Protein AF-A0A920MP39-F1 (afdb_monomer)

Solvent-accessible surface area (backbone atoms only — not comparable to full-atom values): 20447 Å² total; per-residue (Å²): 135,59,80,25,40,63,61,51,47,53,52,56,56,58,80,54,87,76,55,66,72,56,45,55,50,44,54,76,31,20,51,50,72,76,39,32,69,80,55,41,68,71,54,46,62,74,77,83,82,54,74,63,27,29,41,28,31,32,85,77,44,39,49,45,43,71,36,78,58,86,88,71,52,76,43,76,50,66,45,13,62,20,40,43,62,31,44,30,60,87,63,60,72,44,81,73,47,58,46,62,48,91,55,66,40,26,39,40,34,32,25,38,38,35,32,25,53,74,91,46,35,39,28,43,37,17,29,54,41,51,89,27,56,26,84,73,63,41,52,67,60,56,46,53,48,28,59,74,70,73,51,78,53,53,32,40,37,38,28,38,23,23,25,25,89,72,40,55,59,66,72,71,65,43,60,88,81,32,80,40,74,48,79,48,67,43,86,44,72,52,36,51,50,6,24,75,74,39,28,12,56,40,38,37,41,33,26,35,70,93,66,37,47,78,50,67,83,51,72,80,45,64,51,71,58,49,76,29,34,37,42,33,41,35,37,30,41,31,47,89,98,42,75,49,37,38,31,42,31,39,30,31,44,70,75,72,92,48,62,68,66,51,35,52,53,44,50,55,50,50,54,53,56,56,73,72,46,92,52,56,32,38,39,43,32,16,30,54,39,33,36,32,66,61,41,80,47,69,76,76,67,72,61,42,38,39,41,75,91,72,75,41,78,33,48,47,76,60,42,60,60,54,43,61,61,49,50,64,53,47,45,75,72,60,76,65,89,77,87,89,69,56,72,74,59,99,84,64,91,75,69,60,71,56,78,61,97,84,57,104,59,82,50,79,39,77,70,77,129

Secondary structure (DSSP, 8-state):
-PPBHHHHHHHHTT-SPPPHHHHHHHHHTBTTGGGHHHHSTT-B-PPP-SPP-B-B-TTT-SB--EEEETTTEEEEPPPB--EEEEEEESS-EEEEEEEE---SS-SB--EEEEEEETTEEEEEEEEE-TT--GGGS-HHHHHHHHHHTT---SEEEEEEEEE-TTTSPPGGGGBTTBSEEEEEE--SHHHHHHHHTT-EEEEEEEE-TTT-EEEEEEEEEEEEETTEEEEEEEEEEEETTEEEEEEEEEEEPPP-S-HHHHHHHHHHHHHHHHHT---SEEEEEEE----B--BSSTT-PPPEEEETTTTEEEEHHHHHHHHHHHHHHHHHHH-------B---SS--S-EEE--TTSS--EEE----

Radius of gyration: 24.28 Å; Cα contacts (8 Å, |Δi|>4): 755; chains: 1; bounding box: 64×44×70 Å

Foldseek 3Di:
DADFPVNLVCQQQVPDDRDQVSVVLLCVQWLCNVCVCPLPVQKDFPDDREDQFAFADQAPLGHDQFDPDPVFDTDGHFGHNFWGKIKGFPFDKDPWDWYWDRDHQHRGTKIKIWIDRNNFTEIEIADAQARGQLVSVAVVSVVVVCVVSPHQGQKYKYKYFLAAPRNHHDPCSCPPSFDDKDKDWAPDPLQNLLNVRRGHIIMMMTHHCVFKDKDDKDDWDWDDGSRWTKTKIWIWMDGPPDIFIEIEIAGGHDADPDPVNLSVRSVVVVVVSCVVPDGNMYMYTYRSNIGRNGHNDPVSQAFWWQQPVVRDIHRPVVCLVVCVVVVVVCCVPPVDPDDATATDDPPDQAFDWDDDPDDPDTHGDGHDD

Mean predicted aligned error: 11.93 Å

Sequence (369 aa):
MSVTFFQIKKILESNKKIPYHIVKYLITTDFLLNNITQILPEYTEPPIYFEPTYKRDSLTGNFKLKKNKYGLCPVGRLPGYTDRVMIKTLLQTKNTLYDSISIIGNDHFPVILITQIFSINIAVLTWNIGNANPKKICPNLLKTIFDTYGTKPDILIIGFQEADKNTIPDISVWNGIYNSNIRLHGNSFKSLLGHIIGFGLETTILWDNKLVHVKQILKESNRGTVTKGVHTSKFRFSKKFMSITCSLANIHAPFTKNQTKYSNFYNSTLTYLNQLGNSDVLLLFGDFNSRCMLKLTEYGKPLFVKDIRLNNTHSLYQFTKSIKKRITKSIKKHNITKLNLTIQSPLYQHNLLLQSKFSHWLLYFKLKL

Nearest PDB structures (foldseek):
  5dv2-assembly1_A  TM=5.136E-01  e=4.645E-03  Homo sapiens
  5dv4-assembly1_A  TM=4.324E-01  e=7.106E-04  Homo sapiens
  3ngn-assembly1_A  TM=4.566E-01  e=2.043E-03  Homo sapiens
  7ax1-assembly1_A  TM=3.909E-01  e=8.474E-04  Homo sapiens
  3tal-assembly1_B  TM=4.013E-01  e=2.366E-01  Pyrococcus furiosus DSM 3638

pLDDT: mean 74.64, std 21.5, range [25.19, 97.81]

Structure (mmCIF, N/CA/C/O backbone):
data_AF-A0A920MP39-F1
#
_entry.id   AF-A0A920MP39-F1
#
loop_
_atom_site.group_PDB
_atom_site.id
_atom_site.type_symbol
_atom_site.label_atom_id
_atom_site.label_alt_id
_atom_site.label_comp_id
_atom_site.label_asym_id
_atom_site.label_entity_id
_atom_site.label_seq_id
_atom_site.pdbx_PDB_ins_code
_atom_site.Cartn_x
_atom_site.Cartn_y
_atom_site.Cartn_z
_atom_site.occupancy
_atom_site.B_iso_or_equiv
_atom_site.auth_seq_id
_atom_site.auth_comp_id
_atom_site.auth_asym_id
_atom_site.auth_atom_id
_atom_site.pdbx_PDB_model_num
ATOM 1 N N . MET A 1 1 ? 24.506 -16.772 -12.265 1.00 51.19 1 MET A N 1
ATOM 2 C CA . MET A 1 1 ? 23.957 -15.992 -13.398 1.00 51.19 1 MET A CA 1
ATOM 3 C C . MET A 1 1 ? 23.100 -14.867 -12.826 1.00 51.19 1 MET A C 1
ATOM 5 O O . MET A 1 1 ? 22.300 -15.137 -11.939 1.00 51.19 1 MET A O 1
ATOM 9 N N . SER A 1 2 ? 23.321 -13.610 -13.205 1.00 58.94 2 SER A N 1
ATOM 10 C CA . SER A 1 2 ? 22.588 -12.455 -12.664 1.00 58.94 2 SER A CA 1
ATOM 11 C C . SER A 1 2 ? 21.292 -12.234 -13.446 1.00 58.94 2 SER A C 1
ATOM 13 O O . SER A 1 2 ? 21.328 -11.945 -14.635 1.00 58.94 2 SER A O 1
ATOM 15 N N . VAL A 1 3 ? 20.139 -12.335 -12.782 1.00 70.56 3 VAL A N 1
ATOM 16 C CA . VAL A 1 3 ? 18.840 -12.091 -13.427 1.00 70.56 3 VAL A CA 1
ATOM 17 C C . VAL A 1 3 ? 18.721 -10.613 -13.835 1.00 70.56 3 VAL A C 1
ATOM 19 O O . VAL A 1 3 ? 19.009 -9.705 -13.052 1.00 70.56 3 VAL A O 1
ATOM 22 N N . THR A 1 4 ? 18.320 -10.361 -15.080 1.00 72.88 4 THR A N 1
ATOM 23 C CA . THR A 1 4 ? 18.220 -9.016 -15.671 1.00 72.88 4 THR A CA 1
ATOM 24 C C . THR A 1 4 ? 16.782 -8.517 -15.765 1.00 72.88 4 THR A C 1
ATOM 26 O O . THR A 1 4 ? 15.821 -9.286 -15.768 1.00 72.88 4 THR A O 1
ATOM 29 N N . PHE A 1 5 ? 16.626 -7.203 -15.943 1.00 78.94 5 PHE A N 1
ATOM 30 C CA . PHE A 1 5 ? 15.346 -6.563 -16.234 1.00 78.94 5 PHE A CA 1
ATOM 31 C C . PHE A 1 5 ? 14.626 -7.201 -17.429 1.00 78.94 5 PHE A C 1
ATOM 33 O O . PHE A 1 5 ? 13.416 -7.379 -17.371 1.00 78.94 5 PHE A O 1
ATOM 40 N N . PHE A 1 6 ? 15.337 -7.554 -18.506 1.00 76.62 6 PHE A N 1
ATOM 41 C CA . PHE A 1 6 ? 14.706 -8.107 -19.708 1.00 76.62 6 PHE A CA 1
ATOM 42 C C . PHE A 1 6 ? 14.177 -9.527 -19.492 1.00 76.62 6 PHE A C 1
ATOM 44 O O . PHE A 1 6 ? 13.077 -9.835 -19.951 1.00 76.62 6 PHE A O 1
ATOM 51 N N . GLN A 1 7 ? 14.916 -10.359 -18.750 1.00 81.44 7 GLN A N 1
ATOM 52 C CA . GLN A 1 7 ? 14.453 -11.689 -18.342 1.00 81.44 7 GLN A CA 1
ATOM 53 C C . GLN A 1 7 ? 13.208 -11.575 -17.456 1.00 81.44 7 GLN A C 1
ATOM 55 O O . GLN A 1 7 ? 12.184 -12.180 -17.766 1.00 81.44 7 GLN A O 1
ATOM 60 N N . ILE A 1 8 ? 13.253 -10.721 -16.426 1.00 85.94 8 ILE A N 1
ATOM 61 C CA . ILE A 1 8 ? 12.094 -10.451 -15.565 1.00 85.94 8 ILE A CA 1
ATOM 62 C C . ILE A 1 8 ? 10.913 -9.938 -16.381 1.00 85.94 8 ILE A C 1
ATOM 64 O O . ILE A 1 8 ? 9.816 -10.464 -16.258 1.00 85.94 8 ILE A O 1
ATOM 68 N N . LYS A 1 9 ? 11.121 -8.950 -17.255 1.00 85.31 9 LYS A N 1
ATOM 69 C CA . LYS A 1 9 ? 10.057 -8.388 -18.090 1.00 85.31 9 LYS A CA 1
ATOM 70 C C . LYS A 1 9 ? 9.368 -9.469 -18.919 1.00 85.31 9 LYS A C 1
ATOM 72 O O . LYS A 1 9 ? 8.146 -9.484 -18.960 1.00 85.31 9 LYS A O 1
ATOM 77 N N . LYS A 1 10 ? 10.128 -10.365 -19.557 1.00 86.50 10 LYS A N 1
ATOM 78 C CA . LYS A 1 10 ? 9.560 -11.467 -20.348 1.00 86.50 10 LYS A CA 1
ATOM 79 C C . LYS A 1 10 ? 8.698 -12.394 -19.489 1.00 86.50 10 LYS A C 1
ATOM 81 O O . LYS A 1 10 ? 7.657 -12.831 -19.957 1.00 86.50 10 LYS A O 1
ATOM 86 N N . ILE A 1 11 ? 9.118 -12.673 -18.254 1.00 89.56 11 ILE A N 1
ATOM 87 C CA . ILE A 1 11 ? 8.354 -13.497 -17.307 1.00 89.56 11 ILE A CA 1
ATOM 88 C C . ILE A 1 11 ? 7.071 -12.774 -16.887 1.00 89.56 11 ILE A C 1
ATOM 90 O O . ILE A 1 11 ? 5.989 -13.338 -17.014 1.00 89.56 11 ILE A O 1
ATOM 94 N N . LEU A 1 12 ? 7.179 -11.518 -16.446 1.00 90.38 12 LEU A N 1
ATOM 95 C CA . LEU A 1 12 ? 6.043 -10.726 -15.965 1.00 90.38 12 LEU A CA 1
ATOM 96 C C . LEU A 1 12 ? 4.999 -10.480 -17.066 1.00 90.38 12 LEU A C 1
ATOM 98 O O . LEU A 1 12 ? 3.804 -10.559 -16.816 1.00 90.38 12 LEU A O 1
ATOM 102 N N . GLU A 1 13 ? 5.432 -10.223 -18.301 1.00 90.69 13 GLU A N 1
ATOM 103 C CA . GLU A 1 13 ? 4.541 -9.991 -19.448 1.00 90.69 1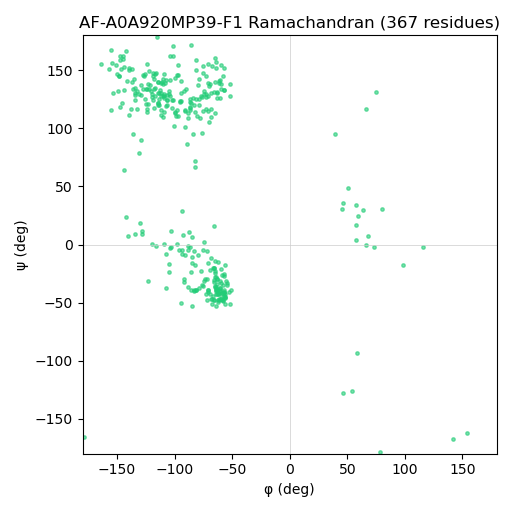3 GLU A CA 1
ATOM 104 C C . GLU A 1 13 ? 4.134 -11.290 -20.176 1.00 90.69 13 GLU A C 1
ATOM 106 O O . GLU A 1 13 ? 3.575 -11.230 -21.268 1.00 90.69 13 GLU A O 1
ATOM 111 N N . SER A 1 14 ? 4.420 -12.473 -19.613 1.00 88.94 14 SER A N 1
ATOM 112 C CA . SER A 1 14 ? 4.064 -13.763 -20.235 1.00 88.94 14 SER A CA 1
ATOM 113 C C . SER A 1 14 ? 2.605 -14.179 -20.034 1.00 88.94 14 SER A C 1
ATOM 115 O O . SER A 1 14 ? 2.179 -15.171 -20.622 1.00 88.94 14 SER A O 1
ATOM 117 N N . ASN A 1 15 ? 1.862 -13.463 -19.182 1.00 82.62 15 ASN A N 1
ATOM 118 C CA . ASN A 1 15 ? 0.507 -13.798 -18.723 1.00 82.62 15 ASN A CA 1
ATOM 119 C C . ASN A 1 15 ? 0.398 -15.174 -18.038 1.00 82.62 15 ASN A C 1
ATOM 121 O O . ASN A 1 15 ? -0.695 -15.713 -17.884 1.00 82.62 15 ASN A O 1
ATOM 125 N N . LYS A 1 16 ? 1.529 -15.759 -17.627 1.00 88.75 16 LYS A N 1
ATOM 126 C CA . LYS A 1 16 ? 1.579 -16.974 -16.808 1.00 88.75 16 LYS A CA 1
ATOM 127 C C . LYS A 1 16 ? 1.755 -16.599 -15.342 1.00 88.75 16 LYS A C 1
ATOM 129 O O . LYS A 1 16 ? 2.359 -15.572 -15.035 1.00 88.75 16 LYS A O 1
ATOM 134 N N . LYS A 1 17 ? 1.297 -17.481 -14.448 1.00 88.25 17 LYS A N 1
ATOM 135 C CA . LYS A 1 17 ? 1.540 -17.367 -13.005 1.00 88.25 17 LYS A CA 1
ATOM 136 C C . LYS A 1 17 ? 3.033 -17.178 -12.742 1.00 88.25 17 LYS A C 1
ATOM 138 O O . LYS A 1 17 ? 3.851 -17.972 -13.215 1.00 88.25 17 LYS A O 1
ATOM 143 N N . ILE A 1 18 ? 3.383 -16.143 -11.984 1.00 90.44 18 ILE A N 1
ATOM 144 C CA . ILE A 1 18 ? 4.783 -15.841 -11.696 1.00 90.44 18 ILE A CA 1
ATOM 145 C C . ILE A 1 18 ? 5.328 -16.877 -10.703 1.00 90.44 18 ILE A C 1
ATOM 147 O O . ILE A 1 18 ? 4.748 -17.071 -9.633 1.00 90.44 18 ILE A O 1
ATOM 151 N N . PRO A 1 19 ? 6.456 -17.544 -11.009 1.00 90.88 19 PRO A N 1
ATOM 152 C CA . PRO A 1 19 ? 7.063 -18.478 -10.073 1.00 90.88 19 PRO A CA 1
ATOM 153 C C . PRO A 1 19 ? 7.485 -17.792 -8.770 1.00 90.88 19 PRO A C 1
ATOM 155 O O . PRO A 1 19 ? 8.071 -16.709 -8.788 1.00 90.88 19 PRO A O 1
ATOM 158 N N . TYR A 1 20 ? 7.288 -18.462 -7.634 1.00 91.81 20 TYR A N 1
ATOM 159 C CA . TYR A 1 20 ? 7.600 -17.894 -6.318 1.00 91.81 20 TYR A CA 1
ATOM 160 C C . TYR A 1 20 ? 9.070 -17.460 -6.161 1.00 91.81 20 TYR A C 1
ATOM 162 O O . TYR A 1 20 ? 9.361 -16.434 -5.551 1.00 91.81 20 TYR A O 1
ATOM 170 N N . HIS A 1 21 ? 10.021 -18.172 -6.775 1.00 92.00 21 HIS A N 1
ATOM 171 C CA . HIS A 1 21 ? 11.432 -17.769 -6.744 1.00 92.00 21 HIS A CA 1
ATOM 172 C C . HIS A 1 21 ? 11.683 -16.417 -7.443 1.00 92.00 21 HIS A C 1
ATOM 174 O O . HIS A 1 21 ? 12.593 -15.688 -7.048 1.00 92.00 21 HIS A O 1
ATOM 180 N N . ILE A 1 22 ? 10.863 -16.049 -8.437 1.00 92.75 22 ILE A N 1
ATOM 181 C CA . ILE A 1 22 ? 10.906 -14.731 -9.085 1.00 92.75 22 ILE A CA 1
ATOM 182 C C . ILE A 1 22 ? 10.339 -13.664 -8.151 1.00 92.75 22 ILE A C 1
ATOM 184 O O . ILE A 1 22 ? 10.953 -12.610 -8.011 1.00 92.75 22 ILE A O 1
ATOM 188 N N . VAL A 1 23 ? 9.226 -13.942 -7.463 1.00 94.31 23 VAL A N 1
ATOM 189 C CA . VAL A 1 23 ? 8.667 -13.053 -6.426 1.00 94.31 23 VAL A CA 1
ATOM 190 C C . VAL A 1 23 ? 9.714 -12.773 -5.344 1.00 94.31 23 VAL A C 1
ATOM 192 O O . VAL A 1 23 ? 10.041 -11.610 -5.096 1.00 94.31 23 VAL A O 1
ATOM 195 N N . LYS A 1 24 ? 10.332 -13.827 -4.793 1.00 94.31 24 LYS A N 1
ATOM 196 C CA . LYS A 1 24 ? 11.415 -13.728 -3.802 1.00 94.31 24 LYS A CA 1
ATOM 197 C C . LYS A 1 24 ? 12.584 -12.891 -4.321 1.00 94.31 24 LYS A C 1
ATOM 199 O O . LYS A 1 24 ? 13.059 -12.000 -3.623 1.00 94.31 24 LYS A O 1
ATOM 204 N N . TYR A 1 25 ? 13.023 -13.123 -5.558 1.00 92.81 25 TYR A N 1
ATOM 205 C CA . TYR A 1 25 ? 14.075 -12.317 -6.172 1.00 92.81 25 TYR A CA 1
ATOM 206 C C . TYR A 1 25 ? 13.683 -10.833 -6.269 1.00 92.81 25 TYR A C 1
ATOM 208 O O . TYR A 1 25 ? 14.453 -9.962 -5.868 1.00 92.81 25 TYR A O 1
ATOM 216 N N . LEU A 1 26 ? 12.470 -10.523 -6.729 1.00 93.94 26 LEU A N 1
ATOM 217 C CA . LEU A 1 26 ? 11.991 -9.144 -6.845 1.00 93.94 26 LEU A CA 1
ATOM 218 C C . LEU A 1 26 ? 11.952 -8.425 -5.496 1.00 93.94 26 LEU A C 1
ATOM 220 O O . LEU A 1 26 ? 12.382 -7.273 -5.432 1.00 93.94 26 LEU A O 1
ATOM 224 N N . ILE A 1 27 ? 11.532 -9.115 -4.435 1.00 94.75 27 ILE A N 1
ATOM 225 C CA . ILE A 1 27 ? 11.554 -8.623 -3.050 1.00 94.75 27 ILE A CA 1
ATOM 226 C C . ILE A 1 27 ? 12.984 -8.255 -2.633 1.00 94.75 27 ILE A C 1
ATOM 228 O O . ILE A 1 27 ? 13.211 -7.136 -2.185 1.00 94.75 27 ILE A O 1
ATOM 232 N N . THR A 1 28 ? 13.976 -9.121 -2.885 1.00 92.62 28 THR A N 1
ATOM 233 C CA . THR A 1 28 ? 15.392 -8.824 -2.558 1.00 92.62 28 THR A CA 1
ATOM 234 C C . THR A 1 28 ? 15.988 -7.663 -3.355 1.00 92.62 28 THR A C 1
ATOM 236 O O . THR A 1 28 ? 17.050 -7.148 -3.018 1.00 92.62 28 THR A O 1
ATOM 239 N N . THR A 1 29 ? 15.330 -7.234 -4.432 1.00 91.31 29 THR A N 1
ATOM 240 C CA . THR A 1 29 ? 15.762 -6.077 -5.231 1.00 91.31 29 THR A CA 1
ATOM 241 C C . THR A 1 29 ? 14.926 -4.832 -4.967 1.00 91.31 29 THR A C 1
ATOM 243 O O . THR A 1 29 ? 15.206 -3.784 -5.547 1.00 91.31 29 THR A O 1
ATOM 246 N N . ASP A 1 30 ? 13.893 -4.912 -4.133 1.00 94.31 30 ASP A N 1
ATOM 247 C CA . ASP A 1 30 ? 13.043 -3.772 -3.838 1.00 94.31 30 ASP A CA 1
ATOM 248 C C . ASP A 1 30 ? 13.805 -2.705 -3.041 1.00 94.31 30 ASP A C 1
ATOM 250 O O . ASP A 1 30 ? 14.480 -2.992 -2.052 1.00 94.31 30 ASP A O 1
ATOM 254 N N . PHE A 1 31 ? 13.723 -1.456 -3.503 1.00 92.62 31 PHE A N 1
ATOM 255 C CA . PHE A 1 31 ? 14.487 -0.362 -2.913 1.00 92.62 31 PHE A CA 1
ATOM 256 C C . PHE A 1 31 ? 14.116 -0.102 -1.449 1.00 92.62 31 PHE A C 1
ATOM 258 O O . PHE A 1 31 ? 15.012 0.034 -0.619 1.00 92.62 31 PHE A O 1
ATOM 265 N N . LEU A 1 32 ? 12.823 -0.018 -1.130 1.00 92.62 32 LEU A N 1
ATOM 266 C CA . LEU A 1 32 ? 12.372 0.288 0.223 1.00 92.62 32 LEU A CA 1
ATOM 267 C C . LEU A 1 32 ? 12.689 -0.858 1.182 1.00 92.62 32 LEU A C 1
ATOM 269 O O . LEU A 1 32 ? 13.247 -0.583 2.234 1.00 92.62 32 LEU A O 1
ATOM 273 N N . LEU A 1 33 ? 12.402 -2.113 0.820 1.00 92.62 33 LEU A N 1
ATOM 274 C CA . LEU A 1 33 ? 12.663 -3.261 1.704 1.00 92.62 33 LEU A CA 1
ATOM 275 C C . LEU A 1 33 ? 14.139 -3.375 2.085 1.00 92.62 33 LEU A C 1
ATOM 277 O O . LEU A 1 33 ? 14.462 -3.576 3.251 1.00 92.62 33 LEU A O 1
ATOM 281 N N . ASN A 1 34 ? 15.036 -3.152 1.124 1.00 91.06 34 ASN A N 1
ATOM 282 C CA . ASN A 1 34 ? 16.478 -3.182 1.369 1.00 91.06 34 ASN A CA 1
ATOM 283 C C . ASN A 1 34 ? 16.988 -2.035 2.256 1.00 91.06 34 ASN A C 1
ATOM 285 O O . ASN A 1 34 ? 18.137 -2.063 2.682 1.00 91.06 34 ASN A O 1
ATOM 289 N N . ASN A 1 35 ? 16.165 -1.017 2.514 1.00 91.00 35 ASN A N 1
ATOM 290 C CA . ASN A 1 35 ? 16.533 0.159 3.300 1.00 91.00 35 ASN A CA 1
ATOM 291 C C . ASN A 1 35 ? 15.518 0.444 4.423 1.00 91.00 35 ASN A C 1
ATOM 293 O O . ASN A 1 35 ? 15.550 1.523 5.016 1.00 91.00 35 ASN A O 1
ATOM 297 N N . ILE A 1 36 ? 14.601 -0.488 4.715 1.00 90.88 36 ILE A N 1
ATOM 298 C CA . ILE A 1 36 ? 13.432 -0.214 5.561 1.00 90.88 36 ILE A CA 1
ATOM 299 C C . ILE A 1 36 ? 13.840 0.134 6.990 1.00 90.88 36 ILE A C 1
ATOM 301 O O . ILE A 1 36 ? 13.327 1.096 7.541 1.00 90.88 36 ILE A O 1
ATOM 305 N N . THR A 1 37 ? 14.848 -0.541 7.542 1.00 90.06 37 THR A N 1
ATOM 306 C CA . THR A 1 37 ? 15.369 -0.266 8.890 1.00 90.06 37 THR A CA 1
ATOM 307 C C . THR A 1 37 ? 16.008 1.117 9.011 1.00 90.06 37 THR A C 1
ATOM 309 O O . THR A 1 37 ? 16.083 1.662 10.102 1.00 90.06 37 THR A O 1
ATOM 312 N N . GLN A 1 38 ? 16.453 1.713 7.903 1.00 90.75 38 GLN A N 1
ATOM 313 C CA . GLN A 1 38 ? 17.030 3.060 7.886 1.00 90.75 38 GLN A CA 1
ATOM 314 C C . GLN A 1 38 ? 15.976 4.137 7.609 1.00 90.75 38 GLN A C 1
ATOM 316 O O . GLN A 1 38 ? 16.106 5.265 8.075 1.00 90.75 38 GLN A O 1
ATOM 321 N N . ILE A 1 39 ? 14.950 3.819 6.814 1.00 90.69 39 ILE A N 1
ATOM 322 C CA . ILE A 1 39 ? 13.906 4.773 6.411 1.00 90.69 39 ILE A CA 1
ATOM 323 C C . ILE A 1 39 ? 12.760 4.797 7.436 1.00 90.69 39 ILE A C 1
ATOM 325 O O . ILE A 1 39 ? 12.187 5.854 7.683 1.00 90.69 39 ILE A O 1
ATOM 329 N N . LEU A 1 40 ? 12.427 3.644 8.018 1.00 92.88 40 LEU A N 1
ATOM 330 C CA . LEU A 1 40 ? 11.298 3.399 8.918 1.00 92.88 40 LEU A CA 1
ATOM 331 C C . LEU A 1 40 ? 11.690 2.379 10.023 1.00 92.88 40 LEU A C 1
ATOM 333 O O . LEU A 1 40 ? 11.114 1.294 10.075 1.00 92.88 40 LEU A O 1
ATOM 337 N N . PRO A 1 41 ? 12.653 2.703 10.913 1.00 89.25 41 PRO A N 1
ATOM 338 C CA . PRO A 1 41 ? 13.302 1.763 11.849 1.00 89.25 41 PRO A CA 1
ATOM 339 C C . PRO A 1 41 ? 12.380 0.985 12.805 1.00 89.25 41 PRO A C 1
ATOM 341 O O . PRO A 1 41 ? 12.800 -0.019 13.368 1.00 89.25 41 PRO A O 1
ATOM 344 N N . GLU A 1 42 ? 11.140 1.429 12.998 1.00 93.00 42 GLU A N 1
ATOM 345 C CA . GLU A 1 42 ? 10.189 0.859 13.966 1.00 93.00 42 GLU A CA 1
ATOM 346 C C . GLU A 1 42 ? 8.912 0.324 13.309 1.00 93.00 42 GLU A C 1
ATOM 348 O O . GLU A 1 42 ? 7.997 -0.133 13.994 1.00 93.00 42 GLU A O 1
ATOM 353 N N . TYR A 1 43 ? 8.820 0.423 11.984 1.00 95.62 43 TYR A N 1
ATOM 354 C CA . TYR A 1 43 ? 7.699 -0.124 11.239 1.00 95.62 43 TYR A CA 1
ATOM 355 C C . TYR A 1 43 ? 8.038 -1.513 10.737 1.00 95.62 43 TYR A C 1
ATOM 357 O O . TYR A 1 43 ? 9.139 -1.790 10.266 1.00 95.62 43 TYR A O 1
ATOM 365 N N . THR A 1 44 ? 7.035 -2.373 10.795 1.00 94.62 44 THR A N 1
ATOM 366 C CA . THR A 1 44 ? 7.096 -3.730 10.274 1.00 94.62 44 THR A CA 1
ATOM 367 C C . THR A 1 44 ? 6.119 -3.867 9.117 1.00 94.62 44 THR A C 1
ATOM 369 O O . THR A 1 44 ? 5.016 -3.320 9.148 1.00 94.62 44 THR A O 1
ATOM 372 N N . GLU A 1 45 ? 6.536 -4.582 8.080 1.00 95.62 45 GLU A N 1
ATOM 373 C CA . GLU A 1 45 ? 5.681 -5.007 6.974 1.00 95.62 45 GLU A CA 1
ATOM 374 C C . GLU A 1 45 ? 5.581 -6.536 7.042 1.00 95.62 45 GLU A C 1
ATOM 376 O O . GLU A 1 45 ? 6.623 -7.193 7.167 1.00 95.62 45 GLU A O 1
ATOM 381 N N . PRO A 1 46 ? 4.375 -7.130 6.994 1.00 95.31 46 PRO A N 1
ATOM 382 C CA . PRO A 1 46 ? 4.260 -8.579 6.917 1.00 95.31 46 PRO A CA 1
ATOM 383 C C . PRO A 1 46 ? 4.958 -9.132 5.662 1.00 95.31 46 PRO A C 1
ATOM 385 O O . PRO A 1 46 ? 5.083 -8.424 4.658 1.00 95.31 46 PRO A O 1
ATOM 388 N N . PRO A 1 47 ? 5.409 -10.398 5.673 1.00 94.94 47 PRO A N 1
ATOM 389 C CA . PRO A 1 47 ? 6.081 -10.980 4.518 1.00 94.94 47 PRO A CA 1
ATOM 390 C C . PRO A 1 47 ? 5.217 -10.930 3.249 1.00 94.94 47 PRO A C 1
ATOM 392 O O . PRO A 1 47 ? 4.042 -11.292 3.264 1.00 94.94 47 PRO A O 1
ATOM 395 N N . ILE A 1 48 ? 5.817 -10.499 2.138 1.00 95.50 48 ILE A N 1
ATOM 396 C CA . ILE A 1 48 ? 5.153 -10.421 0.832 1.00 95.50 48 ILE A CA 1
ATOM 397 C C . ILE A 1 48 ? 5.275 -11.773 0.124 1.00 95.50 48 ILE A C 1
ATOM 399 O O . ILE A 1 48 ? 6.383 -12.241 -0.144 1.00 95.50 48 ILE A O 1
ATOM 403 N N . TYR A 1 49 ? 4.137 -12.368 -0.237 1.00 94.00 49 TYR A N 1
ATOM 404 C CA . TYR A 1 49 ? 4.072 -13.612 -1.023 1.00 94.00 49 TYR A CA 1
ATOM 405 C C . TYR A 1 49 ? 3.402 -13.439 -2.393 1.00 94.00 49 TYR A C 1
ATOM 407 O O . TYR A 1 49 ? 3.319 -14.392 -3.168 1.00 94.00 49 TYR A O 1
ATOM 415 N N . PHE A 1 50 ? 2.952 -12.225 -2.702 1.00 94.12 50 PHE A N 1
ATOM 416 C CA . PHE A 1 50 ? 2.199 -11.894 -3.905 1.00 94.12 50 PHE A CA 1
ATOM 417 C C . PHE A 1 50 ? 3.065 -11.228 -4.985 1.00 94.12 50 PHE A C 1
ATOM 419 O O . PHE A 1 50 ? 4.232 -10.903 -4.772 1.00 94.12 50 PHE A O 1
ATOM 426 N N . GLU A 1 51 ? 2.507 -11.060 -6.184 1.00 94.00 51 GLU A N 1
ATOM 427 C CA . GLU A 1 51 ? 3.193 -10.450 -7.328 1.00 94.00 51 GLU A CA 1
ATOM 428 C C . GLU A 1 51 ? 3.389 -8.931 -7.148 1.00 94.00 51 GLU A C 1
A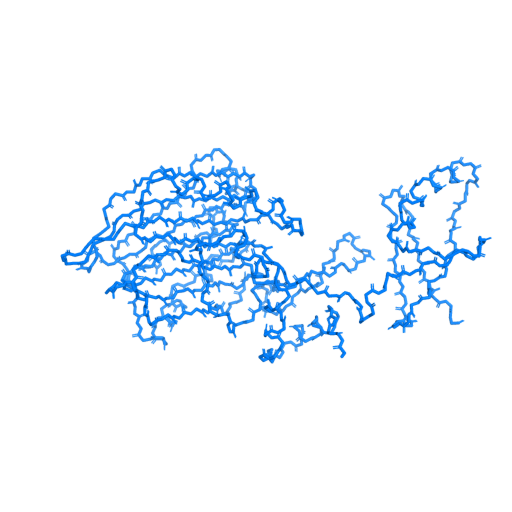TOM 430 O O . GLU A 1 51 ? 2.591 -8.288 -6.473 1.00 94.00 51 GLU A O 1
ATOM 435 N N . PRO A 1 52 ? 4.380 -8.294 -7.804 1.00 94.19 52 PRO A N 1
ATOM 436 C CA . PRO A 1 52 ? 4.503 -6.836 -7.780 1.00 94.19 52 PRO A CA 1
ATOM 437 C C . PRO A 1 52 ? 3.189 -6.160 -8.167 1.00 94.19 52 PRO A C 1
ATOM 439 O O . PRO A 1 52 ? 2.554 -6.573 -9.137 1.00 94.19 52 PRO A O 1
ATOM 442 N N . THR A 1 53 ? 2.810 -5.099 -7.465 1.00 92.94 53 THR A N 1
ATOM 443 C CA . THR A 1 53 ? 1.526 -4.409 -7.651 1.00 92.94 53 THR A CA 1
ATOM 444 C C . THR A 1 53 ? 1.549 -3.413 -8.810 1.00 92.94 53 THR A C 1
ATOM 446 O O . THR A 1 53 ? 0.503 -3.111 -9.370 1.00 92.94 53 THR A O 1
ATOM 449 N N . TYR A 1 54 ? 2.736 -3.000 -9.272 1.00 91.06 54 TYR A N 1
ATOM 450 C CA . TYR A 1 54 ? 2.934 -2.085 -10.403 1.00 91.06 54 TYR A CA 1
ATOM 451 C C . TYR A 1 54 ? 3.895 -2.663 -11.460 1.00 91.06 54 TYR A C 1
ATOM 453 O O . TYR A 1 54 ? 4.888 -3.304 -11.118 1.00 91.06 54 TYR A O 1
ATOM 461 N N . LYS A 1 55 ? 3.729 -2.428 -12.772 1.00 89.19 55 LYS A N 1
ATOM 462 C CA . LYS A 1 55 ? 2.653 -1.713 -13.485 1.00 89.19 55 LYS A CA 1
ATOM 463 C C . LYS A 1 55 ? 1.843 -2.681 -14.339 1.00 89.19 55 LYS A C 1
ATOM 465 O O . LYS A 1 55 ? 2.441 -3.414 -15.132 1.00 89.19 55 LYS A O 1
ATOM 470 N N . ARG A 1 56 ? 0.518 -2.595 -14.265 1.00 87.31 56 ARG A N 1
ATOM 471 C CA . ARG A 1 56 ? -0.420 -3.352 -15.099 1.00 87.31 56 ARG A CA 1
ATOM 472 C C . ARG A 1 56 ? -1.010 -2.527 -16.247 1.00 87.31 56 ARG A C 1
ATOM 474 O O . ARG A 1 56 ? -0.923 -1.299 -16.296 1.00 87.31 56 ARG A O 1
ATOM 481 N N . ASP A 1 57 ? -1.557 -3.227 -17.222 1.00 87.12 57 ASP A N 1
ATOM 482 C CA . ASP A 1 57 ? -2.461 -2.698 -18.225 1.00 87.12 57 ASP A CA 1
ATOM 483 C C . ASP A 1 57 ? -3.883 -2.741 -17.658 1.00 87.12 57 ASP A C 1
ATOM 485 O O . ASP A 1 57 ? -4.371 -3.806 -17.292 1.00 87.12 57 ASP A O 1
ATOM 489 N N . SER A 1 58 ? -4.550 -1.591 -17.577 1.00 83.62 58 SER A N 1
ATOM 490 C CA . SER A 1 58 ? -5.863 -1.488 -16.936 1.00 83.62 58 SER A CA 1
ATOM 491 C C . SER A 1 58 ? -6.971 -2.252 -17.666 1.00 83.62 58 SER A C 1
ATOM 493 O O . SER A 1 58 ? -7.986 -2.558 -17.048 1.00 83.62 58 SER A O 1
ATOM 495 N N . LEU A 1 59 ? -6.808 -2.577 -18.953 1.00 83.44 59 LEU A N 1
ATOM 496 C CA . LEU A 1 59 ?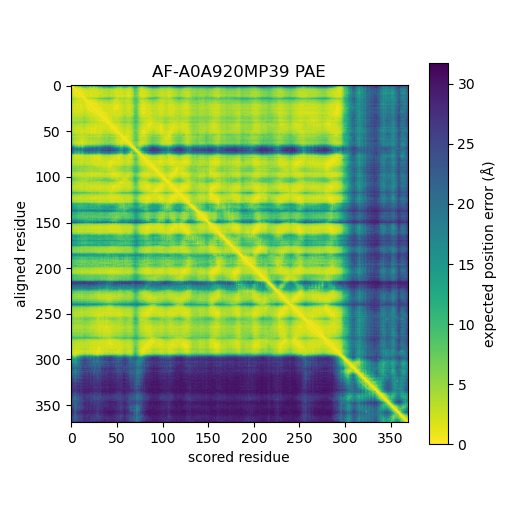 -7.813 -3.320 -19.719 1.00 83.44 59 LEU A CA 1
ATOM 497 C C . LEU A 1 59 ? -7.662 -4.827 -19.539 1.00 83.44 59 LEU A C 1
ATOM 499 O O . LEU A 1 59 ? -8.659 -5.535 -19.453 1.00 83.44 59 LEU A O 1
ATOM 503 N N . THR A 1 60 ? -6.422 -5.310 -19.490 1.00 84.81 60 THR A N 1
ATOM 504 C CA . THR A 1 60 ? -6.132 -6.752 -19.483 1.00 84.81 60 THR A CA 1
ATOM 505 C C . THR A 1 60 ? -5.706 -7.294 -18.121 1.00 84.81 60 THR A C 1
ATOM 507 O O . THR A 1 60 ? -5.711 -8.503 -17.931 1.00 84.81 60 THR A O 1
ATOM 510 N N . GLY A 1 61 ? -5.302 -6.434 -17.180 1.00 83.75 61 GLY A N 1
ATOM 511 C CA . GLY A 1 61 ? -4.725 -6.832 -15.890 1.00 83.75 61 GLY A CA 1
ATOM 512 C C . GLY A 1 61 ? -3.291 -7.375 -15.981 1.00 83.75 61 GLY A C 1
ATOM 513 O O . GLY A 1 61 ? -2.682 -7.668 -14.955 1.00 83.75 61 GLY A O 1
ATOM 514 N N . ASN A 1 62 ? -2.724 -7.475 -17.188 1.00 88.12 62 ASN A N 1
ATOM 515 C CA . ASN A 1 62 ? -1.382 -8.007 -17.434 1.00 88.12 62 ASN A CA 1
ATOM 516 C C . ASN A 1 62 ? -0.302 -6.958 -17.175 1.00 88.12 62 ASN A C 1
ATOM 518 O O . ASN A 1 62 ? -0.563 -5.758 -17.230 1.00 88.12 62 ASN A O 1
ATOM 522 N N . PHE A 1 63 ? 0.942 -7.370 -16.927 1.00 89.12 63 PHE A N 1
ATOM 523 C CA . PHE A 1 63 ? 2.037 -6.409 -16.779 1.00 89.12 63 PHE A CA 1
ATOM 524 C C . PHE A 1 63 ? 2.263 -5.591 -18.058 1.00 89.12 63 PHE A C 1
ATOM 526 O O . PHE A 1 63 ? 2.262 -6.110 -19.171 1.00 89.12 63 PHE A O 1
ATOM 533 N N . LYS A 1 64 ? 2.520 -4.290 -17.883 1.00 88.81 64 LYS A N 1
ATOM 534 C CA . LYS A 1 64 ? 2.837 -3.349 -18.966 1.00 88.81 64 LYS A CA 1
ATOM 535 C C . LYS A 1 64 ? 4.075 -2.547 -18.614 1.00 88.81 64 LYS A C 1
ATOM 537 O O . LYS A 1 64 ? 4.019 -1.379 -18.212 1.00 88.81 64 LYS A O 1
ATOM 542 N N . LEU A 1 65 ? 5.229 -3.179 -18.782 1.00 84.12 65 LEU A N 1
ATOM 543 C CA . LEU A 1 65 ? 6.515 -2.587 -18.431 1.00 84.12 65 LEU A CA 1
ATOM 544 C C . LEU A 1 65 ? 7.116 -1.785 -19.586 1.00 84.12 65 LEU A C 1
ATOM 546 O O . LEU A 1 65 ? 8.159 -1.157 -19.430 1.00 84.12 65 LEU A O 1
ATOM 550 N N . LYS A 1 66 ? 6.458 -1.723 -20.744 1.00 78.50 66 LYS A N 1
ATOM 551 C CA . LYS A 1 66 ? 6.836 -0.808 -21.826 1.00 78.50 66 LYS A CA 1
ATOM 552 C C . LYS A 1 66 ? 6.279 0.597 -21.563 1.00 78.50 66 LYS A C 1
ATOM 554 O O . LYS A 1 66 ? 5.075 0.788 -21.404 1.00 78.50 66 LYS A O 1
ATOM 559 N N . LYS A 1 67 ? 7.141 1.619 -21.564 1.00 67.19 67 LYS A N 1
ATOM 560 C CA . LYS A 1 67 ? 6.730 3.029 -21.644 1.00 67.19 67 LYS A CA 1
ATOM 561 C C . LYS A 1 67 ? 7.123 3.585 -23.004 1.00 67.19 67 LYS A C 1
ATOM 563 O O . LYS A 1 67 ? 8.298 3.832 -23.265 1.00 67.19 67 LYS A O 1
ATOM 568 N N . ASN A 1 68 ? 6.127 3.847 -23.842 1.00 56.16 68 ASN A N 1
ATOM 569 C CA . ASN A 1 68 ? 6.322 4.658 -25.037 1.00 56.16 68 ASN A CA 1
ATOM 570 C C . ASN A 1 68 ? 6.396 6.115 -24.576 1.00 56.16 68 ASN A C 1
ATOM 572 O O . ASN A 1 68 ? 5.371 6.741 -24.319 1.00 56.16 68 ASN A O 1
ATOM 576 N N . LYS A 1 69 ? 7.605 6.644 -24.374 1.00 45.66 69 LYS A N 1
ATOM 577 C CA . LYS A 1 69 ? 7.789 8.078 -24.140 1.00 45.66 69 LYS A CA 1
ATOM 578 C C . LYS A 1 69 ? 8.285 8.688 -25.449 1.00 45.66 69 LYS A C 1
ATOM 580 O O . LYS A 1 69 ? 9.352 8.309 -25.916 1.00 45.66 69 LYS A O 1
ATOM 585 N N . TYR A 1 70 ? 7.497 9.596 -26.026 1.00 41.97 70 TYR A N 1
ATOM 586 C CA . TYR A 1 70 ? 7.825 10.346 -27.249 1.00 41.97 70 TYR A CA 1
ATOM 587 C C . TYR A 1 70 ? 7.997 9.515 -28.531 1.00 41.97 70 TYR A C 1
ATOM 589 O O . TYR A 1 70 ? 8.781 9.902 -29.381 1.00 41.97 70 TYR A O 1
ATOM 597 N N . GLY A 1 71 ? 7.307 8.376 -28.678 1.00 40.19 71 GLY A N 1
ATOM 598 C CA . GLY A 1 71 ? 7.231 7.636 -29.952 1.00 40.19 71 GLY A CA 1
ATOM 599 C C . GLY A 1 71 ? 8.529 7.002 -30.477 1.00 40.19 71 GLY A C 1
ATOM 600 O O . GLY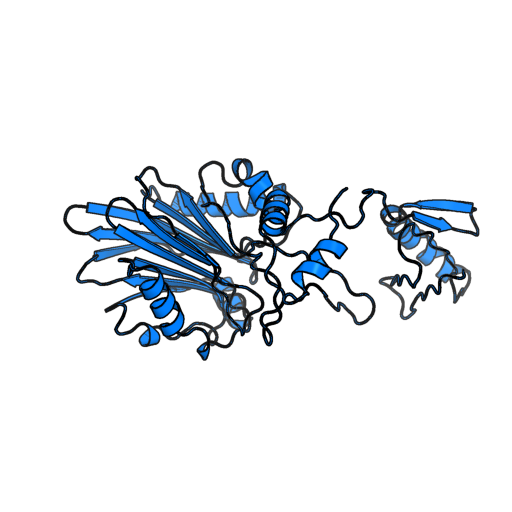 A 1 71 ? 8.486 6.367 -31.521 1.00 40.19 71 GLY A O 1
ATOM 601 N N . LEU A 1 72 ? 9.665 7.149 -29.782 1.00 35.62 72 LEU A N 1
ATOM 602 C CA . LEU A 1 72 ? 10.975 6.937 -30.411 1.00 35.62 72 LEU A CA 1
ATOM 603 C C . LEU A 1 72 ? 11.857 5.876 -29.734 1.00 35.62 72 LEU A C 1
ATOM 605 O O . LEU A 1 72 ? 12.538 5.152 -30.444 1.00 35.62 72 LEU A O 1
ATOM 609 N N . CYS A 1 73 ? 11.781 5.658 -28.413 1.00 37.56 73 CYS A N 1
ATOM 610 C CA . CYS A 1 73 ? 12.403 4.486 -27.770 1.00 37.56 73 CYS A CA 1
ATOM 611 C C . CYS A 1 73 ? 11.540 3.964 -26.611 1.00 37.56 73 CYS A C 1
ATOM 613 O O . CYS A 1 73 ? 11.134 4.757 -25.753 1.00 37.56 73 CYS A O 1
ATOM 615 N N . PRO A 1 74 ? 11.288 2.646 -26.507 1.00 46.00 74 PRO A N 1
ATOM 616 C CA . PRO A 1 74 ? 10.646 2.087 -25.329 1.00 46.00 74 PRO A CA 1
ATOM 617 C C . PRO A 1 74 ? 11.590 2.182 -24.126 1.00 46.00 74 PRO A C 1
ATOM 619 O O . PRO A 1 74 ? 12.586 1.469 -24.042 1.00 46.00 74 PRO A O 1
ATOM 622 N N . VAL A 1 75 ? 11.267 3.052 -23.169 1.00 54.06 75 VAL A N 1
ATOM 623 C CA . VAL A 1 75 ? 11.907 3.026 -21.848 1.00 54.06 75 VAL A CA 1
ATOM 624 C C . VAL A 1 75 ? 11.154 1.995 -21.011 1.00 54.06 75 VAL A C 1
ATOM 626 O O . VAL A 1 75 ? 9.929 2.055 -20.905 1.00 54.06 75 VAL A O 1
ATOM 629 N N . GLY A 1 76 ? 11.863 1.029 -20.431 1.00 67.19 76 GLY A N 1
ATOM 630 C CA . GLY A 1 76 ? 11.260 0.076 -19.501 1.00 67.19 76 GLY A CA 1
ATOM 631 C C . GLY A 1 76 ? 10.764 0.775 -18.229 1.00 67.19 76 GLY A C 1
ATOM 632 O O . GLY A 1 76 ? 11.427 1.670 -17.704 1.00 67.19 76 GLY A O 1
ATOM 633 N N . ARG A 1 77 ? 9.599 0.381 -17.718 1.00 79.00 77 ARG A N 1
ATOM 634 C CA . ARG A 1 77 ? 9.165 0.665 -16.350 1.00 79.00 77 ARG A CA 1
ATOM 635 C C . ARG A 1 77 ? 9.642 -0.482 -15.478 1.00 79.00 77 ARG A C 1
ATOM 637 O O . ARG A 1 77 ? 9.481 -1.639 -15.850 1.00 79.00 77 ARG A O 1
ATOM 644 N N . LEU A 1 78 ? 10.220 -0.157 -14.331 1.00 85.56 78 LEU A N 1
ATOM 645 C CA . LEU A 1 78 ? 10.537 -1.177 -13.343 1.00 85.56 78 LEU A CA 1
ATOM 646 C C . LEU A 1 78 ? 9.232 -1.680 -12.713 1.00 85.56 78 LEU A C 1
ATOM 648 O O . LEU A 1 78 ? 8.354 -0.847 -12.444 1.00 85.56 78 LEU A O 1
ATOM 652 N N . PRO A 1 79 ? 9.102 -2.996 -12.477 1.00 91.06 79 PRO A N 1
ATOM 653 C CA . PRO A 1 79 ? 8.059 -3.497 -11.602 1.00 91.06 79 PRO A CA 1
ATOM 654 C C . PRO A 1 79 ? 8.306 -3.003 -10.170 1.00 91.06 79 PRO A C 1
ATOM 656 O O . PRO A 1 79 ? 9.421 -2.590 -9.825 1.00 91.06 79 PRO A O 1
ATOM 659 N N . GLY A 1 80 ? 7.279 -3.018 -9.330 1.00 92.38 80 GLY A N 1
ATOM 660 C CA . GLY A 1 80 ? 7.441 -2.670 -7.924 1.00 92.38 80 GLY A CA 1
ATOM 661 C C . GLY A 1 80 ? 6.276 -3.099 -7.058 1.00 92.38 80 GLY A C 1
ATOM 662 O O . GLY A 1 80 ? 5.156 -3.234 -7.543 1.00 92.38 80 GLY A O 1
ATOM 663 N N . TYR A 1 81 ? 6.581 -3.279 -5.778 1.00 95.25 81 TYR A N 1
ATOM 664 C CA . TYR A 1 81 ? 5.609 -3.372 -4.696 1.00 95.25 81 TYR A CA 1
ATOM 665 C C . TYR A 1 81 ? 5.372 -1.946 -4.202 1.00 95.25 81 TYR A C 1
ATOM 667 O O . TYR A 1 81 ? 6.124 -1.425 -3.371 1.00 95.25 81 TYR A O 1
ATOM 675 N N . THR A 1 82 ? 4.438 -1.265 -4.857 1.00 94.12 82 THR A N 1
ATOM 676 C CA . THR A 1 82 ? 4.162 0.160 -4.656 1.00 94.12 82 THR A CA 1
ATOM 677 C C . THR A 1 82 ? 3.215 0.379 -3.504 1.00 94.12 82 THR A C 1
ATOM 679 O O . THR A 1 82 ? 3.536 1.117 -2.580 1.00 94.12 82 THR A O 1
ATOM 682 N N . ASP A 1 83 ? 2.091 -0.312 -3.564 1.00 95.50 83 ASP A N 1
ATOM 683 C CA . ASP A 1 83 ? 1.027 -0.294 -2.580 1.00 95.50 83 ASP A CA 1
ATOM 684 C C . ASP A 1 83 ? 1.436 -1.179 -1.401 1.00 95.50 83 ASP A C 1
ATOM 686 O O . ASP A 1 83 ? 1.849 -2.321 -1.615 1.00 95.50 83 ASP A O 1
ATOM 690 N N . ARG A 1 84 ? 1.414 -0.636 -0.180 1.00 96.69 84 ARG A N 1
ATOM 691 C CA . ARG A 1 84 ? 1.897 -1.329 1.026 1.00 96.69 84 ARG A CA 1
ATOM 692 C C . ARG A 1 84 ? 1.129 -0.943 2.269 1.00 96.69 84 ARG A C 1
ATOM 694 O O . ARG A 1 84 ? 0.582 0.156 2.337 1.00 96.69 84 ARG A O 1
ATOM 701 N N . VAL A 1 85 ? 1.185 -1.810 3.275 1.00 97.81 85 VAL A N 1
ATOM 702 C CA . VAL A 1 85 ? 0.739 -1.517 4.636 1.00 97.81 85 VAL A CA 1
ATOM 703 C C . VAL A 1 85 ? 1.841 -1.889 5.622 1.00 97.81 85 VAL A C 1
ATOM 705 O O . VAL A 1 85 ? 2.355 -3.003 5.607 1.00 97.81 85 VAL A O 1
ATOM 708 N N . MET A 1 86 ? 2.190 -0.953 6.497 1.00 96.88 86 MET A N 1
ATOM 709 C CA . MET A 1 86 ? 3.165 -1.134 7.563 1.00 96.88 86 MET A CA 1
ATOM 710 C C . MET A 1 86 ? 2.563 -0.757 8.910 1.00 96.88 86 MET A C 1
ATOM 712 O O . MET A 1 86 ? 1.767 0.180 9.013 1.00 96.88 86 MET A O 1
ATOM 716 N N . ILE A 1 87 ? 2.991 -1.465 9.951 1.00 96.50 87 ILE A N 1
ATOM 717 C CA . ILE A 1 87 ? 2.472 -1.329 11.309 1.00 96.50 87 ILE A CA 1
ATOM 718 C C . ILE A 1 87 ? 3.627 -1.044 12.263 1.00 96.50 87 ILE A C 1
ATOM 720 O O . ILE A 1 87 ? 4.646 -1.738 12.247 1.00 96.50 87 ILE A O 1
ATOM 724 N N . LYS A 1 88 ? 3.432 -0.060 13.137 1.00 96.12 88 LYS A N 1
ATOM 725 C CA . LYS A 1 88 ? 4.209 0.120 14.363 1.00 96.12 88 LYS A CA 1
ATOM 726 C C . LYS A 1 88 ? 3.257 -0.003 15.549 1.00 96.12 88 LYS A C 1
ATOM 728 O O . LYS A 1 88 ? 2.328 0.791 15.688 1.00 96.12 88 LYS A O 1
ATOM 733 N N . THR A 1 89 ? 3.471 -0.997 16.403 1.00 95.38 89 THR A N 1
ATOM 734 C CA . THR A 1 89 ? 2.695 -1.189 17.634 1.00 95.38 89 THR A CA 1
ATOM 735 C C . THR A 1 89 ? 3.488 -2.017 18.641 1.00 95.38 89 THR A C 1
ATOM 737 O O . THR A 1 89 ? 4.313 -2.840 18.252 1.00 95.38 89 THR A O 1
ATOM 740 N N . LEU A 1 90 ? 3.230 -1.792 19.931 1.00 92.69 90 LEU A N 1
ATOM 741 C CA . LEU A 1 90 ? 3.687 -2.666 21.018 1.00 92.69 90 LEU A CA 1
ATOM 742 C C . LEU A 1 90 ? 2.633 -3.720 21.391 1.00 92.69 90 LEU A C 1
ATOM 744 O O . LEU A 1 90 ? 2.902 -4.612 22.192 1.00 92.69 90 LEU A O 1
ATOM 748 N N . LEU A 1 91 ? 1.421 -3.611 20.839 1.00 93.44 91 LEU A N 1
ATOM 749 C CA . LEU A 1 91 ? 0.345 -4.558 21.086 1.00 93.44 91 LEU A CA 1
ATOM 750 C C . LEU A 1 91 ? 0.593 -5.856 20.320 1.00 93.44 91 LEU A C 1
ATOM 752 O O . LEU A 1 91 ? 1.122 -5.860 19.207 1.00 93.44 91 LEU A O 1
ATOM 756 N N . GLN A 1 92 ? 0.153 -6.970 20.900 1.00 92.12 92 GLN A N 1
ATOM 757 C CA . GLN A 1 92 ? 0.238 -8.262 20.237 1.00 92.12 92 GLN A CA 1
ATOM 758 C C . GLN A 1 92 ? -0.611 -8.269 18.958 1.00 92.12 92 GLN A C 1
ATOM 760 O O . GLN A 1 92 ? -1.799 -7.932 18.992 1.00 92.12 92 GLN A O 1
ATOM 765 N N . THR A 1 93 ? -0.006 -8.709 17.854 1.00 93.06 93 THR A N 1
ATOM 766 C CA . THR A 1 93 ? -0.693 -8.966 16.585 1.00 93.06 93 THR A CA 1
ATOM 767 C C . THR A 1 93 ? -0.803 -10.471 16.333 1.00 93.06 93 THR A C 1
ATOM 769 O O . THR A 1 93 ? 0.101 -11.236 16.677 1.00 93.06 93 THR A O 1
ATOM 772 N N . LYS A 1 94 ? -1.936 -10.920 15.786 1.00 92.50 94 LYS A N 1
ATOM 773 C CA . LYS A 1 94 ? -2.213 -12.327 15.441 1.00 92.50 94 LYS A CA 1
ATOM 774 C C . LYS A 1 94 ? -3.002 -12.415 14.140 1.00 92.50 94 LYS A C 1
ATOM 776 O O . LYS A 1 94 ? -3.578 -11.425 13.696 1.00 92.50 94 LYS A O 1
ATOM 781 N N . ASN A 1 95 ? -3.067 -13.622 13.573 1.00 89.56 95 ASN A N 1
ATOM 782 C CA . ASN A 1 95 ? -3.916 -13.950 12.422 1.00 89.56 95 ASN A CA 1
ATOM 783 C C . ASN A 1 95 ? -3.744 -12.950 11.270 1.00 89.56 95 ASN A C 1
ATOM 785 O O . ASN A 1 95 ? -4.710 -12.385 10.764 1.00 89.56 95 ASN A O 1
ATOM 789 N N . THR A 1 96 ? -2.485 -12.681 10.920 1.00 91.94 96 THR A N 1
ATOM 790 C CA . THR A 1 96 ? -2.141 -11.686 9.909 1.00 91.94 96 THR A CA 1
ATOM 791 C C . THR A 1 96 ? -2.246 -12.283 8.511 1.00 91.94 96 THR A C 1
ATOM 793 O O . THR A 1 96 ? -1.516 -13.211 8.170 1.00 91.94 96 THR A O 1
ATOM 796 N N . LEU A 1 97 ? -3.113 -11.697 7.695 1.00 91.44 97 LEU A N 1
ATOM 797 C CA . LEU A 1 97 ? -3.183 -11.875 6.252 1.00 91.44 97 LEU A CA 1
ATOM 798 C C . LEU A 1 97 ? -2.614 -10.627 5.579 1.00 91.44 97 LEU A C 1
ATOM 800 O O . LEU A 1 97 ? -3.004 -9.511 5.920 1.00 91.44 97 LEU A O 1
ATOM 804 N N . TYR A 1 98 ? -1.731 -10.810 4.603 1.00 94.69 98 TYR A N 1
ATOM 805 C CA . TYR A 1 98 ? -1.196 -9.717 3.799 1.00 94.69 98 TYR A CA 1
ATOM 806 C C . TYR A 1 98 ? -1.103 -10.150 2.341 1.00 94.69 98 TYR A C 1
ATOM 808 O O . TYR A 1 98 ? -0.319 -11.039 2.007 1.00 94.69 98 TYR A O 1
ATOM 816 N N . ASP A 1 99 ? -1.939 -9.559 1.490 1.00 92.81 99 ASP A N 1
ATOM 817 C CA . ASP A 1 99 ? -2.090 -10.000 0.104 1.00 92.81 99 ASP A CA 1
ATOM 818 C C . ASP A 1 99 ? -2.412 -8.842 -0.848 1.00 92.81 99 ASP A C 1
ATOM 820 O O . ASP A 1 99 ? -2.862 -7.771 -0.435 1.00 92.81 99 ASP A O 1
ATOM 824 N N . SER A 1 100 ? -2.200 -9.067 -2.142 1.00 91.62 100 SER A N 1
ATOM 825 C CA . SER A 1 100 ? -2.680 -8.187 -3.204 1.00 91.62 100 SER A CA 1
ATOM 826 C C . SER A 1 100 ? -3.984 -8.704 -3.793 1.00 91.62 100 SER A C 1
ATOM 828 O O . SER A 1 100 ? -4.172 -9.906 -3.961 1.00 91.62 100 SER A O 1
ATOM 830 N N . ILE A 1 101 ? -4.861 -7.793 -4.191 1.00 87.38 101 ILE A N 1
ATOM 831 C CA . ILE A 1 101 ? -6.136 -8.145 -4.802 1.00 87.38 101 ILE A CA 1
ATOM 832 C C . ILE A 1 101 ? -6.006 -8.004 -6.317 1.00 87.38 101 ILE A C 1
ATOM 834 O O . ILE A 1 101 ? -5.845 -6.902 -6.838 1.00 87.38 101 ILE A O 1
ATOM 838 N N . SER A 1 102 ? -6.084 -9.117 -7.046 1.00 82.94 102 SER A N 1
ATOM 839 C CA . SER A 1 102 ? -6.041 -9.072 -8.508 1.00 82.94 102 SER A CA 1
ATOM 840 C C . SER A 1 102 ? -7.351 -8.517 -9.063 1.00 82.94 102 SER A C 1
ATOM 842 O O . SER A 1 102 ? -8.414 -9.113 -8.896 1.00 82.94 102 SER A O 1
ATOM 844 N N . ILE A 1 103 ? -7.270 -7.368 -9.731 1.00 79.38 103 ILE A N 1
ATOM 845 C CA . ILE A 1 103 ? -8.412 -6.712 -10.369 1.00 79.38 103 ILE A CA 1
ATOM 846 C C . ILE A 1 103 ? -8.043 -6.135 -11.725 1.00 79.38 103 ILE A C 1
ATOM 848 O O . ILE A 1 103 ? -6.922 -5.687 -11.961 1.00 79.38 103 ILE A O 1
ATOM 852 N N . ILE A 1 104 ? -9.032 -6.090 -12.613 1.00 81.50 104 ILE A N 1
ATOM 853 C CA . ILE A 1 104 ? -8.937 -5.414 -13.906 1.00 81.50 104 ILE A CA 1
ATOM 854 C C . ILE A 1 104 ? -9.574 -4.028 -13.780 1.00 81.50 104 ILE A C 1
ATOM 856 O O . ILE A 1 104 ? -10.582 -3.847 -13.100 1.00 81.50 104 ILE A O 1
ATOM 860 N N . GLY A 1 105 ? -9.027 -3.050 -14.495 1.00 79.38 105 GLY A N 1
ATOM 861 C CA . GLY A 1 105 ? -9.510 -1.669 -14.510 1.00 79.38 105 GLY A CA 1
ATOM 862 C C . GLY A 1 105 ? -8.512 -0.664 -13.950 1.00 79.38 105 GLY A C 1
ATOM 863 O O . GLY A 1 105 ? -8.799 0.526 -13.985 1.00 79.38 105 GLY A O 1
ATOM 864 N N . ASN A 1 106 ? -7.350 -1.119 -13.476 1.00 84.75 106 ASN A N 1
ATOM 865 C CA . ASN A 1 106 ? -6.320 -0.284 -12.871 1.00 84.75 106 ASN A CA 1
ATOM 866 C C . ASN A 1 106 ? -4.911 -0.794 -13.241 1.00 84.75 106 ASN A C 1
ATOM 868 O O . ASN A 1 106 ? -4.727 -1.966 -13.566 1.00 84.75 106 ASN A O 1
ATOM 872 N N . ASP A 1 107 ? -3.920 0.095 -13.261 1.00 86.38 107 ASP A N 1
ATOM 873 C CA . ASP A 1 107 ? -2.508 -0.228 -13.455 1.00 86.38 107 ASP A CA 1
ATOM 874 C C . ASP A 1 107 ? -1.757 -0.597 -12.160 1.00 86.38 107 ASP A C 1
ATOM 876 O O . ASP A 1 107 ? -0.574 -0.960 -12.229 1.00 86.38 107 ASP A O 1
ATOM 880 N N . HIS A 1 108 ? -2.449 -0.541 -11.025 1.00 91.62 108 HIS A N 1
ATOM 881 C CA . HIS A 1 108 ? -2.051 -1.002 -9.704 1.00 91.62 108 HIS A CA 1
ATOM 882 C C . HIS A 1 108 ? -3.002 -2.090 -9.190 1.00 91.62 108 HIS A C 1
ATOM 884 O O . HIS A 1 108 ? -4.214 -2.034 -9.415 1.00 91.62 108 HIS A O 1
ATOM 890 N N . PHE A 1 109 ? -2.454 -3.060 -8.458 1.00 90.31 109 PHE A N 1
ATOM 891 C CA . PHE A 1 109 ? -3.250 -3.954 -7.615 1.00 90.31 109 PHE A CA 1
ATOM 892 C C . PHE A 1 109 ? -3.356 -3.391 -6.189 1.00 90.31 109 PHE A C 1
ATOM 894 O O . PHE A 1 109 ? -2.321 -3.035 -5.619 1.00 90.31 109 PHE A O 1
ATOM 901 N N . PRO A 1 110 ? -4.569 -3.337 -5.604 1.00 90.44 110 PRO A N 1
ATOM 902 C CA . PRO A 1 110 ? -4.757 -3.041 -4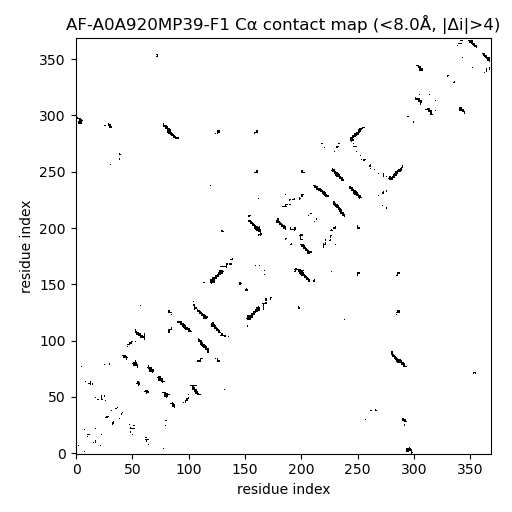.194 1.00 90.44 110 PRO A CA 1
ATOM 903 C C . PRO A 1 110 ? -3.992 -4.023 -3.314 1.00 90.44 110 PRO A C 1
ATOM 905 O O . PRO A 1 110 ? -3.837 -5.192 -3.670 1.00 90.44 110 PRO A O 1
ATOM 908 N N . VAL A 1 111 ? -3.597 -3.564 -2.132 1.00 94.31 111 VAL A N 1
ATOM 909 C CA . VAL A 1 111 ? -3.000 -4.406 -1.093 1.00 94.31 111 VAL A CA 1
ATOM 910 C C . VAL A 1 111 ? -3.849 -4.343 0.156 1.00 94.31 111 VAL A C 1
ATOM 912 O O . VAL A 1 111 ? -4.234 -3.259 0.594 1.00 94.31 111 VAL A O 1
ATOM 915 N N . ILE A 1 112 ? -4.135 -5.512 0.719 1.00 93.56 112 ILE A N 1
ATOM 916 C CA . ILE A 1 112 ? -4.900 -5.663 1.944 1.00 93.56 112 ILE A CA 1
ATOM 917 C C . ILE A 1 112 ? -4.046 -6.295 3.035 1.00 93.56 112 ILE A C 1
ATOM 919 O O . ILE A 1 112 ? -3.360 -7.293 2.831 1.00 93.56 112 ILE A O 1
ATOM 923 N N . LEU A 1 113 ? -4.133 -5.703 4.216 1.00 95.06 113 LEU A N 1
ATOM 924 C CA . LEU A 1 113 ? -3.718 -6.281 5.478 1.00 95.06 113 LEU A CA 1
ATOM 925 C C . LEU A 1 113 ? -4.979 -6.595 6.276 1.00 95.06 113 LEU A C 1
ATOM 927 O O . LEU A 1 113 ? -5.791 -5.698 6.474 1.00 95.06 113 LEU A O 1
ATOM 931 N N . ILE A 1 114 ? -5.114 -7.811 6.790 1.00 93.50 114 ILE A N 1
ATOM 932 C CA . ILE A 1 114 ? -6.056 -8.131 7.866 1.00 93.50 114 ILE A CA 1
ATOM 933 C C . ILE A 1 114 ? -5.226 -8.639 9.030 1.00 93.50 114 ILE A C 1
ATOM 935 O O . ILE A 1 114 ? -4.399 -9.525 8.857 1.00 93.50 114 ILE A O 1
ATOM 939 N N . THR A 1 115 ? -5.397 -8.067 10.210 1.00 93.31 115 THR A N 1
ATOM 940 C CA . THR A 1 115 ? -4.678 -8.518 11.398 1.00 93.31 115 THR A CA 1
ATOM 941 C C . THR A 1 115 ? -5.527 -8.299 12.635 1.00 93.31 115 THR A C 1
ATOM 943 O O . THR A 1 115 ? -6.286 -7.331 12.738 1.00 93.31 115 THR A O 1
ATOM 946 N N . GLN A 1 116 ? -5.407 -9.212 13.587 1.00 92.25 116 GLN A N 1
ATOM 947 C CA . GLN A 1 116 ? -5.974 -9.027 14.907 1.00 92.25 116 GLN A CA 1
ATOM 948 C C . GLN A 1 116 ? -4.966 -8.264 15.758 1.00 92.25 116 GLN A C 1
ATOM 950 O O . GLN A 1 116 ? -3.898 -8.789 16.064 1.00 92.25 116 GLN A O 1
ATOM 955 N N . ILE A 1 117 ? -5.318 -7.049 16.174 1.00 91.56 117 ILE A N 1
ATOM 956 C CA . ILE A 1 117 ? -4.557 -6.306 17.179 1.00 91.56 117 ILE A CA 1
ATOM 957 C C . ILE A 1 117 ? -5.272 -6.495 18.513 1.00 91.56 117 ILE A C 1
ATOM 959 O O . ILE A 1 117 ? -6.394 -6.020 18.711 1.00 91.56 117 ILE A O 1
ATOM 963 N N . PHE A 1 118 ? -4.631 -7.238 19.416 1.00 87.06 118 PHE A N 1
ATOM 964 C CA . PHE A 1 118 ? -5.225 -7.732 20.658 1.00 87.06 118 PHE A CA 1
ATOM 965 C C . PHE A 1 118 ? -6.471 -8.612 20.419 1.00 87.06 118 PHE A C 1
ATOM 967 O O . PHE A 1 118 ? -6.335 -9.811 20.197 1.00 87.06 118 PHE A O 1
ATOM 974 N N . SER A 1 119 ? -7.678 -8.038 20.434 1.00 86.19 119 SER A N 1
ATOM 975 C CA . SER A 1 119 ? -8.965 -8.735 20.230 1.00 86.19 119 SER A CA 1
ATOM 976 C C . SER A 1 119 ? -9.842 -8.083 19.153 1.00 86.19 119 SER A C 1
ATOM 978 O O . SER A 1 119 ? -11.017 -8.432 18.998 1.00 86.19 119 SER A O 1
ATOM 980 N N . ILE A 1 120 ? -9.279 -7.118 18.421 1.00 89.06 120 ILE A N 1
ATOM 981 C CA . ILE A 1 120 ? -9.982 -6.322 17.419 1.00 89.06 120 ILE A CA 1
ATOM 982 C C . ILE A 1 120 ? -9.391 -6.655 16.054 1.00 89.06 120 ILE A C 1
ATOM 984 O O . ILE A 1 120 ? -8.188 -6.505 15.835 1.00 89.06 120 ILE A O 1
ATOM 988 N N . ASN A 1 121 ? -10.241 -7.129 15.147 1.00 90.69 121 ASN A N 1
ATOM 989 C CA . ASN A 1 121 ? -9.854 -7.448 13.780 1.00 90.69 121 ASN A CA 1
ATOM 990 C C . ASN A 1 121 ? -9.857 -6.164 12.953 1.00 90.69 121 ASN A C 1
ATOM 992 O O . ASN A 1 121 ? -10.911 -5.566 12.732 1.00 90.69 121 ASN A O 1
ATOM 996 N N . ILE A 1 122 ? -8.684 -5.743 12.494 1.00 93.00 122 ILE A N 1
ATOM 997 C CA . ILE A 1 122 ? -8.515 -4.541 11.683 1.00 93.00 122 ILE A CA 1
ATOM 998 C C . ILE A 1 122 ? -8.103 -4.968 10.284 1.00 93.00 122 ILE A C 1
ATOM 1000 O O . ILE A 1 122 ? -7.158 -5.739 10.116 1.00 93.00 122 ILE A O 1
ATOM 1004 N N . ALA A 1 123 ? -8.794 -4.432 9.285 1.00 93.75 123 ALA A N 1
ATOM 1005 C CA . ALA A 1 123 ? -8.364 -4.503 7.905 1.00 93.75 123 ALA A CA 1
ATOM 1006 C C . ALA A 1 123 ? -7.918 -3.132 7.405 1.00 93.75 123 ALA A C 1
ATOM 1008 O O . ALA A 1 123 ? -8.568 -2.122 7.665 1.00 93.75 123 ALA A O 1
ATOM 1009 N N . VAL A 1 124 ? -6.818 -3.110 6.661 1.00 95.81 124 VAL A N 1
ATOM 1010 C CA . VAL A 1 124 ? -6.314 -1.937 5.953 1.00 95.81 124 VAL A CA 1
ATOM 1011 C C . VAL A 1 124 ? -6.179 -2.309 4.488 1.00 95.81 124 VAL A C 1
ATOM 1013 O O . VAL A 1 124 ? -5.362 -3.153 4.134 1.00 95.81 124 VAL A O 1
ATOM 1016 N N . LEU A 1 125 ? -6.976 -1.676 3.642 1.00 93.69 125 LEU A N 1
ATOM 1017 C CA . LEU A 1 125 ? -6.881 -1.761 2.196 1.00 93.69 125 LEU A CA 1
ATOM 1018 C C . LEU A 1 125 ? -6.235 -0.479 1.677 1.00 93.69 125 LEU A C 1
ATOM 1020 O O . LEU A 1 125 ? -6.717 0.613 1.963 1.00 93.69 125 LEU A O 1
ATOM 1024 N N . THR A 1 126 ? -5.184 -0.588 0.878 1.00 94.44 126 THR A N 1
ATOM 1025 C CA . THR A 1 126 ? -4.619 0.550 0.152 1.00 94.44 126 THR A CA 1
ATOM 1026 C C . THR A 1 126 ? -4.709 0.335 -1.343 1.00 94.44 126 THR A C 1
ATOM 1028 O O . THR A 1 126 ? -4.520 -0.782 -1.829 1.00 94.44 126 THR A O 1
ATOM 1031 N N . TRP A 1 127 ? -4.989 1.412 -2.070 1.00 90.94 127 TRP A N 1
ATOM 1032 C CA . TRP A 1 127 ? -5.141 1.350 -3.506 1.00 90.94 127 TRP A CA 1
ATOM 1033 C C . TRP A 1 127 ? -4.862 2.687 -4.200 1.00 90.94 127 TRP A C 1
ATOM 1035 O O . TRP A 1 127 ? -5.628 3.646 -4.072 1.00 90.94 127 TRP A O 1
ATOM 1045 N N . ASN A 1 128 ? -3.821 2.723 -5.030 1.00 91.12 128 ASN A N 1
ATOM 1046 C CA . ASN A 1 128 ? -3.680 3.768 -6.037 1.00 91.12 128 ASN A CA 1
ATOM 1047 C C . ASN A 1 128 ? -4.732 3.568 -7.141 1.00 91.12 128 ASN A C 1
ATOM 1049 O O . ASN A 1 128 ? -4.631 2.642 -7.948 1.00 91.12 128 ASN A O 1
ATOM 1053 N N . ILE A 1 129 ? -5.773 4.405 -7.150 1.00 86.19 129 ILE A N 1
ATOM 1054 C CA . ILE A 1 129 ? -6.923 4.256 -8.043 1.00 86.19 129 ILE A CA 1
ATOM 1055 C C . ILE A 1 129 ? -6.718 4.895 -9.416 1.00 86.19 129 ILE A C 1
ATOM 1057 O O . ILE A 1 129 ? -7.332 4.431 -10.372 1.00 86.19 129 ILE A O 1
ATOM 1061 N N . GLY A 1 130 ? -5.832 5.881 -9.559 1.00 81.25 130 GLY A N 1
ATOM 1062 C CA . GLY A 1 130 ? -5.549 6.530 -10.842 1.00 81.25 130 GLY A CA 1
ATOM 1063 C C . GLY A 1 130 ? -6.823 6.890 -11.614 1.00 81.25 130 GLY A C 1
ATOM 1064 O O . GLY A 1 130 ? -7.772 7.454 -11.080 1.00 81.25 130 GLY A O 1
ATOM 1065 N N . ASN A 1 131 ? -6.882 6.458 -12.876 1.00 69.25 131 ASN A N 1
ATOM 1066 C CA . ASN A 1 131 ? -8.064 6.596 -13.738 1.00 69.25 131 ASN A CA 1
ATOM 1067 C C . ASN A 1 131 ? -8.982 5.354 -13.709 1.00 69.25 131 ASN A C 1
ATOM 1069 O O . ASN A 1 131 ? -9.589 5.011 -14.729 1.00 69.25 131 ASN A O 1
ATOM 1073 N N . ALA A 1 132 ? -9.018 4.605 -12.606 1.00 70.56 132 ALA A N 1
ATOM 1074 C CA . ALA A 1 132 ? -9.843 3.407 -12.507 1.00 70.56 132 ALA A CA 1
ATOM 1075 C C . ALA A 1 132 ? -11.334 3.737 -12.598 1.00 70.56 132 ALA A C 1
ATOM 1077 O O . ALA A 1 132 ? -11.794 4.807 -12.210 1.00 70.56 132 ALA A O 1
ATOM 1078 N N . ASN A 1 133 ? -12.113 2.774 -13.094 1.00 69.38 133 ASN A N 1
ATOM 1079 C CA . ASN A 1 133 ? -13.562 2.908 -13.109 1.00 69.38 133 ASN A CA 1
ATOM 1080 C C . ASN A 1 133 ? -14.113 2.690 -11.683 1.00 69.38 133 ASN A C 1
ATOM 1082 O O . ASN A 1 133 ? -14.055 1.550 -11.208 1.00 69.38 133 ASN A O 1
ATOM 1086 N N . PRO A 1 134 ? -14.712 3.708 -11.037 1.00 65.31 134 PRO A N 1
ATOM 1087 C CA . PRO A 1 134 ? -15.251 3.616 -9.675 1.00 65.31 134 PRO A CA 1
ATOM 1088 C C . PRO A 1 134 ? -16.274 2.483 -9.519 1.00 65.31 134 PRO A C 1
ATOM 1090 O O . PRO A 1 134 ? -16.337 1.840 -8.478 1.00 65.31 134 PRO A O 1
ATOM 1093 N N . LYS A 1 135 ? -17.037 2.154 -10.573 1.00 64.38 135 LYS A N 1
ATOM 1094 C CA . LYS A 1 135 ? -18.043 1.076 -10.542 1.00 64.38 135 LYS A CA 1
ATOM 1095 C C . LYS A 1 135 ? -17.426 -0.321 -10.448 1.00 64.38 135 LYS A C 1
ATOM 1097 O O . LYS A 1 135 ? -18.100 -1.259 -10.037 1.00 64.38 135 LYS A O 1
ATOM 1102 N N . LYS A 1 136 ? -16.158 -0.476 -10.845 1.00 63.69 136 LYS A N 1
ATOM 1103 C CA . LYS A 1 136 ? -15.405 -1.732 -10.689 1.00 63.69 136 LYS A CA 1
ATOM 1104 C C . LYS A 1 136 ? -14.759 -1.858 -9.309 1.00 63.69 136 LYS A C 1
ATOM 1106 O O . LYS A 1 136 ? -14.315 -2.943 -8.948 1.00 63.69 136 LYS A O 1
ATOM 1111 N N . ILE A 1 137 ? -14.760 -0.785 -8.523 1.00 61.62 137 ILE A N 1
ATOM 1112 C CA . ILE A 1 137 ? -14.389 -0.789 -7.110 1.00 61.62 137 ILE A CA 1
ATOM 1113 C C . ILE A 1 137 ? -15.612 -1.245 -6.298 1.00 61.62 137 ILE A C 1
ATOM 1115 O O . ILE A 1 137 ? -16.261 -0.466 -5.607 1.00 61.62 137 ILE A O 1
ATOM 1119 N N . CYS A 1 138 ? -16.010 -2.507 -6.467 1.00 63.44 138 CYS A N 1
ATOM 1120 C CA . CYS A 1 138 ? -17.250 -3.019 -5.889 1.00 63.44 138 CYS A CA 1
ATOM 1121 C C . CYS A 1 138 ? -16.999 -3.703 -4.529 1.00 63.44 138 CYS A C 1
ATOM 1123 O O . CYS A 1 138 ? -16.161 -4.606 -4.452 1.00 63.44 138 CYS A O 1
ATOM 1125 N N . PRO A 1 139 ? -17.763 -3.374 -3.474 1.00 63.72 139 PRO A N 1
ATOM 1126 C CA . PRO A 1 139 ? -17.705 -4.038 -2.169 1.00 63.72 139 PRO A CA 1
ATOM 1127 C C . PRO A 1 139 ? -17.952 -5.532 -2.216 1.00 63.72 139 PRO A C 1
ATOM 1129 O O . PRO A 1 139 ? -17.429 -6.243 -1.369 1.00 63.72 139 PRO A O 1
ATOM 1132 N N . ASN A 1 140 ? -18.675 -6.027 -3.222 1.00 69.56 140 ASN A N 1
ATOM 1133 C CA . ASN A 1 140 ? -18.876 -7.461 -3.408 1.00 69.56 140 ASN A CA 1
ATOM 1134 C C . ASN A 1 140 ? -17.550 -8.206 -3.596 1.00 69.56 140 ASN A C 1
ATOM 1136 O O . ASN A 1 140 ? -17.417 -9.329 -3.116 1.00 69.56 140 ASN A O 1
ATOM 1140 N N . LEU A 1 141 ? -16.548 -7.582 -4.228 1.00 71.81 141 LEU A N 1
ATOM 1141 C CA . LEU A 1 141 ? -15.223 -8.184 -4.353 1.00 71.81 141 LEU A CA 1
ATOM 1142 C C . LEU A 1 141 ? -14.530 -8.284 -2.988 1.00 71.81 141 LEU A C 1
ATOM 1144 O O . LEU A 1 141 ? -14.027 -9.348 -2.641 1.00 71.81 141 LEU A O 1
ATOM 1148 N N . LEU A 1 142 ? -14.548 -7.210 -2.189 1.00 73.81 142 LEU A N 1
ATOM 1149 C CA . LEU A 1 142 ? -13.989 -7.251 -0.832 1.00 73.81 142 LEU A CA 1
ATOM 1150 C C . LEU A 1 142 ? -14.761 -8.194 0.085 1.00 73.81 142 LEU A C 1
ATOM 1152 O O . LEU A 1 142 ? -14.152 -8.885 0.889 1.00 73.81 142 LEU A O 1
ATOM 1156 N N . LYS A 1 143 ? -16.085 -8.263 -0.053 1.00 74.00 143 LYS A N 1
ATOM 1157 C CA . LYS A 1 143 ? -16.920 -9.212 0.677 1.00 74.00 143 LYS A CA 1
ATOM 1158 C C . LYS A 1 143 ? -16.528 -10.645 0.336 1.00 74.00 143 LYS A C 1
ATOM 1160 O O . LYS A 1 143 ? -16.264 -11.414 1.244 1.00 74.00 143 LYS A O 1
ATOM 1165 N N . THR A 1 144 ? -16.372 -10.960 -0.951 1.00 73.75 144 THR A N 1
ATOM 1166 C CA . THR A 1 144 ? -15.896 -12.279 -1.401 1.00 73.75 144 THR A CA 1
ATOM 1167 C C . THR A 1 144 ? -14.536 -12.612 -0.790 1.00 73.75 144 THR A C 1
ATOM 1169 O O . THR A 1 144 ? -14.306 -13.742 -0.376 1.00 73.75 144 THR A O 1
ATOM 1172 N N . ILE A 1 145 ? -13.643 -11.625 -0.686 1.00 72.81 145 ILE A N 1
ATOM 1173 C CA . ILE A 1 145 ? -12.341 -11.768 -0.025 1.00 72.81 145 ILE A CA 1
ATOM 1174 C C . ILE A 1 145 ? -12.528 -12.055 1.468 1.00 72.81 145 ILE A C 1
ATOM 1176 O O . ILE A 1 145 ? -12.015 -13.059 1.949 1.00 72.81 145 ILE A O 1
ATOM 1180 N N . PHE A 1 146 ? -13.297 -11.246 2.199 1.00 78.69 146 PHE A N 1
ATOM 1181 C CA . PHE A 1 146 ? -13.565 -11.477 3.624 1.00 78.69 146 PHE A CA 1
ATOM 1182 C C . PHE A 1 146 ? -14.198 -12.845 3.888 1.00 78.69 146 PHE A C 1
ATOM 1184 O O . PHE A 1 146 ? -13.796 -13.523 4.832 1.00 78.69 146 PHE A O 1
ATOM 1191 N N . ASP A 1 147 ? -15.131 -13.263 3.033 1.00 75.44 147 ASP A N 1
ATOM 1192 C CA . ASP A 1 147 ? -15.804 -14.558 3.108 1.00 75.44 147 ASP A CA 1
ATOM 1193 C C . ASP A 1 147 ? -14.812 -15.704 2.837 1.00 75.44 147 ASP A C 1
ATOM 1195 O O . ASP A 1 147 ? -14.756 -16.666 3.599 1.00 75.44 147 ASP A O 1
ATOM 1199 N N . THR A 1 148 ? -13.956 -15.568 1.815 1.00 70.31 148 THR A N 1
ATOM 1200 C CA . THR A 1 148 ? -12.894 -16.544 1.490 1.00 70.31 148 THR A CA 1
ATOM 1201 C C . THR A 1 148 ? -11.902 -16.705 2.640 1.00 70.31 148 TH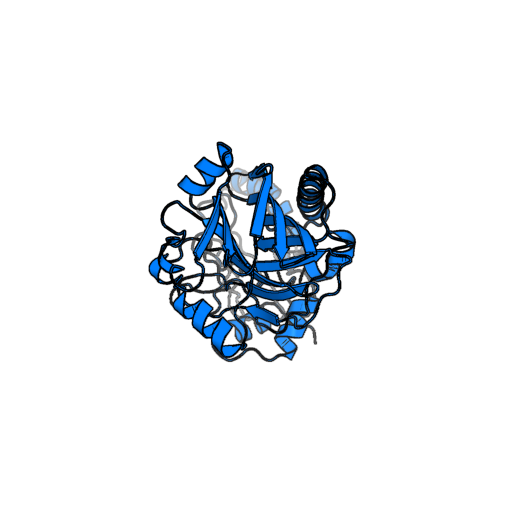R A C 1
ATOM 1203 O O . THR A 1 148 ? -11.441 -17.809 2.920 1.00 70.31 148 THR A O 1
ATOM 1206 N N . TYR A 1 149 ? -11.586 -15.610 3.330 1.00 66.56 149 TYR A N 1
ATOM 1207 C CA . TYR A 1 149 ? -10.656 -15.594 4.458 1.00 66.56 149 TYR A CA 1
ATOM 1208 C C . TYR A 1 149 ? -11.348 -15.774 5.821 1.00 66.56 149 TYR A C 1
ATOM 1210 O O . TYR A 1 149 ? -10.706 -15.654 6.866 1.00 66.56 149 TYR A O 1
ATOM 1218 N N . GLY A 1 150 ? -12.649 -16.085 5.824 1.00 64.62 150 GLY A N 1
ATOM 1219 C CA . GLY A 1 150 ? -13.410 -16.535 6.989 1.00 64.62 150 GLY A CA 1
ATOM 1220 C C . GLY A 1 150 ? -13.631 -15.500 8.093 1.00 64.62 150 GLY A C 1
ATOM 1221 O O . GLY A 1 150 ? -14.134 -15.861 9.156 1.00 64.62 150 GLY A O 1
ATOM 1222 N N . THR A 1 151 ? -13.267 -14.229 7.894 1.00 70.06 151 THR A N 1
ATOM 1223 C CA . THR A 1 151 ? -13.453 -13.195 8.921 1.00 70.06 151 THR A CA 1
ATOM 1224 C C . THR A 1 151 ? -13.774 -11.831 8.322 1.00 70.06 151 THR A C 1
ATOM 1226 O O . THR A 1 151 ? -13.003 -11.233 7.573 1.00 70.06 151 THR A O 1
ATOM 1229 N N . LYS A 1 152 ? -14.924 -11.291 8.730 1.00 84.75 152 LYS A N 1
ATOM 1230 C CA . LYS A 1 152 ? -15.254 -9.878 8.558 1.00 84.75 152 LYS A CA 1
ATOM 1231 C C . LYS A 1 152 ? -14.486 -9.060 9.610 1.00 84.75 152 LYS A C 1
ATOM 1233 O O . LYS A 1 152 ? -14.610 -9.359 10.801 1.00 84.75 152 LYS A O 1
ATOM 1238 N N . PRO A 1 153 ? -13.727 -8.027 9.215 1.00 89.88 153 PRO A N 1
ATOM 1239 C CA . PRO A 1 153 ? -12.999 -7.203 10.169 1.00 89.88 153 PRO A CA 1
ATOM 1240 C C . PRO A 1 153 ? -13.958 -6.302 10.959 1.00 89.88 153 PRO A C 1
ATOM 1242 O O . PRO A 1 153 ? -14.950 -5.811 10.414 1.00 89.88 153 PRO A O 1
ATOM 1245 N N . ASP A 1 154 ? -13.644 -6.068 12.236 1.00 90.88 154 ASP A N 1
ATOM 1246 C CA . ASP A 1 154 ? -14.387 -5.150 13.108 1.00 90.88 154 ASP A CA 1
ATOM 1247 C C . ASP A 1 154 ? -14.279 -3.702 12.593 1.00 90.88 154 ASP A C 1
ATOM 1249 O O . ASP A 1 154 ? -15.241 -2.934 12.658 1.00 90.88 154 ASP A O 1
ATOM 1253 N N . ILE A 1 155 ? -13.100 -3.351 12.065 1.00 92.62 155 ILE A N 1
ATOM 1254 C CA . ILE A 1 155 ? -12.779 -2.047 11.479 1.00 92.62 155 ILE A CA 1
ATOM 1255 C C . ILE A 1 155 ? -12.129 -2.275 10.114 1.00 92.62 155 ILE A C 1
ATOM 1257 O O . ILE A 1 155 ? -11.152 -3.015 10.011 1.00 92.62 155 ILE A O 1
ATOM 1261 N N . LEU A 1 156 ? -12.627 -1.597 9.085 1.00 93.12 156 LEU A N 1
ATOM 1262 C CA . LEU A 1 156 ? -12.022 -1.548 7.758 1.00 93.12 156 LEU A CA 1
ATOM 1263 C C . LEU A 1 156 ? -11.559 -0.120 7.456 1.00 93.12 156 LEU A C 1
ATOM 1265 O O . LEU A 1 156 ? -12.350 0.817 7.444 1.00 93.12 156 LEU A O 1
ATOM 1269 N N . ILE A 1 157 ? -10.270 0.037 7.190 1.00 93.75 157 ILE A N 1
ATOM 1270 C CA . ILE A 1 157 ? -9.636 1.283 6.764 1.00 93.75 157 ILE A CA 1
ATOM 1271 C C . ILE A 1 157 ? -9.298 1.139 5.284 1.00 93.75 157 ILE A C 1
ATOM 1273 O O . ILE A 1 157 ? -8.667 0.164 4.888 1.00 93.75 157 ILE A O 1
ATOM 1277 N N . ILE A 1 158 ? -9.696 2.106 4.465 1.00 91.88 158 ILE A N 1
ATOM 1278 C CA . ILE A 1 158 ? -9.436 2.123 3.027 1.00 91.88 158 ILE A CA 1
ATOM 1279 C C . ILE A 1 158 ? -8.703 3.410 2.668 1.00 91.88 158 ILE A C 1
ATOM 1281 O O . ILE A 1 158 ? -9.220 4.498 2.902 1.00 91.88 158 ILE A O 1
ATOM 1285 N N . GLY A 1 159 ? -7.512 3.286 2.091 1.00 92.12 159 GLY A N 1
ATOM 1286 C CA . GLY A 1 159 ? -6.714 4.386 1.567 1.00 92.12 159 GLY A CA 1
ATOM 1287 C C . GLY A 1 159 ? -6.703 4.419 0.054 1.00 92.12 159 GLY A C 1
ATOM 1288 O O . GLY A 1 159 ? -6.193 3.488 -0.564 1.00 92.12 159 GLY A O 1
ATOM 1289 N N . PHE A 1 160 ? -7.173 5.513 -0.531 1.00 90.56 160 PHE A N 1
ATOM 1290 C CA . PHE A 1 160 ? -7.065 5.773 -1.960 1.00 90.56 160 PHE A CA 1
ATOM 1291 C C . PHE A 1 160 ? -5.975 6.803 -2.261 1.00 90.56 160 PHE A C 1
ATOM 1293 O O . PHE A 1 160 ? -5.820 7.791 -1.533 1.00 90.56 160 PHE A O 1
ATOM 1300 N N . GLN A 1 161 ? -5.240 6.576 -3.351 1.00 91.88 161 GLN A N 1
ATOM 1301 C CA . GLN A 1 161 ? -4.305 7.531 -3.954 1.00 91.88 161 GLN A CA 1
ATOM 1302 C C . GLN A 1 161 ? -4.672 7.774 -5.416 1.00 91.88 161 GLN A C 1
ATOM 1304 O O . GLN A 1 161 ? -5.278 6.916 -6.045 1.00 91.88 161 GLN A O 1
ATOM 1309 N N . GLU A 1 162 ? -4.297 8.931 -5.962 1.00 88.69 162 GLU A N 1
ATOM 1310 C CA . GLU A 1 162 ? -4.744 9.348 -7.303 1.00 88.69 162 GLU A CA 1
ATOM 1311 C C . GLU A 1 162 ? -6.270 9.405 -7.429 1.00 88.69 162 GLU A C 1
ATOM 1313 O O . GLU A 1 162 ? -6.854 9.143 -8.473 1.00 88.69 162 GLU A O 1
ATOM 1318 N N . ALA A 1 163 ? -6.917 9.779 -6.327 1.00 84.69 163 ALA A N 1
ATOM 1319 C CA . ALA A 1 163 ? -8.352 9.945 -6.272 1.00 84.69 163 ALA A CA 1
ATOM 1320 C C . ALA A 1 163 ? -8.779 11.287 -6.881 1.00 84.69 163 ALA A C 1
ATOM 1322 O O . ALA A 1 163 ? -8.186 12.333 -6.601 1.00 84.69 163 ALA A O 1
ATOM 1323 N N . ASP A 1 164 ? -9.840 11.273 -7.675 1.00 78.94 164 ASP A N 1
ATOM 1324 C CA . ASP A 1 164 ? -10.608 12.460 -8.029 1.00 78.94 164 ASP A CA 1
ATOM 1325 C C . ASP A 1 164 ? -12.026 12.347 -7.455 1.00 78.94 164 ASP A C 1
ATOM 1327 O O . ASP A 1 164 ? -12.386 11.363 -6.805 1.00 78.94 164 ASP A O 1
ATOM 1331 N N . LYS A 1 165 ? -12.849 13.377 -7.668 1.00 70.38 165 LYS A N 1
ATOM 1332 C CA . LYS A 1 165 ? -14.229 13.404 -7.154 1.00 70.38 165 LYS A CA 1
ATOM 1333 C C . LYS A 1 165 ? -15.106 12.258 -7.676 1.00 70.38 165 LYS A C 1
ATOM 1335 O O . LYS A 1 165 ? -16.117 11.958 -7.051 1.00 70.38 165 LYS A O 1
ATOM 1340 N N . ASN A 1 166 ? -14.739 11.651 -8.800 1.00 69.19 166 ASN A N 1
ATOM 1341 C CA . ASN A 1 166 ? -15.512 10.642 -9.510 1.00 69.19 166 ASN A CA 1
ATOM 1342 C C . ASN A 1 166 ? -14.954 9.226 -9.321 1.00 69.19 166 ASN A C 1
ATOM 1344 O O . ASN A 1 166 ? -15.705 8.276 -9.497 1.00 69.19 166 ASN A O 1
ATOM 1348 N N . THR A 1 167 ? -13.670 9.050 -8.994 1.00 69.94 167 THR A N 1
ATOM 1349 C CA . THR A 1 167 ? -13.047 7.719 -8.871 1.00 69.94 167 THR A CA 1
ATOM 1350 C C . THR A 1 167 ? -13.239 7.079 -7.500 1.00 69.94 167 THR A C 1
ATOM 1352 O O . THR A 1 167 ? -13.084 5.865 -7.360 1.00 69.94 167 THR A O 1
ATOM 1355 N N . ILE A 1 168 ? -13.629 7.862 -6.494 1.00 70.44 168 ILE A N 1
ATOM 1356 C CA . ILE A 1 168 ? -13.854 7.367 -5.134 1.00 70.44 168 ILE A CA 1
ATOM 1357 C C . ILE A 1 168 ? -15.201 6.635 -5.078 1.00 70.44 168 ILE A C 1
ATOM 1359 O O . ILE A 1 168 ? -16.217 7.209 -5.475 1.00 70.44 168 ILE A O 1
ATOM 1363 N N . PRO A 1 169 ? -15.243 5.391 -4.573 1.00 69.31 169 PRO A N 1
ATOM 1364 C CA . PRO A 1 169 ? -16.486 4.637 -4.458 1.00 69.31 169 PRO A CA 1
ATOM 1365 C C . PRO A 1 169 ? -17.486 5.349 -3.548 1.00 69.31 169 PRO A C 1
ATOM 1367 O O . PRO A 1 169 ? -17.108 5.890 -2.506 1.00 69.31 169 PRO A O 1
ATOM 1370 N N . ASP A 1 170 ? -18.766 5.305 -3.917 1.00 72.88 170 ASP A N 1
ATOM 1371 C CA . ASP A 1 170 ? -19.845 5.790 -3.056 1.00 72.88 170 ASP A CA 1
ATOM 1372 C C . ASP A 1 170 ? -19.852 5.006 -1.739 1.00 72.88 170 ASP A C 1
ATOM 1374 O O . ASP A 1 170 ? -19.781 3.785 -1.733 1.00 72.88 170 ASP A O 1
ATOM 1378 N N . ILE A 1 171 ? -19.956 5.675 -0.595 1.00 71.38 171 ILE A N 1
ATOM 1379 C CA . ILE A 1 171 ? -19.963 4.972 0.686 1.00 71.38 171 ILE A CA 1
ATOM 1380 C C . ILE A 1 171 ? -21.191 4.070 0.851 1.00 71.38 171 ILE A C 1
ATOM 1382 O O . ILE A 1 171 ? -21.132 3.077 1.577 1.00 71.38 171 ILE A O 1
ATOM 1386 N N . SER A 1 172 ? -22.276 4.385 0.133 1.00 72.19 172 SER A N 1
ATOM 1387 C CA . SER A 1 172 ? -23.508 3.601 0.136 1.00 72.19 172 SER A CA 1
ATOM 1388 C C . SER A 1 172 ? -23.289 2.159 -0.315 1.00 72.19 172 SER A C 1
ATOM 1390 O O . SER A 1 172 ? -24.008 1.263 0.125 1.00 72.19 172 SER A O 1
ATOM 1392 N N . VAL A 1 173 ? -22.255 1.896 -1.124 1.00 69.25 173 VAL A N 1
ATOM 1393 C CA . VAL A 1 173 ? -21.952 0.537 -1.577 1.00 69.25 173 VAL A CA 1
ATOM 1394 C C . VAL A 1 173 ? -21.526 -0.375 -0.415 1.00 69.25 173 VAL A C 1
ATOM 1396 O O . VAL A 1 173 ? -21.634 -1.594 -0.524 1.00 69.25 173 VAL A O 1
ATOM 1399 N N . TRP A 1 174 ? -21.092 0.192 0.718 1.00 74.56 174 TRP A N 1
ATOM 1400 C CA . TRP A 1 174 ? -20.733 -0.550 1.935 1.00 74.56 174 TRP A CA 1
ATOM 1401 C C . TRP A 1 174 ? -21.919 -0.798 2.877 1.00 74.56 174 TRP A C 1
ATOM 1403 O O . TRP A 1 174 ? -21.758 -1.499 3.887 1.00 74.56 174 TRP A O 1
ATOM 1413 N N . ASN A 1 175 ? -23.100 -0.254 2.559 1.00 70.75 175 ASN A N 1
ATOM 1414 C CA . ASN A 1 175 ? -24.312 -0.440 3.350 1.00 70.75 175 ASN A CA 1
ATOM 1415 C C . ASN A 1 175 ? -24.664 -1.935 3.409 1.00 70.75 175 ASN A C 1
ATOM 1417 O O . ASN A 1 175 ? -24.760 -2.614 2.390 1.00 70.75 175 ASN A O 1
ATOM 1421 N N . GLY A 1 176 ? -24.827 -2.465 4.623 1.00 73.12 176 GLY A N 1
ATOM 1422 C CA . GLY A 1 176 ? -25.094 -3.889 4.869 1.00 73.12 176 GLY A CA 1
ATOM 1423 C C . GLY A 1 176 ? -23.858 -4.711 5.246 1.00 73.12 176 GLY A C 1
ATOM 1424 O O . GLY A 1 176 ? -24.004 -5.771 5.851 1.00 73.12 176 GLY A O 1
ATOM 1425 N N . ILE A 1 177 ? -22.644 -4.208 4.986 1.00 77.25 177 ILE A N 1
ATOM 1426 C CA . ILE A 1 177 ? -21.415 -4.743 5.595 1.00 77.25 177 ILE A CA 1
ATOM 1427 C C . ILE A 1 177 ? -21.093 -3.934 6.848 1.00 77.25 177 ILE A C 1
ATOM 1429 O O . ILE A 1 177 ? -20.913 -4.505 7.918 1.00 77.25 177 ILE A O 1
ATOM 1433 N N . TYR A 1 178 ? -21.082 -2.610 6.748 1.00 87.19 178 TYR A N 1
ATOM 1434 C CA . TYR A 1 178 ? -20.850 -1.711 7.876 1.00 87.19 178 TYR A CA 1
ATOM 1435 C C . TYR A 1 178 ? -22.031 -0.756 8.025 1.00 87.19 178 TYR A C 1
ATOM 1437 O O . TYR A 1 178 ? -22.708 -0.440 7.048 1.00 87.19 178 TYR A O 1
ATOM 1445 N N . ASN A 1 179 ? -22.311 -0.330 9.256 1.00 87.88 179 ASN A N 1
ATOM 1446 C CA . ASN A 1 179 ? -23.405 0.604 9.551 1.00 87.88 179 ASN A CA 1
ATOM 1447 C C . ASN A 1 179 ? -22.893 1.988 9.953 1.00 87.88 179 ASN A C 1
ATOM 1449 O O . ASN A 1 179 ? -23.683 2.864 10.297 1.00 87.88 179 ASN A O 1
ATOM 1453 N N . SER A 1 180 ? -21.578 2.191 9.981 1.00 90.25 180 SER A N 1
ATOM 1454 C CA . SER A 1 180 ? -20.969 3.448 10.387 1.00 90.25 180 SER A CA 1
ATOM 1455 C C . SER A 1 180 ? -19.674 3.683 9.642 1.00 90.25 180 SER A C 1
ATOM 1457 O O . SER A 1 180 ? -18.962 2.744 9.275 1.00 90.25 180 SER A O 1
ATOM 1459 N N . ASN A 1 181 ? -19.420 4.955 9.355 1.00 89.25 181 ASN A N 1
ATOM 1460 C CA . ASN A 1 181 ? -18.305 5.357 8.530 1.00 89.25 181 ASN A CA 1
ATOM 1461 C C . ASN A 1 181 ? -17.836 6.777 8.839 1.00 89.25 181 ASN A C 1
ATOM 1463 O O . ASN A 1 181 ? -18.598 7.607 9.332 1.00 89.25 181 ASN A O 1
ATOM 1467 N N . ILE A 1 182 ? -16.574 7.034 8.516 1.00 87.38 182 ILE A N 1
ATOM 1468 C CA . ILE A 1 182 ? -15.955 8.353 8.479 1.00 87.38 182 ILE A CA 1
ATOM 1469 C C . ILE A 1 182 ? -15.159 8.423 7.185 1.00 87.38 182 ILE A C 1
ATOM 1471 O O . ILE A 1 182 ? -14.347 7.539 6.902 1.00 87.38 182 ILE A O 1
ATOM 1475 N N . ARG A 1 183 ? -15.350 9.500 6.427 1.00 85.56 183 ARG A N 1
ATOM 1476 C CA . ARG A 1 183 ? -14.525 9.813 5.265 1.00 85.56 183 ARG A CA 1
ATOM 1477 C C . ARG A 1 183 ? -13.650 11.016 5.565 1.00 85.56 183 ARG A C 1
ATOM 1479 O O . ARG A 1 183 ? -14.140 12.070 5.958 1.00 85.56 183 ARG A O 1
ATOM 1486 N N . LEU A 1 184 ? -12.361 10.827 5.354 1.00 82.94 184 LEU A N 1
ATOM 1487 C CA . LEU A 1 184 ? -11.315 11.798 5.593 1.00 82.94 184 LEU A CA 1
ATOM 1488 C C . LEU A 1 184 ? -10.748 12.210 4.236 1.00 82.94 184 LEU A C 1
ATOM 1490 O O . LEU A 1 184 ? -10.134 11.398 3.534 1.00 82.94 184 LEU A O 1
ATOM 1494 N N . HIS A 1 185 ? -10.921 13.479 3.896 1.00 78.19 185 HIS A N 1
ATOM 1495 C CA . HIS A 1 185 ? -10.387 14.083 2.682 1.00 78.19 185 HIS A CA 1
ATOM 1496 C C . HIS A 1 185 ? -9.405 15.179 3.079 1.00 78.19 185 HIS A C 1
ATOM 1498 O O . HIS A 1 185 ? -9.543 15.816 4.114 1.00 78.19 185 HIS A O 1
ATOM 1504 N N . GLY A 1 186 ? -8.354 15.401 2.292 1.00 68.44 186 GLY A N 1
ATOM 1505 C CA . GLY A 1 186 ? -7.463 16.514 2.606 1.00 68.44 186 GLY A CA 1
ATOM 1506 C C . GLY A 1 186 ? -8.143 17.852 2.283 1.00 68.44 186 GLY A C 1
ATOM 1507 O O . GLY A 1 186 ? -8.582 18.057 1.152 1.00 68.44 186 GLY A O 1
ATOM 1508 N N . ASN A 1 187 ? -8.131 18.790 3.231 1.00 66.38 187 ASN A N 1
ATOM 1509 C CA . ASN A 1 187 ? -8.868 20.064 3.112 1.00 66.38 187 ASN A CA 1
ATOM 1510 C C . ASN A 1 187 ? -7.998 21.244 2.649 1.00 66.38 187 ASN A C 1
ATOM 1512 O O . ASN A 1 187 ? -8.464 22.376 2.540 1.00 66.38 187 ASN A O 1
ATOM 1516 N N . SER A 1 188 ? -6.706 21.016 2.394 1.00 69.81 188 SER A N 1
ATOM 1517 C CA . SER A 1 188 ? -5.811 22.074 1.916 1.00 69.81 188 SER A CA 1
ATOM 1518 C C . SER A 1 188 ? -6.061 22.393 0.439 1.00 69.81 188 SER A C 1
ATOM 1520 O O . SER A 1 188 ? -6.432 21.514 -0.338 1.00 69.81 188 SER A O 1
ATOM 1522 N N . PHE A 1 189 ? -5.761 23.623 0.005 1.00 73.12 189 PHE A N 1
ATOM 1523 C CA . PHE A 1 189 ? -5.852 24.012 -1.413 1.00 73.12 189 PHE A CA 1
ATOM 1524 C C . PHE A 1 189 ? -5.111 23.036 -2.345 1.00 73.12 189 PHE A C 1
ATOM 1526 O O . PHE A 1 189 ? -5.611 22.672 -3.405 1.00 73.12 189 PHE A O 1
ATOM 1533 N N . LYS A 1 190 ? -3.935 22.548 -1.924 1.00 73.94 190 LYS A N 1
ATOM 1534 C CA . LYS A 1 190 ? -3.161 21.542 -2.670 1.00 73.94 190 LYS A CA 1
ATOM 1535 C C . LYS A 1 190 ? -3.894 20.211 -2.792 1.00 73.94 190 LYS A C 1
ATOM 1537 O O . LYS A 1 190 ? -3.800 19.573 -3.832 1.00 73.94 190 LYS A O 1
ATOM 1542 N N . SER A 1 191 ? -4.596 19.807 -1.738 1.00 70.75 191 SER A N 1
ATOM 1543 C CA . SER A 1 191 ? -5.430 18.610 -1.738 1.00 70.75 191 SER A CA 1
ATOM 1544 C C . SER A 1 191 ? -6.606 18.752 -2.692 1.00 70.75 191 SER A C 1
ATOM 1546 O O . SER A 1 191 ? -6.838 17.868 -3.510 1.00 70.75 191 SER A O 1
ATOM 1548 N N . LEU A 1 192 ? -7.315 19.883 -2.626 1.00 75.75 192 LEU A N 1
ATOM 1549 C CA . LEU A 1 192 ? -8.440 20.174 -3.511 1.00 75.75 192 LEU A CA 1
ATOM 1550 C C . LEU A 1 192 ? -7.990 20.180 -4.974 1.00 75.75 192 LEU A C 1
ATOM 1552 O O . LEU A 1 192 ? -8.605 19.527 -5.811 1.00 75.75 192 LEU A O 1
ATOM 1556 N N . LEU A 1 193 ? -6.875 20.857 -5.267 1.00 78.88 193 LEU A N 1
ATOM 1557 C CA . LEU A 1 193 ? -6.278 20.853 -6.597 1.00 78.88 193 LEU A CA 1
ATOM 1558 C C . LEU A 1 193 ? -5.868 19.439 -7.015 1.00 78.88 193 LEU A C 1
ATOM 1560 O O . LEU A 1 193 ? -6.151 19.049 -8.140 1.00 78.88 193 LEU A O 1
ATOM 1564 N N . GLY A 1 194 ? -5.273 18.662 -6.106 1.00 76.00 194 GLY A N 1
ATOM 1565 C CA . GLY A 1 194 ? -4.960 17.249 -6.312 1.00 76.00 194 GLY A CA 1
ATOM 1566 C C . GLY A 1 194 ? -6.179 16.466 -6.786 1.00 76.00 194 GLY A C 1
ATOM 1567 O O . GLY A 1 194 ? -6.109 15.846 -7.838 1.00 76.00 194 GLY A O 1
ATOM 1568 N N . HIS A 1 195 ? -7.317 16.569 -6.098 1.00 78.25 195 HIS A N 1
ATOM 1569 C CA . HIS A 1 195 ? -8.556 15.903 -6.518 1.00 78.25 195 HIS A CA 1
ATOM 1570 C C . HIS A 1 195 ? -9.087 16.406 -7.865 1.00 78.25 195 HIS A C 1
ATOM 1572 O O . HIS A 1 195 ? -9.643 15.623 -8.623 1.00 78.25 195 HIS A O 1
ATOM 1578 N N . ILE A 1 196 ? -8.913 17.692 -8.193 1.00 78.31 196 ILE A N 1
ATOM 1579 C CA . ILE A 1 196 ? -9.300 18.233 -9.508 1.00 78.31 196 ILE A CA 1
ATOM 1580 C C . ILE A 1 196 ? -8.457 17.610 -10.628 1.00 78.31 196 ILE A C 1
ATOM 1582 O O . ILE A 1 196 ? -8.968 17.385 -11.721 1.00 78.31 196 ILE A O 1
ATOM 1586 N N . ILE A 1 197 ? -7.178 17.330 -10.367 1.00 78.38 197 ILE A N 1
ATOM 1587 C CA . ILE A 1 197 ? -6.244 16.812 -11.374 1.00 78.38 197 ILE A CA 1
ATOM 1588 C C . ILE A 1 197 ? -5.959 15.302 -11.263 1.00 78.38 197 ILE A C 1
ATOM 1590 O O . ILE A 1 197 ? -5.027 14.833 -11.915 1.00 78.38 197 ILE A O 1
ATOM 1594 N N . GLY A 1 198 ? -6.718 14.546 -10.458 1.00 76.44 198 GLY A N 1
ATOM 1595 C CA . GLY A 1 198 ? -6.570 13.083 -10.335 1.00 76.44 198 GLY A CA 1
ATOM 1596 C C . GLY A 1 198 ? -5.426 12.606 -9.437 1.00 76.44 198 GLY A C 1
ATOM 1597 O O . GLY A 1 198 ? -4.826 11.570 -9.683 1.00 76.44 198 GLY A O 1
ATOM 1598 N N . PHE A 1 199 ? -5.068 13.372 -8.409 1.00 80.62 199 PHE A N 1
ATOM 1599 C CA . PHE A 1 199 ? -3.968 13.086 -7.480 1.00 80.62 199 PHE A CA 1
ATOM 1600 C C . PHE A 1 199 ? -4.355 13.188 -5.994 1.00 80.62 199 PHE A C 1
ATOM 1602 O O . PHE A 1 199 ? -3.486 13.316 -5.127 1.00 80.62 199 PHE A O 1
ATOM 1609 N N . GLY A 1 200 ? -5.650 13.144 -5.687 1.00 84.12 200 GLY A N 1
ATOM 1610 C CA . GLY A 1 200 ? -6.173 13.207 -4.328 1.00 84.12 200 GLY A CA 1
ATOM 1611 C C . GLY A 1 200 ? -5.758 12.026 -3.447 1.00 84.12 200 GLY A C 1
ATOM 1612 O O . GLY A 1 200 ? -5.412 10.945 -3.934 1.00 84.12 200 GLY A O 1
ATOM 1613 N N . LEU A 1 201 ? -5.790 12.269 -2.136 1.00 88.12 201 LEU A N 1
ATOM 1614 C CA . LEU A 1 201 ? -5.614 11.276 -1.079 1.00 88.12 201 LEU A CA 1
ATOM 1615 C C . LEU A 1 201 ? -6.882 11.234 -0.240 1.00 88.12 201 LEU A C 1
ATOM 1617 O O . LEU A 1 201 ? -7.276 12.258 0.325 1.00 88.12 201 LEU A O 1
ATOM 1621 N N . GLU A 1 202 ? -7.467 10.051 -0.124 1.00 88.19 202 GLU A N 1
ATOM 1622 C CA . GLU A 1 202 ? -8.749 9.839 0.547 1.00 88.19 202 GLU A CA 1
ATOM 1623 C C . GLU A 1 202 ? -8.649 8.634 1.463 1.00 88.19 202 GLU A C 1
ATOM 1625 O O . GLU A 1 202 ? -8.103 7.600 1.082 1.00 88.19 202 GLU A O 1
ATOM 1630 N N . THR A 1 203 ? -9.156 8.768 2.681 1.00 89.44 203 THR A N 1
ATOM 1631 C CA . THR A 1 203 ? -9.173 7.676 3.651 1.00 89.44 203 THR A CA 1
ATOM 1632 C C . THR A 1 203 ? -10.595 7.478 4.136 1.00 89.44 203 THR A C 1
ATOM 1634 O O . THR A 1 203 ? -11.222 8.409 4.626 1.00 89.44 203 THR A O 1
ATOM 1637 N N . THR A 1 204 ? -11.111 6.263 4.022 1.00 88.62 204 THR A N 1
ATOM 1638 C CA . THR A 1 204 ? -12.426 5.895 4.548 1.00 88.62 204 THR A CA 1
ATOM 1639 C C . THR A 1 204 ? -12.252 4.877 5.662 1.00 88.62 204 THR A C 1
ATOM 1641 O O . THR A 1 204 ? -11.539 3.894 5.494 1.00 88.62 204 THR A O 1
ATOM 1644 N N . ILE A 1 205 ? -12.890 5.110 6.802 1.00 90.81 205 ILE A N 1
ATOM 1645 C CA . ILE A 1 205 ? -12.912 4.198 7.946 1.00 90.81 205 ILE A CA 1
ATOM 1646 C C . ILE A 1 205 ? -14.349 3.708 8.092 1.00 90.81 205 ILE A C 1
ATOM 1648 O O . ILE A 1 205 ? -15.266 4.519 8.183 1.00 90.81 205 ILE A O 1
ATOM 1652 N N . LEU A 1 206 ? -14.544 2.395 8.105 1.00 91.12 206 LEU A N 1
ATOM 1653 C CA . LEU A 1 206 ? -15.830 1.706 8.177 1.00 91.12 206 LEU A CA 1
ATOM 1654 C C . LEU A 1 206 ? -15.822 0.781 9.395 1.00 91.12 206 LEU A C 1
ATOM 1656 O O . LEU A 1 206 ? -14.824 0.108 9.650 1.00 91.12 206 LEU A O 1
ATOM 1660 N N . TRP A 1 207 ? -16.917 0.734 10.148 1.00 92.31 207 TRP A N 1
ATOM 1661 C CA . TRP A 1 207 ? -17.039 -0.171 11.291 1.00 92.31 207 TRP A CA 1
ATOM 1662 C C . TRP A 1 207 ? -18.503 -0.493 11.609 1.00 92.31 207 TRP A C 1
ATOM 1664 O O . TRP A 1 207 ? -19.436 0.110 11.071 1.00 92.31 207 TRP A O 1
ATOM 1674 N N . ASP A 1 208 ? -18.703 -1.498 12.460 1.00 88.31 208 ASP A N 1
ATOM 1675 C CA . ASP A 1 208 ? -20.011 -1.802 13.034 1.00 88.31 208 ASP A CA 1
ATOM 1676 C C . ASP A 1 208 ? -20.116 -1.177 14.428 1.00 88.31 208 ASP A C 1
ATOM 1678 O O . ASP A 1 208 ? -19.461 -1.624 15.372 1.00 88.31 208 ASP A O 1
ATOM 1682 N N . ASN A 1 209 ? -20.958 -0.151 14.563 1.00 87.81 209 ASN A N 1
ATOM 1683 C CA . ASN A 1 209 ? -21.172 0.584 15.810 1.00 87.81 209 ASN A CA 1
ATOM 1684 C C . ASN A 1 209 ? -21.752 -0.277 16.947 1.00 87.81 209 ASN A C 1
ATOM 1686 O O . ASN A 1 209 ? -21.713 0.136 18.105 1.00 87.81 209 ASN A O 1
ATOM 1690 N N . LYS A 1 210 ? -22.276 -1.473 16.639 1.00 86.06 210 LYS A N 1
ATOM 1691 C CA . LYS A 1 210 ? -22.705 -2.456 17.646 1.00 86.06 210 LYS A CA 1
ATOM 1692 C C . LYS A 1 210 ? -21.527 -3.209 18.272 1.00 86.06 210 LYS A C 1
ATOM 1694 O O . LYS A 1 210 ? -21.668 -3.757 19.360 1.00 86.06 210 LYS A O 1
ATOM 1699 N N . LEU A 1 211 ? -20.388 -3.273 17.579 1.00 84.50 211 LEU A N 1
ATOM 1700 C CA . LEU A 1 211 ? -19.206 -4.039 17.989 1.00 84.50 211 LEU A CA 1
ATOM 1701 C C . LEU A 1 211 ? -18.070 -3.142 18.472 1.00 84.50 211 LEU A C 1
ATOM 1703 O O . LEU A 1 211 ? -17.345 -3.511 19.396 1.00 84.50 211 LEU A O 1
ATOM 1707 N N . VAL A 1 212 ? -17.898 -1.987 17.832 1.00 86.69 212 VAL A N 1
ATOM 1708 C CA . VAL A 1 212 ? -16.799 -1.060 18.089 1.00 86.69 212 VAL A CA 1
ATOM 1709 C C . VAL A 1 212 ? -17.332 0.361 18.130 1.00 86.69 212 VAL A C 1
ATOM 1711 O O . VAL A 1 212 ? -18.054 0.785 17.235 1.00 86.69 212 VAL A O 1
ATOM 1714 N N . HIS A 1 213 ? -16.917 1.133 19.130 1.00 85.62 213 HIS A N 1
ATOM 1715 C CA . HIS A 1 213 ? -17.170 2.570 19.163 1.00 85.62 213 HIS A CA 1
ATOM 1716 C C . HIS A 1 213 ? -15.918 3.332 18.755 1.00 85.62 213 HIS A C 1
ATOM 1718 O O . HIS A 1 213 ? -14.871 3.183 19.392 1.00 85.62 213 HIS A O 1
ATOM 1724 N N . VAL A 1 214 ? -16.040 4.185 17.740 1.00 82.44 214 VAL A N 1
ATOM 1725 C CA . VAL A 1 214 ? -14.984 5.105 17.307 1.00 82.44 214 VAL A CA 1
ATOM 1726 C C . VAL A 1 214 ? -15.246 6.481 17.925 1.00 82.44 214 VAL A C 1
ATOM 1728 O O . VAL A 1 214 ? -16.267 7.106 17.652 1.00 82.44 214 VAL A O 1
ATOM 1731 N N . LYS A 1 215 ? -14.341 6.951 18.791 1.00 74.44 215 LYS A N 1
ATOM 1732 C CA . LYS A 1 215 ? -14.379 8.282 19.417 1.00 74.44 215 LYS A CA 1
ATOM 1733 C C . LYS A 1 215 ? -13.190 9.113 18.937 1.00 74.44 215 LYS A C 1
ATOM 1735 O O . LYS A 1 215 ? -12.072 8.610 18.891 1.00 74.44 215 LYS A O 1
ATOM 1740 N N . GLN A 1 216 ? -13.449 10.401 18.692 1.00 64.31 216 GLN A N 1
ATOM 1741 C CA . GLN A 1 216 ? -12.473 11.450 18.369 1.00 64.31 216 GLN A CA 1
ATOM 1742 C C . GLN A 1 216 ? -11.759 11.260 17.019 1.00 64.31 216 GLN A C 1
ATOM 1744 O O . GLN A 1 216 ? -11.001 10.323 16.834 1.00 64.31 216 GLN A O 1
ATOM 1749 N N . ILE A 1 217 ? -11.961 12.199 16.095 1.00 62.62 217 ILE A N 1
ATOM 1750 C CA . ILE A 1 217 ? -11.151 12.383 14.884 1.00 62.62 217 ILE A CA 1
ATOM 1751 C C . ILE A 1 217 ? -10.347 13.654 15.141 1.00 62.62 217 ILE A C 1
ATOM 1753 O O . ILE A 1 217 ? -10.947 14.704 15.374 1.00 62.62 217 ILE A O 1
ATOM 1757 N N . LEU A 1 218 ? -9.015 13.594 15.161 1.00 61.00 218 LEU A N 1
ATOM 1758 C CA . LEU A 1 218 ? -8.202 14.805 15.305 1.00 61.00 218 LEU A CA 1
ATOM 1759 C C . LEU A 1 218 ? -7.135 14.952 14.220 1.00 61.00 218 LEU A C 1
ATOM 1761 O O . LEU A 1 218 ? -6.388 14.023 13.917 1.00 61.00 218 LEU A O 1
ATOM 1765 N N . LYS A 1 219 ? -7.120 16.193 13.710 1.00 60.53 219 LYS A N 1
ATOM 1766 C CA . LYS A 1 219 ? -6.241 16.868 12.745 1.00 60.53 219 LYS A CA 1
ATOM 1767 C C . LYS A 1 219 ? -5.765 16.035 11.559 1.00 60.53 219 LYS A C 1
ATOM 1769 O O . LYS A 1 219 ? -4.705 15.417 11.564 1.00 60.53 219 LYS A O 1
ATOM 1774 N N . GLU A 1 220 ? -6.523 16.203 10.486 1.00 60.31 220 GLU A N 1
ATOM 1775 C CA . GLU A 1 220 ? -6.090 15.967 9.120 1.00 60.31 220 GLU A CA 1
ATOM 1776 C C . GLU A 1 220 ? -4.957 16.933 8.765 1.00 60.31 220 GLU A C 1
ATOM 1778 O O . GLU A 1 220 ? -5.079 18.156 8.893 1.00 60.31 220 GLU A O 1
ATOM 1783 N N . SER A 1 221 ? -3.838 16.392 8.299 1.00 59.41 221 SER A N 1
ATOM 1784 C CA . SER A 1 221 ? -2.810 17.194 7.647 1.00 59.41 221 SER A CA 1
ATOM 1785 C C . SER A 1 221 ? -2.531 16.597 6.276 1.00 59.41 221 SER A C 1
ATOM 1787 O O . SER A 1 221 ? -2.191 15.421 6.174 1.00 59.41 221 SER A O 1
ATOM 1789 N N . ASN A 1 222 ? -2.724 17.392 5.216 1.00 62.50 222 ASN A N 1
ATOM 1790 C CA . ASN A 1 222 ? -2.215 17.060 3.888 1.00 62.50 222 ASN A CA 1
ATOM 1791 C C . ASN A 1 222 ? -0.920 17.844 3.660 1.00 62.50 222 ASN A C 1
ATOM 1793 O O . ASN A 1 222 ? -0.943 19.079 3.577 1.00 62.50 222 ASN A O 1
ATOM 1797 N N . ARG A 1 223 ? 0.209 17.136 3.555 1.00 65.31 223 ARG A N 1
ATOM 1798 C CA . ARG A 1 223 ? 1.506 17.724 3.200 1.00 65.31 223 ARG A CA 1
ATOM 1799 C C . ARG A 1 223 ? 2.103 17.035 1.987 1.00 65.31 223 ARG A C 1
ATOM 1801 O O . ARG A 1 223 ? 2.184 15.815 1.916 1.00 65.31 223 ARG A O 1
ATOM 1808 N N . GLY A 1 224 ? 2.593 17.855 1.062 1.00 67.12 224 GLY A N 1
ATOM 1809 C CA . GLY A 1 224 ? 3.256 17.389 -0.142 1.00 67.12 224 GLY A CA 1
ATOM 1810 C C . GLY A 1 224 ? 3.166 18.374 -1.303 1.00 67.12 224 GLY A C 1
ATOM 1811 O O . GLY A 1 224 ? 2.905 19.576 -1.147 1.00 67.12 224 GLY A O 1
ATOM 1812 N N . THR A 1 225 ? 3.422 17.832 -2.485 1.00 75.19 225 THR A N 1
ATOM 1813 C CA . THR A 1 225 ? 3.095 18.454 -3.768 1.00 75.19 225 THR A CA 1
ATOM 1814 C C . THR A 1 225 ? 1.655 18.112 -4.146 1.00 75.19 225 THR A C 1
ATOM 1816 O O . THR A 1 225 ? 1.041 17.242 -3.541 1.00 75.19 225 THR A O 1
ATOM 1819 N N . VAL A 1 226 ? 1.135 18.738 -5.199 1.00 73.19 226 VAL A N 1
ATOM 1820 C CA . VAL A 1 226 ? -0.201 18.421 -5.732 1.00 73.19 226 VAL A CA 1
ATOM 1821 C C . VAL A 1 226 ? -0.336 16.937 -6.118 1.00 73.19 226 VAL A C 1
ATOM 1823 O O . VAL A 1 226 ? -1.425 16.391 -6.063 1.00 73.19 226 VAL A O 1
ATOM 1826 N N . THR A 1 227 ? 0.772 16.271 -6.475 1.00 78.88 227 THR A N 1
ATOM 1827 C CA . THR A 1 227 ? 0.753 14.898 -7.021 1.00 78.88 227 THR A CA 1
ATOM 1828 C C . THR A 1 227 ? 1.266 13.813 -6.078 1.00 78.88 227 THR A C 1
ATOM 1830 O O . THR A 1 227 ? 1.230 12.634 -6.434 1.00 78.88 227 THR A O 1
ATOM 1833 N N . LYS A 1 228 ? 1.840 14.207 -4.935 1.00 86.94 228 LYS A N 1
ATOM 1834 C CA . LYS A 1 228 ? 2.558 13.344 -3.984 1.00 86.94 228 LYS A CA 1
ATOM 1835 C C . LYS A 1 228 ? 2.469 13.958 -2.604 1.00 86.94 228 LYS A C 1
ATOM 1837 O O . LYS A 1 228 ? 2.823 15.130 -2.467 1.00 86.94 228 LYS A O 1
ATOM 1842 N N . GLY A 1 229 ? 2.092 13.187 -1.599 1.00 87.88 229 GLY A N 1
ATOM 1843 C CA . GLY A 1 229 ? 1.900 13.705 -0.255 1.00 87.88 229 GLY A CA 1
ATOM 1844 C C . GLY A 1 229 ? 1.498 12.636 0.738 1.00 87.88 229 GLY A C 1
ATOM 1845 O O . GLY A 1 229 ? 1.616 11.442 0.466 1.00 87.88 229 GLY A O 1
ATOM 1846 N N . VAL A 1 230 ? 1.032 13.090 1.890 1.00 89.06 230 VAL A N 1
ATOM 1847 C CA . VAL A 1 230 ? 0.535 12.235 2.958 1.00 89.06 230 VAL A CA 1
ATOM 1848 C C . VAL A 1 230 ? -0.685 12.867 3.607 1.00 89.06 230 VAL A C 1
ATOM 1850 O O . VAL A 1 230 ? -0.709 14.083 3.797 1.00 89.06 230 VAL A O 1
ATOM 1853 N N . HIS A 1 231 ? -1.668 12.036 3.947 1.00 88.06 231 HIS A N 1
ATOM 1854 C CA . HIS A 1 231 ? -2.804 12.389 4.781 1.00 88.06 231 HIS A CA 1
ATOM 1855 C C . HIS A 1 231 ? -2.710 11.648 6.116 1.00 88.06 231 HIS A C 1
ATOM 1857 O O . HIS A 1 231 ? -2.853 10.427 6.156 1.00 88.06 231 HIS A O 1
ATOM 1863 N N . THR A 1 232 ? -2.469 12.387 7.200 1.00 88.56 232 THR A N 1
ATOM 1864 C CA . THR A 1 232 ? -2.418 11.826 8.556 1.00 88.56 232 THR A CA 1
ATOM 1865 C C . THR A 1 232 ? -3.714 12.052 9.315 1.00 88.56 232 THR A C 1
ATOM 1867 O O . THR A 1 232 ? -4.299 13.126 9.207 1.00 88.56 232 THR A O 1
ATOM 1870 N N . SER A 1 233 ? -4.123 11.089 10.131 1.00 88.88 233 SER A N 1
ATOM 1871 C CA . SER A 1 233 ? -5.301 11.201 10.998 1.00 88.88 233 SER A CA 1
ATOM 1872 C C . SER A 1 233 ? -5.138 10.344 12.247 1.00 88.88 233 SER A C 1
ATOM 1874 O O . SER A 1 233 ? -4.397 9.364 12.241 1.00 88.88 233 SER A O 1
ATOM 1876 N N . LYS A 1 234 ? -5.818 10.718 13.332 1.00 90.88 234 LYS A N 1
ATOM 1877 C CA . LYS A 1 234 ? -5.831 9.960 14.586 1.00 90.88 234 LYS A CA 1
ATOM 1878 C C . LYS A 1 234 ? -7.254 9.731 15.054 1.00 90.88 234 LYS A C 1
ATOM 1880 O O . LYS A 1 234 ? -8.064 10.660 15.037 1.00 90.88 234 LYS A O 1
ATOM 1885 N N . PHE A 1 235 ? -7.519 8.514 15.509 1.00 90.19 235 PHE A N 1
ATOM 1886 C CA . PHE A 1 235 ? -8.790 8.130 16.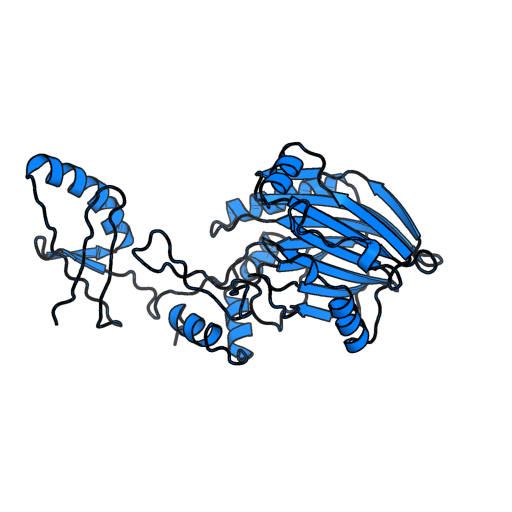099 1.00 90.19 235 PHE A CA 1
ATOM 1887 C C . PHE A 1 235 ? -8.609 7.117 17.223 1.00 90.19 235 PHE A C 1
ATOM 1889 O O . PHE A 1 235 ? -7.567 6.476 17.358 1.00 90.19 235 PHE A O 1
ATOM 1896 N N . ARG A 1 236 ? -9.631 6.981 18.061 1.00 91.25 236 ARG A N 1
ATOM 1897 C CA . ARG A 1 236 ? -9.678 5.969 19.113 1.00 91.25 236 ARG A CA 1
ATOM 1898 C C . ARG A 1 236 ? -10.841 5.036 18.851 1.00 91.25 236 ARG A C 1
ATOM 1900 O O . ARG A 1 236 ? -11.950 5.493 18.600 1.00 91.25 236 ARG A O 1
ATOM 1907 N N . PHE A 1 237 ? -10.602 3.739 18.949 1.00 89.88 237 PHE A N 1
ATOM 1908 C CA . PHE A 1 237 ? -11.652 2.736 18.882 1.00 89.88 237 PHE A CA 1
ATOM 1909 C C . PHE A 1 237 ? -11.706 1.933 20.176 1.00 89.88 237 PHE A C 1
ATOM 1911 O O . PHE A 1 237 ? -10.697 1.736 20.848 1.00 89.88 237 PHE A O 1
ATOM 1918 N N . SER A 1 238 ? -12.902 1.492 20.548 1.00 88.12 238 SER A N 1
ATOM 1919 C CA . SER A 1 238 ? -13.139 0.755 21.788 1.00 88.12 238 SER A CA 1
ATOM 1920 C C . SER A 1 238 ? -14.082 -0.417 21.561 1.00 88.12 238 SER A C 1
ATOM 1922 O O . SER A 1 238 ? -15.045 -0.301 20.806 1.00 88.12 238 SER A O 1
ATOM 1924 N N . LYS A 1 239 ? -13.784 -1.546 22.207 1.00 85.06 239 LYS A N 1
ATOM 1925 C CA . LYS A 1 239 ? -14.581 -2.781 22.188 1.00 85.06 239 LYS A CA 1
ATOM 1926 C C . LYS A 1 239 ? -14.614 -3.319 23.614 1.00 85.06 239 LYS A C 1
ATOM 1928 O O . LYS A 1 239 ? -13.568 -3.661 24.167 1.00 85.06 239 LYS A O 1
ATOM 1933 N N . LYS A 1 240 ? -15.803 -3.383 24.221 1.00 83.12 240 LYS A N 1
ATOM 1934 C CA . LYS A 1 240 ? -15.982 -3.721 25.649 1.00 83.12 240 LYS A CA 1
ATOM 1935 C C . LYS A 1 240 ? -15.132 -2.801 26.554 1.00 83.12 240 LYS A C 1
ATOM 1937 O O . LYS A 1 240 ? -15.232 -1.586 26.435 1.00 83.12 240 LYS A O 1
ATOM 1942 N N . PHE A 1 241 ? -14.292 -3.361 27.427 1.00 79.06 241 PHE A N 1
ATOM 1943 C CA . PHE A 1 241 ? -13.458 -2.633 28.398 1.00 79.06 241 PHE A CA 1
ATOM 1944 C C . PHE A 1 241 ? -12.123 -2.126 27.837 1.00 79.06 241 PHE A C 1
ATOM 1946 O O . PHE A 1 241 ? -11.283 -1.635 28.585 1.00 79.06 241 PHE A O 1
ATOM 1953 N N . MET A 1 242 ? -11.895 -2.265 26.532 1.00 84.12 242 MET A N 1
ATOM 1954 C CA . MET A 1 242 ? -10.642 -1.869 25.901 1.00 84.12 242 MET A CA 1
ATOM 1955 C C . MET A 1 242 ? -10.811 -0.641 25.022 1.00 84.12 242 MET A C 1
ATOM 1957 O O . MET A 1 242 ? -11.815 -0.491 24.324 1.00 84.12 242 MET A O 1
ATOM 1961 N N . SER A 1 243 ? -9.762 0.173 24.977 1.00 88.88 243 SER A N 1
ATOM 1962 C CA . SER A 1 243 ? -9.641 1.327 24.096 1.00 88.88 243 SER A CA 1
ATOM 1963 C C . SER A 1 243 ? -8.256 1.331 23.460 1.00 88.88 243 SER A C 1
ATOM 1965 O O . SER A 1 243 ? -7.262 1.270 24.173 1.00 88.88 243 SER A O 1
ATOM 1967 N N . ILE A 1 244 ? -8.201 1.452 22.136 1.00 91.50 244 ILE A N 1
ATOM 1968 C CA . ILE A 1 244 ? -6.969 1.547 21.354 1.00 91.50 244 ILE A CA 1
ATOM 1969 C C . ILE A 1 244 ? -6.977 2.877 20.608 1.00 91.50 244 ILE A C 1
ATOM 1971 O O . ILE A 1 244 ? -7.942 3.241 19.934 1.00 91.50 244 ILE A O 1
ATOM 1975 N N . THR A 1 245 ? -5.886 3.615 20.732 1.00 92.81 245 THR A N 1
ATOM 1976 C CA . THR A 1 245 ? -5.625 4.847 19.999 1.00 92.81 245 THR A CA 1
ATOM 1977 C C . THR A 1 245 ? -4.791 4.521 18.765 1.00 92.81 245 THR A C 1
ATOM 1979 O O . THR A 1 245 ? -3.691 3.981 18.877 1.00 92.81 245 THR A O 1
ATOM 1982 N N . CYS A 1 246 ? -5.291 4.869 17.583 1.00 93.56 246 CYS A N 1
ATOM 1983 C CA . CYS A 1 246 ? -4.646 4.589 16.310 1.00 93.56 246 CYS A CA 1
ATOM 1984 C C . CYS A 1 246 ? -4.388 5.865 15.513 1.00 93.56 246 CYS A C 1
ATOM 1986 O O . CYS A 1 246 ? -5.269 6.714 15.373 1.00 93.56 246 CYS A O 1
ATOM 1988 N N . SER A 1 247 ? -3.175 5.980 14.976 1.00 93.88 247 SER A N 1
ATOM 1989 C CA . SER A 1 247 ? -2.825 7.004 13.994 1.00 93.88 247 SER A CA 1
ATOM 1990 C C . SER A 1 247 ? -2.562 6.372 12.634 1.00 93.88 247 SER A C 1
ATOM 1992 O O . SER A 1 247 ? -1.919 5.330 12.531 1.00 93.88 247 SER A O 1
ATOM 1994 N N . LEU A 1 248 ? -3.048 7.023 11.586 1.00 93.50 248 LEU A N 1
ATOM 1995 C CA . LEU A 1 248 ? -2.958 6.596 10.197 1.00 93.50 248 LEU A CA 1
ATOM 1996 C C . LEU A 1 248 ? -2.140 7.596 9.398 1.00 93.50 248 LEU A C 1
ATOM 1998 O O . LEU A 1 248 ? -2.256 8.802 9.619 1.00 93.50 248 LEU A O 1
ATOM 2002 N N . ALA A 1 249 ? -1.417 7.107 8.399 1.00 93.94 249 ALA A N 1
ATOM 2003 C CA . ALA A 1 249 ? -0.963 7.920 7.286 1.00 93.94 249 ALA A CA 1
ATOM 2004 C C . ALA A 1 249 ? -1.239 7.215 5.957 1.00 93.94 249 ALA A C 1
ATOM 2006 O O . ALA A 1 249 ? -0.657 6.168 5.679 1.00 93.94 249 ALA A O 1
ATOM 2007 N N . ASN A 1 250 ? -2.086 7.833 5.135 1.00 94.06 250 ASN A N 1
ATOM 2008 C CA . ASN A 1 250 ? -2.276 7.465 3.738 1.00 94.06 250 ASN A CA 1
ATOM 2009 C C . ASN A 1 250 ? -1.241 8.210 2.881 1.00 94.06 250 ASN A C 1
ATOM 2011 O O . ASN A 1 250 ? -1.227 9.442 2.858 1.00 94.06 250 ASN A O 1
ATOM 2015 N N . ILE A 1 251 ? -0.360 7.475 2.212 1.00 93.75 251 ILE A N 1
ATOM 2016 C CA . ILE A 1 251 ? 0.837 7.982 1.544 1.00 93.75 251 ILE A CA 1
ATOM 2017 C C . ILE A 1 251 ? 0.713 7.871 0.025 1.00 93.75 251 ILE A C 1
ATOM 2019 O O . ILE A 1 251 ? 0.313 6.853 -0.523 1.00 93.75 251 ILE A O 1
ATOM 2023 N N . HIS A 1 252 ? 1.189 8.900 -0.667 1.00 93.31 252 HIS A N 1
ATOM 2024 C CA . HIS A 1 252 ? 1.567 8.819 -2.069 1.00 93.31 252 HIS A CA 1
ATOM 2025 C C . HIS A 1 252 ? 2.976 9.388 -2.249 1.00 93.31 252 HIS A C 1
ATOM 2027 O O . HIS A 1 252 ? 3.181 10.590 -2.450 1.00 93.31 252 HIS A O 1
ATOM 2033 N N . ALA A 1 253 ? 3.967 8.511 -2.132 1.00 92.31 253 ALA A N 1
ATOM 2034 C CA . ALA A 1 253 ? 5.374 8.863 -2.068 1.00 92.31 253 ALA A CA 1
ATOM 2035 C C . ALA A 1 253 ? 5.983 9.119 -3.459 1.00 92.31 253 ALA A C 1
ATOM 2037 O O . ALA A 1 253 ? 5.562 8.553 -4.478 1.00 92.31 253 ALA A O 1
ATOM 2038 N N . PRO A 1 254 ? 7.005 9.987 -3.552 1.00 88.44 254 PRO A N 1
ATOM 2039 C CA . PRO A 1 254 ? 7.699 10.234 -4.807 1.00 88.44 254 PRO A CA 1
ATOM 2040 C C . PRO A 1 254 ? 8.523 9.015 -5.236 1.00 88.44 254 PRO A C 1
ATOM 2042 O O . PRO A 1 254 ? 9.277 8.449 -4.448 1.00 88.44 254 PRO A O 1
ATOM 2045 N N . PHE A 1 255 ? 8.490 8.679 -6.528 1.00 85.69 255 PHE A N 1
ATOM 2046 C CA . PHE A 1 255 ? 9.457 7.738 -7.088 1.00 85.69 255 PHE A CA 1
ATOM 2047 C C . PHE A 1 255 ? 10.857 8.368 -7.109 1.00 85.69 255 PHE A C 1
ATOM 2049 O O . PHE A 1 255 ? 11.113 9.342 -7.824 1.00 85.69 255 PHE A O 1
ATOM 2056 N N . THR A 1 256 ? 11.792 7.789 -6.361 1.00 81.75 256 THR A N 1
ATOM 2057 C CA . THR A 1 256 ? 13.196 8.206 -6.351 1.00 81.75 256 THR A CA 1
ATOM 2058 C C . THR A 1 256 ? 14.104 7.019 -6.048 1.00 81.75 256 THR A C 1
ATOM 2060 O O . THR A 1 256 ? 13.749 6.123 -5.296 1.00 81.75 256 THR A O 1
ATOM 2063 N N . LYS A 1 257 ? 15.299 7.025 -6.645 1.00 77.75 257 LYS A N 1
ATOM 2064 C CA . LYS A 1 257 ? 16.398 6.096 -6.321 1.00 77.75 257 LYS A CA 1
ATOM 2065 C C . LYS A 1 257 ? 17.395 6.703 -5.326 1.00 77.75 257 LYS A C 1
ATOM 2067 O O . LYS A 1 257 ? 18.373 6.070 -4.958 1.00 77.75 257 LYS A O 1
ATOM 2072 N N . ASN A 1 258 ? 17.197 7.973 -4.975 1.00 84.75 258 ASN A N 1
ATOM 2073 C CA . ASN A 1 258 ? 18.010 8.693 -4.007 1.00 84.75 258 ASN A CA 1
ATOM 2074 C C . ASN A 1 258 ? 17.409 8.473 -2.617 1.00 84.75 258 ASN A C 1
ATOM 2076 O O . ASN A 1 258 ? 16.304 8.954 -2.349 1.00 84.75 258 ASN A O 1
ATOM 2080 N N . GLN A 1 259 ? 18.160 7.766 -1.774 1.00 86.38 259 GLN A N 1
ATOM 2081 C CA . GLN A 1 259 ? 17.774 7.422 -0.413 1.00 86.38 259 GLN A CA 1
ATOM 2082 C C . GLN A 1 259 ? 17.486 8.656 0.434 1.00 86.38 259 GLN A C 1
ATOM 2084 O O . GLN A 1 259 ? 16.413 8.731 1.007 1.00 86.38 259 GLN A O 1
ATOM 2089 N N . THR A 1 260 ? 18.348 9.674 0.423 1.00 87.25 260 THR A N 1
ATOM 2090 C CA . THR A 1 260 ? 18.141 10.911 1.193 1.00 87.25 260 THR A CA 1
ATOM 2091 C C . THR A 1 260 ? 16.812 11.589 0.863 1.00 87.25 260 THR A C 1
ATOM 2093 O O . THR A 1 260 ? 16.076 11.976 1.761 1.00 87.25 260 THR A O 1
ATOM 2096 N N . LYS A 1 261 ? 16.450 11.704 -0.423 1.00 85.19 261 LYS A N 1
ATOM 2097 C CA . LYS A 1 261 ? 15.157 12.294 -0.821 1.00 85.19 261 LYS A CA 1
ATOM 2098 C C . LYS A 1 261 ? 13.972 11.484 -0.309 1.00 85.19 261 LYS A C 1
ATOM 2100 O O . LYS A 1 261 ? 12.951 12.059 0.053 1.00 85.19 261 LYS A O 1
ATOM 2105 N N . TYR A 1 262 ? 14.111 10.167 -0.328 1.00 87.31 262 TYR A N 1
ATOM 2106 C CA . TYR A 1 262 ? 13.079 9.248 0.114 1.00 87.31 262 TYR A CA 1
ATOM 2107 C C . TYR A 1 262 ? 12.946 9.283 1.646 1.00 87.31 262 TYR A C 1
ATOM 2109 O O . TYR A 1 262 ? 11.856 9.525 2.150 1.00 87.31 262 TYR A O 1
ATOM 2117 N N . SER A 1 263 ? 14.059 9.204 2.381 1.00 89.69 263 SER A N 1
ATOM 2118 C CA . SER A 1 263 ? 14.124 9.391 3.836 1.00 89.69 263 SER A CA 1
ATOM 2119 C C . SER A 1 263 ? 13.562 10.742 4.271 1.00 89.69 263 SER A C 1
ATOM 2121 O O . SER A 1 263 ? 12.782 10.788 5.209 1.00 89.69 263 SER A O 1
ATOM 2123 N N . ASN A 1 264 ? 13.858 11.838 3.565 1.00 90.06 264 ASN A N 1
ATOM 2124 C CA . ASN A 1 264 ? 13.300 13.155 3.893 1.00 90.06 264 ASN A CA 1
ATOM 2125 C C . ASN A 1 264 ? 11.763 13.175 3.821 1.00 90.06 264 ASN A C 1
ATOM 2127 O O . ASN A 1 264 ? 11.119 13.814 4.652 1.00 90.06 264 ASN A O 1
ATOM 2131 N N . PHE A 1 265 ? 11.171 12.470 2.851 1.00 90.75 265 PHE A N 1
ATOM 2132 C CA . PHE A 1 265 ? 9.717 12.345 2.740 1.00 90.75 265 PHE A CA 1
ATOM 2133 C C . PHE A 1 265 ? 9.120 11.573 3.930 1.00 90.75 265 PHE A C 1
ATOM 2135 O O . PHE A 1 265 ? 8.166 12.049 4.552 1.00 90.75 265 PHE A O 1
ATOM 2142 N N . TYR A 1 266 ? 9.698 10.421 4.292 1.00 91.94 266 TYR A N 1
ATOM 2143 C CA . TYR A 1 266 ? 9.201 9.627 5.422 1.00 91.94 266 TYR A CA 1
ATOM 2144 C C . TYR A 1 266 ? 9.478 10.291 6.768 1.00 91.94 266 TYR A C 1
ATOM 2146 O O . TYR A 1 266 ? 8.568 10.363 7.579 1.00 91.94 266 TYR A O 1
ATOM 2154 N N . ASN A 1 267 ? 10.648 10.891 6.984 1.00 91.00 267 ASN A N 1
ATOM 2155 C CA . ASN A 1 267 ? 10.940 11.657 8.199 1.00 91.00 267 ASN A CA 1
ATOM 2156 C C . ASN A 1 267 ? 9.924 12.784 8.396 1.00 91.00 267 ASN A C 1
ATOM 2158 O O . ASN A 1 267 ? 9.389 12.952 9.487 1.00 91.00 267 ASN A O 1
ATOM 2162 N N . SER A 1 268 ? 9.588 13.514 7.327 1.00 87.88 268 SER A N 1
ATOM 2163 C CA . SER A 1 268 ? 8.531 14.523 7.393 1.00 87.88 268 SER A CA 1
ATOM 2164 C C . SER A 1 268 ? 7.178 13.908 7.760 1.00 87.88 268 SER A C 1
ATOM 2166 O O . SER A 1 268 ? 6.461 14.491 8.567 1.00 87.88 268 SER A O 1
ATOM 2168 N N . THR A 1 269 ? 6.838 12.747 7.195 1.00 89.00 269 THR A N 1
ATOM 2169 C CA . THR A 1 269 ? 5.602 12.010 7.507 1.00 89.00 269 THR A CA 1
ATOM 2170 C C . THR A 1 269 ? 5.545 11.586 8.976 1.00 89.00 269 THR A C 1
ATOM 2172 O O . THR A 1 269 ? 4.541 11.819 9.648 1.00 89.00 269 THR A O 1
ATOM 2175 N N . LEU A 1 270 ? 6.637 11.022 9.496 1.00 90.00 270 LEU A N 1
ATOM 2176 C CA . LEU A 1 270 ? 6.754 10.585 10.885 1.00 90.00 270 LEU A CA 1
ATOM 2177 C C . LEU A 1 270 ? 6.651 11.758 11.860 1.00 90.00 270 LEU A C 1
ATOM 2179 O O . LEU A 1 270 ? 5.963 11.647 12.869 1.00 90.00 270 LEU A O 1
ATOM 2183 N N . THR A 1 271 ? 7.249 12.907 11.535 1.00 88.62 271 THR A N 1
ATOM 2184 C CA . THR A 1 271 ? 7.092 14.127 12.336 1.00 88.62 271 THR A CA 1
ATOM 2185 C C . THR A 1 271 ? 5.621 14.523 12.485 1.00 88.62 271 THR A C 1
ATOM 2187 O O . THR A 1 271 ? 5.213 14.884 13.586 1.00 88.62 271 THR A O 1
ATOM 2190 N N . TYR A 1 272 ? 4.797 14.419 11.434 1.00 84.62 272 TYR A N 1
ATOM 2191 C CA . TYR A 1 272 ? 3.359 14.719 11.550 1.00 84.62 272 TYR A CA 1
ATOM 2192 C C . TYR A 1 272 ? 2.608 13.696 12.381 1.00 84.62 272 TYR A C 1
ATOM 2194 O O . TYR A 1 272 ? 1.804 14.084 13.220 1.00 84.62 272 TYR A O 1
ATOM 2202 N N . LEU A 1 273 ? 2.887 12.407 12.190 1.00 87.25 273 LEU A N 1
ATOM 2203 C CA . LEU A 1 273 ? 2.286 11.370 13.025 1.00 87.25 273 LEU A CA 1
ATOM 2204 C C . LEU A 1 273 ? 2.610 11.585 14.504 1.00 87.25 273 LEU A C 1
ATOM 2206 O O . LEU A 1 273 ? 1.716 11.518 15.341 1.00 87.25 273 LEU A O 1
ATOM 2210 N N . ASN A 1 274 ? 3.855 11.940 14.819 1.00 85.69 274 ASN A N 1
ATOM 2211 C CA . ASN A 1 274 ? 4.277 12.232 16.187 1.00 85.69 274 ASN A CA 1
ATOM 2212 C C . ASN A 1 274 ? 3.587 13.487 16.756 1.00 85.69 274 ASN A C 1
ATOM 2214 O O . ASN A 1 274 ? 3.279 13.528 17.945 1.00 85.69 274 ASN A O 1
ATOM 2218 N N . GLN A 1 275 ? 3.277 14.489 15.924 1.00 86.44 275 GLN A N 1
ATOM 2219 C CA . GLN A 1 275 ? 2.507 15.675 16.333 1.00 86.44 275 GLN A CA 1
ATOM 2220 C C . GLN A 1 275 ? 1.048 15.363 16.696 1.00 86.44 275 GLN A C 1
ATOM 2222 O O . GLN A 1 275 ? 0.428 16.142 17.418 1.00 86.44 275 GLN A O 1
ATOM 2227 N N . LEU A 1 276 ? 0.496 14.228 16.249 1.00 84.56 276 LEU A N 1
ATOM 2228 C CA . LEU A 1 276 ? -0.819 13.752 16.696 1.00 84.56 276 LEU A CA 1
ATOM 2229 C C . LEU A 1 276 ? -0.768 13.160 18.120 1.00 84.56 276 LEU A C 1
ATOM 2231 O O . LEU A 1 276 ? -1.805 12.811 18.691 1.00 84.56 276 LEU A O 1
ATOM 2235 N N . GLY A 1 277 ? 0.422 13.061 18.718 1.00 85.06 277 GLY A N 1
ATOM 2236 C CA . GLY A 1 277 ? 0.667 12.503 20.043 1.00 85.06 277 GLY A CA 1
ATOM 2237 C C . GLY A 1 277 ? 0.670 10.974 20.063 1.00 85.06 277 GLY A C 1
ATOM 2238 O O . GLY A 1 277 ? 0.451 10.307 19.051 1.00 85.06 277 GLY A O 1
ATOM 2239 N N . ASN A 1 278 ? 0.860 10.406 21.253 1.00 89.69 278 ASN A N 1
ATOM 2240 C CA . ASN A 1 278 ? 1.047 8.964 21.428 1.00 89.69 278 ASN A CA 1
ATOM 2241 C C . ASN A 1 278 ? -0.153 8.153 20.920 1.00 89.69 278 ASN A C 1
ATOM 2243 O O . ASN A 1 278 ? -1.311 8.533 21.125 1.00 89.69 278 ASN A O 1
ATOM 2247 N N . SER A 1 279 ? 0.144 7.049 20.237 1.00 92.94 279 SER A N 1
ATOM 2248 C CA . SER A 1 279 ? -0.831 6.088 19.722 1.00 92.94 279 SER A CA 1
ATOM 2249 C C . SER A 1 279 ? -0.339 4.680 20.018 1.00 92.94 279 SER A C 1
ATOM 2251 O O . SER A 1 279 ? 0.856 4.414 19.912 1.00 92.94 279 SER A O 1
ATOM 2253 N N . ASP A 1 280 ? -1.263 3.790 20.355 1.00 94.62 280 ASP A N 1
ATOM 2254 C CA . ASP A 1 280 ? -0.973 2.378 20.613 1.00 94.62 280 ASP A CA 1
ATOM 2255 C C . ASP A 1 280 ? -0.635 1.645 19.304 1.00 94.62 280 ASP A C 1
ATOM 2257 O O . ASP A 1 280 ? 0.145 0.690 19.281 1.00 94.62 280 ASP A O 1
ATOM 2261 N N . VAL A 1 281 ? -1.217 2.116 18.195 1.00 95.62 281 VAL A N 1
ATOM 2262 C CA . VAL A 1 281 ? -1.006 1.596 16.843 1.00 95.62 281 VAL A CA 1
ATOM 2263 C C . VAL A 1 281 ? -0.756 2.752 15.879 1.00 95.62 281 VAL A C 1
ATOM 2265 O O . VAL A 1 281 ? -1.521 3.717 15.840 1.00 95.62 281 VAL A O 1
ATOM 2268 N N . LEU A 1 282 ? 0.284 2.641 15.059 1.00 96.25 282 LEU A N 1
ATOM 2269 C CA . LEU A 1 282 ? 0.510 3.509 13.910 1.00 96.25 282 LEU A CA 1
ATOM 2270 C C . LEU A 1 282 ? 0.476 2.671 12.632 1.00 96.25 282 LEU A C 1
ATOM 2272 O O . LEU A 1 282 ? 1.192 1.675 12.519 1.00 96.25 282 LEU A O 1
ATOM 2276 N N . LEU A 1 283 ? -0.343 3.090 11.671 1.00 96.81 283 LEU A N 1
ATOM 2277 C CA . LEU A 1 283 ? -0.481 2.448 10.368 1.00 96.81 283 LEU A CA 1
ATOM 2278 C C . LEU A 1 283 ? 0.007 3.399 9.277 1.00 96.81 283 LEU A C 1
ATOM 2280 O O . LEU A 1 283 ? -0.550 4.482 9.092 1.00 96.81 283 LEU A O 1
ATOM 2284 N N . LEU A 1 284 ? 1.024 2.977 8.531 1.00 96.88 284 LEU A N 1
ATOM 2285 C CA . LEU A 1 284 ? 1.429 3.621 7.285 1.00 96.88 284 LEU A CA 1
ATOM 2286 C C . LEU A 1 284 ? 0.915 2.774 6.133 1.00 96.88 284 LEU A C 1
ATOM 2288 O O . LEU A 1 284 ? 1.238 1.595 6.047 1.00 96.88 284 LEU A O 1
ATOM 2292 N N . PHE A 1 285 ? 0.148 3.360 5.231 1.00 97.75 285 PHE A N 1
ATOM 2293 C CA . PHE A 1 285 ? -0.330 2.659 4.048 1.00 97.75 285 PHE A CA 1
ATOM 2294 C C . PHE A 1 285 ? -0.397 3.605 2.864 1.00 97.75 285 PHE A C 1
ATOM 2296 O O . PHE A 1 285 ? -0.410 4.820 3.037 1.00 97.75 285 PHE A O 1
ATOM 2303 N N . GLY A 1 286 ? -0.404 3.070 1.653 1.00 96.50 286 GLY A N 1
ATOM 2304 C CA . GLY A 1 286 ? -0.470 3.901 0.458 1.00 96.50 286 GLY A CA 1
ATOM 2305 C C . GLY A 1 286 ? 0.380 3.393 -0.687 1.00 96.50 286 GLY A C 1
ATOM 2306 O O . GLY A 1 286 ? 0.934 2.297 -0.626 1.00 96.50 286 GLY A O 1
ATOM 2307 N N . ASP A 1 287 ? 0.553 4.250 -1.689 1.00 95.88 287 ASP A N 1
ATOM 2308 C CA . ASP A 1 287 ? 1.543 4.092 -2.747 1.00 95.88 287 ASP A CA 1
ATOM 2309 C C . ASP A 1 287 ? 2.890 4.645 -2.266 1.00 95.88 287 ASP A C 1
ATOM 2311 O O . ASP A 1 287 ? 3.198 5.836 -2.376 1.00 95.88 287 ASP A O 1
ATOM 2315 N N . PHE A 1 288 ? 3.729 3.756 -1.742 1.00 95.50 288 PHE A N 1
ATOM 2316 C CA . PHE A 1 288 ? 5.107 4.047 -1.348 1.00 95.50 288 PHE A CA 1
ATOM 2317 C C . PHE A 1 288 ? 5.997 4.265 -2.575 1.00 95.50 288 PHE A C 1
ATOM 2319 O O . PHE A 1 288 ? 7.090 4.814 -2.477 1.00 95.50 288 PHE A O 1
ATOM 2326 N N . ASN A 1 289 ? 5.541 3.867 -3.761 1.00 92.19 289 ASN A N 1
ATOM 2327 C CA . ASN A 1 289 ? 6.214 4.108 -5.025 1.00 92.19 289 ASN A CA 1
ATOM 2328 C C . ASN A 1 289 ? 7.637 3.513 -5.084 1.00 92.19 289 ASN A C 1
ATOM 2330 O O . ASN A 1 289 ? 8.471 3.944 -5.890 1.00 92.19 289 ASN A O 1
ATOM 2334 N N . SER A 1 290 ? 7.900 2.480 -4.274 1.00 93.00 290 SER A N 1
ATOM 2335 C CA . SER A 1 290 ? 9.119 1.670 -4.339 1.00 93.00 290 SER A CA 1
ATOM 2336 C C . SER A 1 290 ? 9.159 0.860 -5.638 1.00 93.00 290 SER A C 1
ATOM 2338 O O . SER A 1 290 ? 8.128 0.590 -6.260 1.00 93.00 290 SER A O 1
ATOM 2340 N N . ARG A 1 291 ? 10.359 0.509 -6.106 1.00 90.88 291 ARG A N 1
ATOM 2341 C CA . ARG A 1 291 ? 10.571 -0.290 -7.321 1.00 90.88 291 ARG A CA 1
ATOM 2342 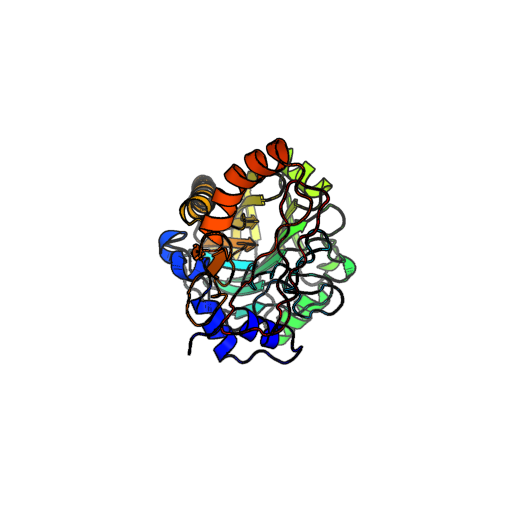C C . ARG A 1 291 ? 11.641 -1.346 -7.092 1.00 90.88 291 ARG A C 1
ATOM 2344 O O . ARG A 1 291 ? 12.606 -1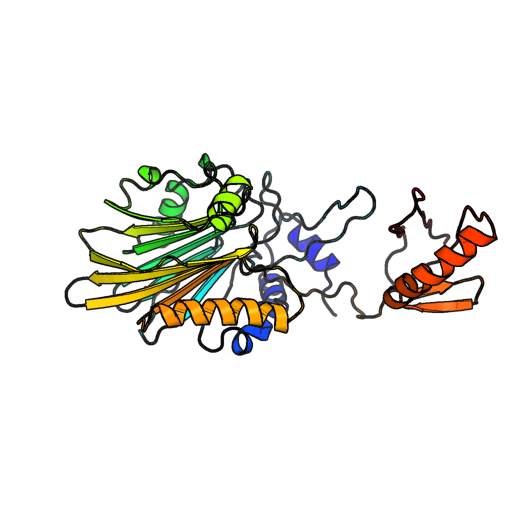.110 -6.366 1.00 90.88 291 ARG A O 1
ATOM 2351 N N . CYS A 1 292 ? 11.515 -2.456 -7.812 1.00 90.88 292 CYS A N 1
ATOM 2352 C CA . CYS A 1 292 ? 12.543 -3.482 -7.908 1.00 90.88 292 CYS A CA 1
ATOM 2353 C C . CYS A 1 292 ? 13.717 -2.955 -8.746 1.00 90.88 292 CYS A C 1
ATOM 2355 O O . CYS A 1 292 ? 13.588 -2.657 -9.940 1.00 90.88 292 CYS A O 1
ATOM 2357 N N . MET A 1 293 ? 14.876 -2.811 -8.114 1.00 88.19 293 MET A N 1
ATOM 2358 C CA . MET A 1 293 ? 16.096 -2.228 -8.665 1.00 88.19 293 MET A CA 1
ATOM 2359 C C . MET A 1 293 ? 16.878 -3.256 -9.484 1.00 88.19 293 MET A C 1
ATOM 2361 O O . MET A 1 293 ? 17.940 -3.737 -9.099 1.00 88.19 293 MET A O 1
ATOM 2365 N N . LEU A 1 294 ? 16.326 -3.586 -10.649 1.00 81.19 294 LEU A N 1
ATOM 2366 C CA . LEU A 1 294 ? 16.853 -4.622 -11.531 1.00 81.19 294 LEU A CA 1
ATOM 2367 C C . LEU A 1 294 ? 18.053 -4.147 -12.353 1.00 81.19 294 LEU A C 1
ATOM 2369 O O . LEU A 1 294 ? 18.083 -3.022 -12.865 1.00 81.19 294 LEU A O 1
ATOM 2373 N N . LYS A 1 295 ? 19.026 -5.045 -12.541 1.00 70.31 295 LYS A N 1
ATOM 2374 C CA . LYS A 1 295 ? 20.158 -4.828 -13.449 1.00 70.31 295 LYS A CA 1
ATOM 2375 C C . LYS A 1 295 ? 19.672 -4.871 -14.895 1.00 70.31 295 LYS A C 1
ATOM 2377 O O . LYS A 1 295 ? 18.906 -5.753 -15.272 1.00 70.31 295 LYS A O 1
ATOM 2382 N N . LEU A 1 296 ? 20.134 -3.941 -15.729 1.00 64.50 296 LEU A N 1
ATOM 2383 C CA . LEU A 1 296 ? 19.793 -3.944 -17.157 1.00 64.50 296 LEU A CA 1
ATOM 2384 C C . LEU A 1 296 ? 20.530 -5.045 -17.934 1.00 64.50 296 LEU A C 1
ATOM 2386 O O . LEU A 1 296 ? 19.996 -5.541 -18.920 1.00 64.50 296 LEU A O 1
ATOM 2390 N N . THR A 1 297 ? 21.734 -5.422 -17.495 1.00 54.94 297 THR A N 1
ATOM 2391 C CA . THR A 1 297 ? 22.598 -6.410 -18.158 1.00 54.94 297 THR A CA 1
ATOM 2392 C C . THR A 1 297 ? 23.274 -7.321 -17.135 1.00 54.94 297 THR A C 1
ATOM 2394 O O . THR A 1 297 ? 23.524 -6.909 -15.997 1.00 54.94 297 THR A O 1
ATOM 2397 N N . GLU A 1 298 ? 23.589 -8.553 -17.547 1.00 40.16 298 GLU A N 1
ATOM 2398 C CA . GLU A 1 298 ? 24.178 -9.586 -16.679 1.00 40.16 298 GLU A CA 1
ATOM 2399 C C . GLU A 1 298 ? 25.541 -9.156 -16.108 1.00 40.16 298 GLU A C 1
ATOM 2401 O O . GLU A 1 298 ? 25.877 -9.454 -14.961 1.00 40.16 298 GLU A O 1
ATOM 2406 N N . TYR A 1 299 ? 26.290 -8.348 -16.858 1.00 39.91 299 TYR A N 1
ATOM 2407 C CA . TYR A 1 299 ? 27.652 -7.963 -16.494 1.00 39.91 299 TYR A CA 1
ATOM 2408 C C . TYR A 1 299 ? 27.773 -6.656 -15.714 1.00 39.91 299 TYR A C 1
ATOM 2410 O O . TYR A 1 299 ? 28.887 -6.284 -15.360 1.00 39.91 299 TYR A O 1
ATOM 2418 N N . GLY A 1 300 ? 26.692 -5.896 -15.497 1.00 38.84 300 GLY A N 1
ATOM 2419 C CA . GLY A 1 300 ? 26.790 -4.553 -14.900 1.00 38.84 300 GLY A CA 1
ATOM 2420 C C . GLY A 1 300 ? 27.701 -3.580 -15.674 1.00 38.84 300 GLY A C 1
ATOM 2421 O O . GLY A 1 300 ? 27.910 -2.452 -15.234 1.00 38.84 300 GLY A O 1
ATOM 2422 N N . LYS A 1 301 ? 28.239 -3.998 -16.829 1.00 35.16 301 LYS A N 1
ATOM 2423 C CA . LYS A 1 301 ? 29.135 -3.201 -17.652 1.00 35.16 301 LYS A CA 1
ATOM 2424 C C . LYS A 1 301 ? 28.298 -2.134 -18.359 1.00 35.16 301 LYS A C 1
ATOM 2426 O O . LYS A 1 301 ? 27.266 -2.471 -18.952 1.00 35.16 301 LYS A O 1
ATOM 2431 N N . PRO A 1 302 ? 28.702 -0.856 -18.284 1.00 39.09 302 PRO A N 1
ATOM 2432 C CA . PRO A 1 302 ? 28.036 0.198 -19.028 1.00 39.09 302 PRO A CA 1
ATOM 2433 C C . PRO A 1 302 ? 28.085 -0.139 -20.520 1.00 39.09 302 PRO A C 1
ATOM 2435 O O . PRO A 1 302 ? 29.055 -0.714 -21.004 1.00 39.09 302 PRO A O 1
ATOM 2438 N N . LEU A 1 303 ? 27.034 0.214 -21.260 1.00 43.44 303 LEU A N 1
ATOM 2439 C CA . LEU A 1 303 ? 27.112 0.217 -22.719 1.00 43.44 303 LEU A CA 1
ATOM 2440 C C . LEU A 1 303 ? 28.262 1.147 -23.116 1.00 43.44 303 LEU A C 1
ATOM 2442 O O . LEU A 1 303 ? 28.365 2.250 -22.576 1.00 43.44 303 LEU A O 1
ATOM 2446 N N . PHE A 1 304 ? 29.124 0.710 -24.026 1.00 40.53 304 PHE A N 1
ATOM 2447 C CA . PHE A 1 304 ? 30.209 1.528 -24.549 1.00 40.53 304 PHE A CA 1
ATOM 2448 C C . PHE A 1 304 ? 29.894 1.925 -25.991 1.00 40.53 304 PHE A C 1
ATOM 2450 O O . PHE A 1 304 ? 29.378 1.126 -26.769 1.00 40.53 304 PHE A O 1
ATOM 2457 N N . VAL A 1 305 ? 30.185 3.175 -26.343 1.00 43.94 305 VAL A N 1
ATOM 2458 C CA . VAL A 1 305 ? 30.148 3.653 -27.726 1.00 43.94 305 VAL A CA 1
ATOM 2459 C C . VAL A 1 305 ? 31.583 3.830 -28.179 1.00 43.94 305 VAL A C 1
ATOM 2461 O O . VAL A 1 305 ? 32.348 4.544 -27.527 1.00 43.94 305 VAL A O 1
ATOM 2464 N N . LYS A 1 306 ? 31.942 3.180 -29.286 1.00 38.84 306 LYS A N 1
ATOM 2465 C CA . LYS A 1 306 ? 33.226 3.395 -29.942 1.00 38.84 306 LYS A CA 1
ATOM 2466 C C . LYS A 1 306 ? 33.048 4.500 -30.976 1.00 38.84 306 LYS A C 1
ATOM 2468 O O . LYS A 1 306 ? 32.279 4.358 -31.927 1.00 38.84 306 LYS A O 1
ATOM 2473 N N . ASP A 1 307 ? 33.730 5.619 -30.770 1.00 44.28 307 ASP A N 1
ATOM 2474 C CA . ASP A 1 307 ? 33.838 6.654 -31.790 1.00 44.28 307 ASP A CA 1
ATOM 2475 C C . ASP A 1 307 ? 34.887 6.200 -32.809 1.00 44.28 307 ASP A C 1
ATOM 2477 O O . ASP A 1 307 ? 36.078 6.152 -32.506 1.00 44.28 307 ASP A O 1
ATOM 2481 N N . ILE A 1 308 ? 34.441 5.832 -34.012 1.00 42.88 308 ILE A N 1
ATOM 2482 C CA . ILE A 1 308 ? 35.323 5.316 -35.067 1.00 42.88 308 ILE A CA 1
ATOM 2483 C C . ILE A 1 308 ? 36.300 6.393 -35.552 1.00 42.88 308 ILE A C 1
ATOM 2485 O O . ILE A 1 308 ? 37.420 6.064 -35.924 1.00 42.88 308 ILE A O 1
ATOM 2489 N N . ARG A 1 309 ? 35.918 7.677 -35.515 1.00 41.47 309 ARG A N 1
ATOM 2490 C CA . ARG A 1 309 ? 36.787 8.761 -36.000 1.00 41.47 309 ARG A CA 1
ATOM 2491 C C . ARG A 1 309 ? 37.934 9.046 -35.040 1.00 41.47 309 ARG A C 1
ATOM 2493 O O . ARG A 1 309 ? 38.995 9.474 -35.468 1.00 41.47 309 ARG A O 1
ATOM 2500 N N . LEU A 1 310 ? 37.698 8.841 -33.746 1.00 44.94 310 LEU A N 1
ATOM 2501 C CA . LEU A 1 310 ? 38.670 9.114 -32.685 1.00 44.94 310 LEU A CA 1
ATOM 2502 C C . LEU A 1 310 ? 39.340 7.843 -32.146 1.00 44.94 310 LEU A C 1
ATOM 2504 O O . LEU A 1 310 ? 40.156 7.940 -31.236 1.00 44.94 310 LEU A O 1
ATOM 2508 N N . ASN A 1 311 ? 38.941 6.671 -32.650 1.00 48.62 311 ASN A N 1
ATOM 2509 C CA . ASN A 1 311 ? 39.298 5.338 -32.156 1.00 48.62 311 ASN A CA 1
ATOM 2510 C C . ASN A 1 311 ? 39.200 5.187 -30.621 1.00 48.62 311 ASN A C 1
ATOM 2512 O O . ASN A 1 311 ? 39.920 4.404 -30.009 1.00 48.62 311 ASN A O 1
ATOM 2516 N N . ASN A 1 312 ? 38.286 5.934 -29.997 1.00 43.59 312 ASN A N 1
ATOM 2517 C CA . ASN A 1 312 ? 38.129 6.006 -28.549 1.00 43.59 312 ASN A CA 1
ATOM 2518 C C . ASN A 1 312 ? 36.830 5.333 -28.109 1.00 43.59 312 ASN A C 1
ATOM 2520 O O . ASN A 1 312 ? 35.790 5.447 -28.762 1.00 43.59 312 ASN A O 1
ATOM 2524 N N . THR A 1 313 ? 36.886 4.649 -26.968 1.00 42.00 313 THR A N 1
ATOM 2525 C CA . THR A 1 313 ? 35.741 3.940 -26.388 1.00 42.00 313 THR A CA 1
ATOM 2526 C C . THR A 1 313 ? 35.226 4.712 -25.182 1.00 42.00 313 THR A C 1
ATOM 2528 O O . THR A 1 313 ? 35.970 4.995 -24.248 1.00 42.00 313 THR A O 1
ATOM 2531 N N . HIS A 1 314 ? 33.941 5.057 -25.184 1.00 46.38 314 HIS A N 1
ATOM 2532 C CA . HIS A 1 314 ? 33.333 5.862 -24.131 1.00 46.38 314 HIS A CA 1
ATOM 2533 C C . HIS A 1 314 ? 32.183 5.121 -23.465 1.00 46.38 314 HIS A C 1
ATOM 2535 O O . HIS A 1 314 ? 31.333 4.550 -24.145 1.00 46.38 314 HIS A O 1
ATOM 2541 N N . SER A 1 315 ? 32.094 5.182 -22.134 1.00 42.84 315 SER A N 1
ATOM 2542 C CA . SER A 1 315 ? 30.885 4.726 -21.441 1.00 42.84 315 SER A CA 1
ATOM 2543 C C . SER A 1 315 ? 29.697 5.605 -21.864 1.00 42.84 315 SER A C 1
ATOM 2545 O O . SER A 1 315 ? 29.791 6.834 -21.861 1.00 42.84 315 SER A O 1
ATOM 2547 N N . LEU A 1 316 ? 28.566 5.000 -22.237 1.00 44.62 316 LEU A N 1
ATOM 2548 C CA . LEU A 1 316 ? 27.399 5.678 -22.825 1.00 44.62 316 LEU A CA 1
ATOM 2549 C C . LEU A 1 316 ? 26.893 6.846 -21.952 1.00 44.62 316 LEU A C 1
ATOM 2551 O O . LEU A 1 316 ? 26.444 7.879 -22.455 1.00 44.62 316 LEU A O 1
ATOM 2555 N N . TYR A 1 317 ? 27.021 6.716 -20.629 1.00 39.34 317 TYR A N 1
ATOM 2556 C CA . TYR A 1 317 ? 26.624 7.744 -19.669 1.00 39.34 317 TYR A CA 1
ATOM 2557 C C . TYR A 1 317 ? 27.545 8.979 -19.681 1.00 39.34 317 TYR A C 1
ATOM 2559 O O . TYR A 1 317 ? 27.061 10.108 -19.617 1.00 39.34 317 TYR A O 1
ATOM 2567 N N . GLN A 1 318 ? 28.863 8.802 -19.821 1.00 36.88 318 GLN A N 1
ATOM 2568 C CA . GLN A 1 318 ? 29.797 9.925 -19.983 1.00 36.88 318 GLN A CA 1
ATOM 2569 C C . GLN A 1 318 ? 29.748 10.498 -21.403 1.00 36.88 318 GLN A C 1
ATOM 2571 O O . GLN A 1 318 ? 29.824 11.717 -21.577 1.00 36.88 318 GLN A O 1
ATOM 2576 N N . PHE A 1 319 ? 29.543 9.635 -22.402 1.00 38.62 319 PHE A N 1
ATOM 2577 C CA . PHE A 1 319 ? 29.470 10.009 -23.810 1.00 38.62 319 PHE A CA 1
ATOM 2578 C C . PHE A 1 319 ? 28.301 10.958 -24.089 1.00 38.62 319 PHE A C 1
ATOM 2580 O O . PHE A 1 319 ? 28.485 11.980 -24.735 1.00 38.62 319 PHE A O 1
ATOM 2587 N N . THR A 1 320 ? 27.116 10.721 -23.517 1.00 39.81 320 THR A N 1
ATOM 2588 C CA . THR A 1 320 ? 25.956 11.622 -23.693 1.00 39.81 320 THR A CA 1
ATOM 2589 C C . THR A 1 320 ? 26.173 13.032 -23.117 1.00 39.81 320 THR A C 1
ATOM 2591 O O . THR A 1 320 ? 25.642 14.008 -23.654 1.00 39.81 320 THR A O 1
ATOM 2594 N N . LYS A 1 321 ? 26.994 13.179 -22.066 1.00 36.75 321 LYS A N 1
ATOM 2595 C CA . LYS A 1 321 ? 27.295 14.473 -21.423 1.00 36.75 321 LYS A CA 1
ATOM 2596 C C . LYS A 1 321 ? 28.372 15.264 -22.183 1.00 36.75 321 LYS A C 1
ATOM 2598 O O . LYS A 1 321 ? 28.240 16.480 -22.329 1.00 36.75 321 LYS A O 1
ATOM 2603 N N . SER A 1 322 ? 29.400 14.592 -22.707 1.00 40.31 322 SER A N 1
ATOM 2604 C CA . SER A 1 322 ? 30.462 15.201 -23.527 1.00 40.31 322 SER A CA 1
ATOM 2605 C C . SER A 1 322 ? 29.991 15.524 -24.953 1.00 40.31 322 SER A C 1
ATOM 2607 O O . SER A 1 322 ? 30.313 16.592 -25.483 1.00 40.31 322 SER A O 1
ATOM 2609 N N . ILE A 1 323 ? 29.126 14.682 -25.529 1.00 40.12 323 ILE A N 1
ATOM 2610 C CA . ILE A 1 323 ? 28.410 14.934 -26.786 1.00 40.12 323 ILE A CA 1
ATOM 2611 C C . ILE A 1 323 ? 27.578 16.216 -26.716 1.00 40.12 323 ILE A C 1
ATOM 2613 O O . ILE A 1 323 ? 27.634 17.016 -27.647 1.00 40.12 323 ILE A O 1
ATOM 2617 N N . LYS A 1 324 ? 26.879 16.483 -25.602 1.00 38.03 324 LYS A N 1
ATOM 2618 C CA . LYS A 1 324 ? 26.112 17.731 -25.409 1.00 38.03 324 LYS A CA 1
ATOM 2619 C C . LYS A 1 324 ? 26.977 18.988 -25.613 1.00 38.03 324 LYS A C 1
ATOM 2621 O O . LYS A 1 324 ? 26.496 19.985 -26.141 1.00 38.03 324 LYS A O 1
ATOM 2626 N N . LYS A 1 325 ? 28.260 18.948 -25.231 1.00 38.03 325 LYS A N 1
ATOM 2627 C CA . LYS A 1 325 ? 29.208 20.065 -25.411 1.00 38.03 325 LYS A CA 1
ATOM 2628 C C . LYS A 1 325 ? 29.828 20.098 -26.816 1.00 38.03 325 LYS A C 1
ATOM 2630 O O . LYS A 1 325 ? 29.990 21.182 -27.371 1.00 38.03 325 LYS A O 1
ATOM 2635 N N . ARG A 1 326 ? 30.166 18.939 -27.399 1.00 38.38 326 ARG A N 1
ATOM 2636 C CA . ARG A 1 326 ? 30.843 18.844 -28.710 1.00 38.38 326 ARG A CA 1
ATOM 2637 C C . ARG A 1 326 ? 29.900 18.980 -29.911 1.00 38.38 326 ARG A C 1
ATOM 2639 O O . ARG A 1 326 ? 30.249 19.687 -30.852 1.00 38.38 326 ARG A O 1
ATOM 2646 N N . ILE A 1 327 ? 28.696 18.404 -29.863 1.00 36.03 327 ILE A N 1
ATOM 2647 C CA . ILE A 1 327 ? 27.691 18.522 -30.937 1.00 36.03 327 ILE A CA 1
ATOM 2648 C C . ILE A 1 327 ? 27.255 19.980 -31.118 1.00 36.03 327 ILE A C 1
ATOM 2650 O O . ILE A 1 327 ? 27.223 20.472 -32.241 1.00 36.03 327 ILE A O 1
ATOM 2654 N N . THR A 1 328 ? 27.024 20.708 -30.024 1.00 37.84 328 THR A N 1
ATOM 2655 C CA . THR A 1 328 ? 26.610 22.121 -30.073 1.00 37.84 328 THR A CA 1
ATOM 2656 C C . THR A 1 328 ? 27.675 23.029 -30.710 1.00 37.84 328 THR A C 1
ATOM 2658 O O . THR A 1 328 ? 27.329 24.018 -31.349 1.00 37.84 328 THR A O 1
ATOM 2661 N N . LYS A 1 329 ? 28.969 22.683 -30.588 1.00 38.12 329 LYS A N 1
ATOM 2662 C CA . LYS A 1 329 ? 30.079 23.404 -31.242 1.00 38.12 329 LYS A CA 1
ATOM 2663 C C . LYS A 1 329 ? 30.306 22.971 -32.696 1.00 38.12 329 LYS A C 1
ATOM 2665 O O . LYS A 1 329 ? 30.576 23.824 -33.531 1.00 38.12 329 LYS A O 1
ATOM 2670 N N . SER A 1 330 ? 30.203 21.678 -33.010 1.00 33.50 330 SER A N 1
ATOM 2671 C CA . SER A 1 330 ? 30.489 21.147 -34.354 1.00 33.50 330 SER A CA 1
ATOM 2672 C C . SER A 1 330 ? 29.345 21.371 -35.352 1.00 33.50 330 SER A C 1
ATOM 2674 O O . SER A 1 330 ? 29.621 21.733 -36.493 1.00 33.50 330 SER A O 1
ATOM 2676 N N . ILE A 1 331 ? 28.078 21.260 -34.926 1.00 35.88 331 ILE A N 1
ATOM 2677 C CA . ILE A 1 331 ? 26.917 21.561 -35.785 1.00 35.88 331 ILE A CA 1
ATOM 2678 C C . ILE A 1 331 ? 26.901 23.045 -36.173 1.00 35.88 331 ILE A C 1
ATOM 2680 O O . ILE A 1 331 ? 26.714 23.354 -37.344 1.00 35.88 331 ILE A O 1
ATOM 2684 N N . LYS A 1 332 ? 27.186 23.957 -35.228 1.00 39.94 332 LYS A N 1
ATOM 2685 C CA . LYS A 1 332 ? 27.280 25.402 -35.509 1.00 39.94 332 LYS A CA 1
ATOM 2686 C C . LYS A 1 332 ? 28.425 25.774 -36.454 1.00 39.94 332 LYS A C 1
ATOM 2688 O O . LYS A 1 332 ? 28.333 26.795 -37.117 1.00 39.94 332 LYS A O 1
ATOM 2693 N N . LYS A 1 333 ? 29.512 24.993 -36.483 1.00 39.69 333 LYS A N 1
ATOM 2694 C CA . LYS A 1 333 ? 30.710 25.333 -37.263 1.00 39.69 333 LYS A CA 1
ATOM 2695 C C . LYS A 1 333 ? 30.690 24.748 -38.679 1.00 39.69 333 LYS A C 1
ATOM 2697 O O . LYS A 1 333 ? 31.330 25.322 -39.551 1.00 39.69 333 LYS A O 1
ATOM 2702 N N . HIS A 1 334 ? 30.039 23.600 -38.911 1.00 37.38 334 HIS A N 1
ATOM 2703 C CA . HIS A 1 334 ? 30.282 22.792 -40.122 1.00 37.38 334 HIS A CA 1
ATOM 2704 C C . HIS A 1 334 ? 29.028 22.278 -40.859 1.00 37.38 334 HIS A C 1
ATOM 2706 O O . HIS A 1 334 ? 29.184 21.450 -41.749 1.00 37.38 334 HIS A O 1
ATOM 2712 N N . ASN A 1 335 ? 27.803 22.712 -40.519 1.00 38.66 335 ASN A N 1
ATOM 2713 C CA . ASN A 1 335 ? 26.556 22.290 -41.201 1.00 38.66 335 ASN A CA 1
ATOM 2714 C C . ASN A 1 335 ? 26.441 20.762 -41.441 1.00 38.66 335 ASN A C 1
ATOM 2716 O O . ASN A 1 335 ? 25.915 20.301 -42.451 1.00 38.66 335 ASN A O 1
ATOM 2720 N N . ILE A 1 336 ? 26.948 19.949 -40.509 1.00 37.53 336 ILE A N 1
ATOM 2721 C CA . ILE A 1 336 ? 26.992 18.489 -40.663 1.00 37.53 336 ILE A CA 1
ATOM 2722 C C . ILE A 1 336 ? 25.611 17.896 -40.358 1.00 37.53 336 ILE A C 1
ATOM 2724 O O . ILE A 1 336 ? 25.122 17.996 -39.233 1.00 37.53 336 ILE A O 1
ATOM 2728 N N . THR A 1 337 ? 25.021 17.215 -41.341 1.00 33.94 337 THR A N 1
ATOM 2729 C CA . THR A 1 337 ? 23.674 16.619 -41.281 1.00 33.94 337 THR A CA 1
ATOM 2730 C C . THR A 1 337 ? 23.636 15.168 -40.784 1.00 33.94 337 THR A C 1
ATOM 2732 O O . THR A 1 337 ? 22.552 14.654 -40.507 1.00 33.94 337 THR A O 1
ATOM 2735 N N . LYS A 1 338 ? 24.779 14.476 -40.620 1.00 36.03 338 LYS A N 1
ATOM 2736 C CA . LYS A 1 338 ? 24.788 13.057 -40.205 1.00 36.03 338 LYS A CA 1
ATOM 2737 C C . LYS A 1 338 ? 26.013 12.652 -39.376 1.00 36.03 338 LYS A C 1
ATOM 2739 O O . LYS A 1 338 ? 27.156 12.919 -39.745 1.00 36.03 338 LYS A O 1
ATOM 2744 N N . LEU A 1 339 ? 25.773 11.957 -38.260 1.00 38.09 339 LEU A N 1
ATOM 2745 C CA . LEU A 1 339 ? 26.807 11.354 -37.412 1.00 38.09 339 LEU A CA 1
ATOM 2746 C C . LEU A 1 339 ? 26.682 9.824 -37.487 1.00 38.09 339 LEU A C 1
ATOM 2748 O O . LEU A 1 339 ? 25.645 9.277 -37.125 1.00 38.09 339 LEU A O 1
ATOM 2752 N N . ASN A 1 340 ? 27.731 9.137 -37.942 1.00 36.47 340 ASN A N 1
ATOM 2753 C CA . ASN A 1 340 ? 27.798 7.672 -37.940 1.00 36.47 340 ASN A CA 1
ATOM 2754 C C . ASN A 1 340 ? 28.520 7.211 -36.665 1.00 36.47 340 ASN A C 1
ATOM 2756 O O . ASN A 1 340 ? 29.653 7.628 -36.430 1.00 36.47 340 ASN A O 1
ATOM 2760 N N . LEU A 1 341 ? 27.879 6.365 -35.856 1.00 39.88 341 LEU A N 1
ATOM 2761 C CA . LEU A 1 341 ? 28.481 5.693 -34.697 1.00 39.88 341 LEU A CA 1
ATOM 2762 C C . LEU A 1 341 ? 28.219 4.191 -34.815 1.00 39.88 341 LEU A C 1
ATOM 2764 O O . LEU A 1 341 ? 27.146 3.792 -35.265 1.00 39.88 341 LEU A O 1
ATOM 2768 N N . THR A 1 342 ? 29.167 3.377 -34.359 1.00 36.91 342 THR A N 1
ATOM 2769 C CA . THR A 1 342 ? 29.003 1.921 -34.269 1.00 36.91 342 THR A CA 1
ATOM 2770 C C . THR A 1 342 ? 28.967 1.523 -32.801 1.00 36.91 342 THR A C 1
ATOM 2772 O O . THR A 1 342 ? 29.824 1.921 -32.011 1.00 36.91 342 THR A O 1
ATOM 2775 N N . ILE A 1 343 ? 27.939 0.768 -32.418 1.00 40.00 343 ILE A N 1
ATOM 2776 C CA . ILE A 1 343 ? 27.710 0.343 -31.036 1.00 40.00 343 ILE A CA 1
ATOM 2777 C C . ILE A 1 343 ? 27.983 -1.154 -30.967 1.00 40.00 343 ILE A C 1
ATOM 2779 O O . ILE A 1 343 ? 27.255 -1.941 -31.559 1.00 40.00 343 ILE A O 1
ATOM 2783 N N . GLN A 1 344 ? 29.023 -1.555 -30.242 1.00 35.44 344 GLN A N 1
ATOM 2784 C CA . GLN A 1 344 ? 29.271 -2.966 -29.963 1.00 35.44 344 GLN A CA 1
ATOM 2785 C C . GLN A 1 344 ? 28.508 -3.351 -28.691 1.00 35.44 344 GLN A C 1
ATOM 2787 O O . GLN A 1 344 ? 28.840 -2.910 -27.591 1.00 35.44 344 GLN A O 1
ATOM 2792 N N . SER A 1 345 ? 27.442 -4.138 -28.851 1.00 36.19 345 SER A N 1
ATOM 2793 C CA . SER A 1 345 ? 26.699 -4.750 -27.747 1.00 36.19 345 SER A CA 1
ATOM 2794 C C . SER A 1 345 ? 27.045 -6.237 -27.683 1.00 36.19 345 SER A C 1
ATOM 2796 O O . SER A 1 345 ? 26.907 -6.909 -28.702 1.00 36.19 345 SER A O 1
ATOM 2798 N N . PRO A 1 346 ? 27.427 -6.786 -26.519 1.00 33.19 346 PRO A N 1
ATOM 2799 C CA . PRO A 1 346 ? 27.704 -8.215 -26.401 1.00 33.19 346 PRO A CA 1
ATOM 2800 C C . PRO A 1 346 ? 26.448 -9.106 -26.463 1.00 33.19 346 PRO A C 1
ATOM 2802 O O . PRO A 1 346 ? 26.599 -10.319 -26.454 1.00 33.19 346 PRO A O 1
ATOM 2805 N N . LEU A 1 347 ? 25.218 -8.557 -26.494 1.00 35.41 347 LEU A N 1
ATOM 2806 C CA . LEU A 1 347 ? 23.997 -9.369 -26.315 1.00 35.41 347 LEU A CA 1
ATOM 2807 C C . LEU A 1 347 ? 22.783 -9.026 -27.202 1.00 35.41 347 LEU A C 1
ATOM 2809 O O . LEU A 1 347 ? 21.728 -9.615 -27.001 1.00 35.41 347 LEU A O 1
ATOM 2813 N N . TYR A 1 348 ? 22.881 -8.129 -28.192 1.00 37.34 348 TYR A N 1
ATOM 2814 C CA . TYR A 1 348 ? 21.772 -7.905 -29.140 1.00 37.34 348 TYR A CA 1
ATOM 2815 C C . TYR A 1 348 ? 22.279 -7.539 -30.537 1.00 37.34 348 TYR A C 1
ATOM 2817 O O . TYR A 1 348 ? 22.911 -6.499 -30.715 1.00 37.34 348 TYR A O 1
ATOM 2825 N N . GLN A 1 349 ? 21.952 -8.381 -31.522 1.00 34.78 349 GLN A N 1
ATOM 2826 C CA . GLN A 1 349 ? 22.327 -8.223 -32.932 1.00 34.78 349 GLN A CA 1
ATOM 2827 C C . GLN A 1 349 ? 21.413 -7.285 -33.739 1.00 34.78 349 GLN A C 1
ATOM 2829 O O . GLN A 1 349 ? 21.734 -6.986 -34.885 1.00 34.78 349 GLN A O 1
ATOM 2834 N N . HIS A 1 350 ? 20.308 -6.761 -33.198 1.00 36.00 350 HIS A N 1
ATOM 2835 C CA . HIS A 1 350 ? 19.341 -6.034 -34.032 1.00 36.00 350 HIS A CA 1
ATOM 2836 C C . HIS A 1 350 ? 18.840 -4.733 -33.375 1.00 36.00 350 HIS A C 1
ATOM 2838 O O . HIS A 1 350 ? 17.869 -4.726 -32.628 1.00 36.00 350 HIS A O 1
ATOM 2844 N N . ASN A 1 351 ? 19.502 -3.627 -33.741 1.00 33.75 351 ASN A N 1
ATOM 2845 C CA . ASN A 1 351 ? 19.093 -2.214 -33.627 1.00 33.75 351 ASN A CA 1
ATOM 2846 C C . ASN A 1 351 ? 19.130 -1.542 -32.236 1.00 33.75 351 ASN A C 1
ATOM 2848 O O . ASN A 1 351 ? 18.561 -2.014 -31.255 1.00 33.75 351 ASN A O 1
ATOM 2852 N N . LEU A 1 352 ? 19.744 -0.351 -32.181 1.00 36.84 352 LEU A N 1
ATOM 2853 C CA . LEU A 1 352 ? 19.776 0.522 -31.002 1.00 36.84 352 LEU A CA 1
ATOM 2854 C C . LEU A 1 352 ? 19.458 1.958 -31.440 1.00 36.84 352 LEU A C 1
ATOM 2856 O O . LEU A 1 352 ? 20.116 2.492 -32.325 1.00 36.84 352 LEU A O 1
ATOM 2860 N N . LEU A 1 353 ? 18.442 2.590 -30.850 1.00 34.25 353 LEU A N 1
ATOM 2861 C CA . LEU A 1 353 ? 18.023 3.947 -31.214 1.00 34.25 353 LEU A CA 1
ATOM 2862 C C . LEU A 1 353 ? 18.374 4.922 -30.078 1.00 34.25 353 LEU A C 1
ATOM 2864 O O . LEU A 1 353 ? 18.029 4.687 -28.918 1.00 34.25 353 LEU A O 1
ATOM 2868 N N . LEU A 1 354 ? 19.078 6.011 -30.398 1.00 35.25 354 LEU A N 1
ATOM 2869 C CA . LEU A 1 354 ? 19.462 7.064 -29.451 1.00 35.25 354 LEU A CA 1
ATOM 2870 C C . LEU A 1 354 ? 18.941 8.408 -29.960 1.00 35.25 354 LEU A C 1
ATOM 2872 O O . LEU A 1 354 ? 19.373 8.897 -31.000 1.00 35.25 354 LEU A O 1
ATOM 2876 N N . GLN A 1 355 ? 18.039 9.031 -29.204 1.00 33.16 355 GLN A N 1
ATOM 2877 C CA . GLN A 1 355 ? 17.516 10.357 -29.522 1.00 33.16 355 GLN A CA 1
ATOM 2878 C C . GLN A 1 355 ? 18.292 11.449 -28.770 1.00 33.16 355 GLN A C 1
ATOM 2880 O O . GLN A 1 355 ? 18.354 11.459 -27.538 1.00 33.16 355 GLN A O 1
ATOM 2885 N N . SER A 1 356 ? 18.855 12.398 -29.520 1.00 31.53 356 SER A N 1
ATOM 2886 C CA . SER A 1 356 ? 19.376 13.661 -28.988 1.00 31.53 356 SER A CA 1
ATOM 2887 C C . SER A 1 356 ? 18.211 14.587 -28.631 1.00 31.53 356 SER A C 1
ATOM 2889 O O . SER A 1 356 ? 17.292 14.779 -29.418 1.00 31.53 356 SER A O 1
ATOM 2891 N N . LYS A 1 357 ? 18.242 15.182 -27.437 1.00 27.77 357 LYS A N 1
ATOM 2892 C CA . LYS A 1 357 ? 17.117 15.935 -26.858 1.00 27.77 357 LYS A CA 1
ATOM 2893 C C . LYS A 1 357 ? 16.865 17.327 -27.476 1.00 27.77 357 LYS A C 1
ATOM 2895 O O . LYS A 1 357 ? 16.006 18.030 -26.961 1.00 27.77 357 LYS A O 1
ATOM 2900 N N . PHE A 1 358 ? 17.618 17.751 -28.498 1.00 28.31 358 PHE A N 1
ATOM 2901 C CA . PHE A 1 358 ? 17.623 19.151 -28.967 1.00 28.31 358 PHE A CA 1
ATOM 2902 C C . PHE A 1 358 ? 17.733 19.350 -30.484 1.00 28.31 358 PHE A C 1
ATOM 2904 O O . PHE A 1 358 ? 18.150 20.413 -30.935 1.00 28.31 358 PHE A O 1
ATOM 2911 N N . SER A 1 359 ? 17.354 18.371 -31.301 1.00 30.17 359 SER A N 1
ATOM 2912 C CA . SER A 1 359 ? 17.194 18.633 -32.730 1.00 30.17 359 SER A CA 1
ATOM 2913 C C . SER A 1 359 ? 16.071 17.786 -33.322 1.00 30.17 359 SER A C 1
ATOM 2915 O O . SER A 1 359 ? 15.800 16.689 -32.836 1.00 30.17 359 SER A O 1
ATOM 2917 N N . HIS A 1 360 ? 15.418 18.286 -34.373 1.00 26.47 360 HIS A N 1
ATOM 2918 C CA . HIS A 1 360 ? 14.403 17.561 -35.154 1.00 26.47 360 HIS A CA 1
ATOM 2919 C C . HIS A 1 360 ? 14.972 16.344 -35.919 1.00 26.47 360 HIS A C 1
ATOM 2921 O O . HIS A 1 360 ? 14.333 15.825 -36.827 1.00 26.47 360 HIS A O 1
ATOM 2927 N N . TRP A 1 361 ? 16.171 15.872 -35.565 1.00 26.27 361 TRP A N 1
ATOM 2928 C CA . TRP A 1 361 ? 16.889 14.819 -36.270 1.00 26.27 361 TRP A CA 1
ATOM 2929 C C . TRP A 1 361 ? 16.925 13.529 -35.449 1.00 26.27 361 TRP A C 1
ATOM 2931 O O . TRP A 1 361 ? 17.340 13.504 -34.287 1.00 26.27 361 TRP A O 1
ATOM 2941 N N . LEU A 1 362 ? 16.516 12.437 -36.093 1.00 28.42 362 LEU A N 1
ATOM 2942 C CA . LEU A 1 362 ? 16.616 11.072 -35.587 1.00 28.42 362 LEU A CA 1
ATOM 2943 C C . LEU A 1 362 ? 17.983 10.481 -35.950 1.00 28.42 362 LEU A C 1
ATOM 2945 O O . LEU A 1 362 ? 18.346 10.426 -37.122 1.00 28.42 362 LEU A O 1
ATOM 2949 N N . LEU A 1 363 ? 18.731 10.000 -34.954 1.00 33.22 363 LEU A N 1
ATOM 2950 C CA . LEU A 1 363 ? 19.915 9.170 -35.187 1.00 33.22 363 LEU A CA 1
ATOM 2951 C C . LEU A 1 363 ? 19.484 7.702 -35.205 1.00 33.22 363 LEU A C 1
ATOM 2953 O O . LEU A 1 363 ? 19.226 7.089 -34.167 1.00 33.22 363 LEU A O 1
ATOM 2957 N N . TYR A 1 364 ? 19.370 7.164 -36.416 1.00 28.52 364 TYR A N 1
ATOM 2958 C CA . TYR A 1 364 ? 19.061 5.764 -36.673 1.00 28.52 364 TYR A CA 1
ATOM 2959 C C . TYR A 1 364 ? 20.371 4.978 -36.789 1.00 28.52 364 TYR A C 1
ATOM 2961 O O . TYR A 1 364 ? 21.145 5.213 -37.718 1.00 28.52 364 TYR A O 1
ATOM 2969 N N . PHE A 1 365 ? 20.635 4.048 -35.869 1.00 35.69 365 PHE A N 1
ATOM 2970 C CA . PHE A 1 365 ? 21.772 3.134 -35.992 1.00 35.69 365 PHE A CA 1
ATOM 2971 C C . PHE A 1 365 ? 21.273 1.790 -36.513 1.00 35.69 365 PHE A C 1
ATOM 2973 O O . PHE A 1 365 ? 20.715 0.984 -35.768 1.00 35.69 365 PHE A O 1
ATOM 2980 N N . LYS A 1 366 ? 21.490 1.550 -37.808 1.00 29.34 366 LYS A N 1
ATOM 2981 C CA . LYS A 1 366 ? 21.500 0.194 -38.357 1.00 29.34 366 LYS A CA 1
ATOM 2982 C C . LYS A 1 366 ? 22.877 -0.375 -38.036 1.00 29.34 366 LYS A C 1
ATOM 2984 O O . LYS A 1 366 ? 23.875 0.124 -38.554 1.00 29.34 366 LYS A O 1
ATOM 2989 N N . LEU A 1 367 ? 22.942 -1.352 -37.136 1.00 30.84 367 LEU A N 1
ATOM 2990 C CA . LEU A 1 367 ? 24.184 -2.086 -36.908 1.00 30.84 367 LEU A CA 1
ATOM 2991 C C . LEU A 1 367 ? 24.495 -2.836 -38.208 1.00 30.84 367 LEU A C 1
ATOM 2993 O O . LEU A 1 367 ? 23.712 -3.687 -38.628 1.00 30.84 367 LEU A O 1
ATOM 2997 N N . LYS A 1 368 ? 25.575 -2.447 -38.893 1.00 25.19 368 LYS A N 1
ATOM 2998 C CA . LYS A 1 368 ? 26.160 -3.292 -39.936 1.00 25.19 368 LYS A CA 1
ATOM 2999 C C . LYS A 1 368 ? 26.813 -4.474 -39.222 1.00 25.19 368 LYS A C 1
ATOM 3001 O O . LYS A 1 368 ? 27.548 -4.245 -38.260 1.00 25.19 368 LYS A O 1
ATOM 3006 N N . LEU A 1 369 ? 26.462 -5.681 -39.666 1.00 30.22 369 LEU A N 1
ATOM 3007 C CA . LEU A 1 369 ? 27.201 -6.901 -39.349 1.00 30.22 369 LEU A CA 1
ATOM 3008 C C . LEU A 1 369 ? 28.650 -6.757 -39.814 1.00 30.22 369 LEU A C 1
ATOM 3010 O O . LEU A 1 369 ? 28.842 -6.139 -40.892 1.00 30.22 369 LEU A O 1
#